Protein AF-0000000085037059 (afdb_homodimer)

Nearest PDB structures (foldseek):
  3r7a-assembly1_A  TM=8.913E-01  e=8.621E-21  Bacillus anthracis str. Sterne
  6e4b-assembly2_C  TM=7.587E-01  e=1.182E-15  Escherichia coli K-12
  6e4b-assembly2_D  TM=7.765E-01  e=5.708E-14  Escherichia coli K-12
  4ij6-assembly1_B  TM=7.875E-01  e=1.432E-13  Hydrogenobacter thermophilus TK-6
  4qih-assembly1_A  TM=7.176E-01  e=7.405E-13  Mycobacterium tuberculosis H37Rv

pLDDT: mean 97.75, std 2.11, range [81.44, 98.94]

Solvent-accessible surface area (backbone atoms only — not comparable to full-atom values): 21507 Å² total; per-residue (Å²): 129,48,36,34,37,35,41,37,26,22,25,28,40,26,52,42,61,80,65,46,28,31,60,26,60,33,44,32,56,60,34,74,69,9,49,50,34,12,39,39,34,5,62,69,46,23,84,57,78,51,80,45,41,37,18,11,67,50,60,44,16,42,56,22,43,52,40,26,43,66,68,21,78,64,81,74,72,79,39,66,39,72,45,42,42,34,59,41,50,37,73,49,31,34,34,48,40,66,62,49,28,33,62,36,18,50,88,74,77,27,58,36,63,54,49,32,29,71,77,66,28,66,44,52,44,26,38,36,40,21,69,63,24,92,75,54,60,18,42,33,29,66,59,47,49,52,38,40,49,52,41,52,50,50,52,61,70,73,49,56,72,70,37,31,33,38,34,20,25,32,44,70,44,50,44,54,48,33,63,73,30,19,70,89,53,65,54,74,85,47,64,58,43,62,22,12,35,29,32,34,38,40,28,63,38,96,79,66,65,46,58,38,45,79,43,73,50,48,65,114,127,48,37,32,36,35,40,36,26,21,25,28,40,24,54,40,60,78,65,44,28,31,59,26,59,33,42,33,55,60,34,74,69,8,49,50,34,12,39,40,35,6,61,70,45,25,84,58,79,49,79,44,41,38,17,11,67,49,60,45,16,41,56,23,42,52,41,26,45,64,69,22,77,64,80,75,72,81,39,68,39,74,44,43,42,35,59,42,50,37,72,49,32,33,32,48,40,64,63,50,27,32,60,36,19,51,88,73,78,27,59,35,63,54,49,33,31,71,76,67,28,67,44,52,45,25,38,37,38,20,70,62,26,91,76,54,60,18,43,33,29,66,59,47,50,51,39,39,49,51,42,52,50,50,53,61,70,73,51,57,70,71,37,30,33,39,34,20,25,32,44,70,44,50,44,54,49,33,63,72,30,19,68,88,54,67,54,75,85,46,62,60,43,62,23,13,34,29,31,34,37,40,29,62,37,95,77,65,63,47,59,37,44,78,43,74,50,49,68,113

Foldseek 3Di:
DFKEKEKEAEFFAFPLNVVQADAFVNDGDHDPRRLVLLLQLLVVCQEPDAPAEEEAPGVSQVSSSCNSCVSHPDPDDYYYDNLQTGWFLAPRGGPHQQVLQCQLCVVVVDRHLLRCCVVPRNQRSQQSSLVSHPVSPTDGSVRNVVSNLVVLQCVRVPDGGHGYYYYYHHFSSVLNVCVQAPVVDDCSVPTQDHSFIWMKMWACDVPGIHIHTPDTGDGD/DFKEKEKEAEFFAFPLNVVQADAFVNDGDHDPRRLVLLLQLLVVCQEPDAPAEEEAPGVSQVSSSCNSCVSHPDDDDYYYDNLQTGWFLAPRGGPHQQVLQCQLCVVVVDRHQLRCCVVPRNQRSQQSSLVSHPVSPTDGSVRNVVSNLVVLQCVRVPDGGHGYYYYYHHFSSVLNVCVAAPVVDDCSVPTQDHSFIWMKMWACDVPGIHIHTPDTGDGD

InterPro domains:
  IPR013078 Histidine phosphatase superfamily, clade-1 [PF00300] (8-182)
  IPR013078 Histidine phosphatase superfamily, clade-1 [SM00855] (5-177)
  IPR013078 Histidine phosphatase superfamily, clade-1 [cd07067] (5-208)
  IPR029033 Histidine phosphatase superfamily [G3DSA:3.40.50.1240] (1-216)
  IPR029033 Histidine phosphatase superfamily [SSF53254] (1-203)
  IPR051695 Phosphoglycerate Mutase [PTHR46517] (1-100)

Structure (mmCIF, N/CA/C/O backbone):
data_AF-0000000085037059-model_v1
#
loop_
_entity.id
_entity.type
_entity.pdbx_description
1 polymer 'Phosphoglycerate mutase family protein'
#
loop_
_atom_site.group_PDB
_atom_site.id
_atom_site.type_symbol
_atom_site.label_atom_id
_atom_site.label_alt_id
_atom_site.label_comp_id
_atom_site.label_asym_id
_atom_site.label_entity_id
_atom_site.label_seq_id
_atom_site.pdbx_PDB_ins_code
_atom_site.Cartn_x
_atom_site.Cartn_y
_atom_site.Cartn_z
_atom_site.occupancy
_atom_site.B_iso_or_equiv
_atom_site.auth_seq_id
_atom_site.auth_comp_id
_atom_site.auth_asym_id
_atom_site.auth_atom_id
_atom_site.pdbx_PDB_model_num
ATOM 1 N N . MET A 1 1 ? -19.156 33.906 10.016 1 88.06 1 MET A N 1
ATOM 2 C CA . MET A 1 1 ? -18.016 33.125 9.578 1 88.06 1 MET A CA 1
ATOM 3 C C . MET A 1 1 ? -18.219 31.656 9.953 1 88.06 1 MET A C 1
ATOM 5 O O . MET A 1 1 ? -18.516 31.328 11.102 1 88.06 1 MET A O 1
ATOM 9 N N . LYS A 1 2 ? -18.141 30.844 8.891 1 95.62 2 LYS A N 1
ATOM 10 C CA . LYS A 1 2 ? -18.391 29.406 9.102 1 95.62 2 LYS A CA 1
ATOM 11 C C . LYS A 1 2 ? -17.141 28.703 9.578 1 95.62 2 LYS A C 1
ATOM 13 O O . LYS A 1 2 ? -16.047 28.953 9.078 1 95.62 2 LYS A O 1
ATOM 18 N N . THR A 1 3 ? -17.312 27.859 10.664 1 98.38 3 THR A N 1
ATOM 19 C CA . THR A 1 3 ? -16.203 27.062 11.188 1 98.38 3 THR A CA 1
ATOM 20 C C . THR A 1 3 ? -16.594 25.594 11.258 1 98.38 3 THR A C 1
ATOM 22 O O . THR A 1 3 ? -17.688 25.25 11.719 1 98.38 3 THR A O 1
ATOM 25 N N . ILE A 1 4 ? -15.719 24.797 10.719 1 98.75 4 ILE A N 1
ATOM 26 C CA . ILE A 1 4 ? -15.875 23.359 10.961 1 98.75 4 ILE A CA 1
ATOM 27 C C . ILE A 1 4 ? -14.672 22.844 11.734 1 98.75 4 ILE A C 1
ATOM 29 O O . ILE A 1 4 ? -13.609 23.453 11.742 1 98.75 4 ILE A O 1
ATOM 33 N N . THR A 1 5 ? -14.828 21.75 12.445 1 98.88 5 THR A N 1
ATOM 34 C CA . THR A 1 5 ? -13.75 21.094 13.18 1 98.88 5 THR A CA 1
ATOM 35 C C . THR A 1 5 ? -13.352 19.781 12.5 1 98.88 5 THR A C 1
ATOM 37 O O . THR A 1 5 ? -14.211 18.984 12.148 1 98.88 5 THR A O 1
ATOM 40 N N . VAL A 1 6 ? -12.086 19.656 12.297 1 98.94 6 VAL A N 1
ATOM 41 C CA . VAL A 1 6 ? -11.586 18.438 11.672 1 98.94 6 VAL A CA 1
ATOM 42 C C . VAL A 1 6 ? -10.602 17.75 12.617 1 98.94 6 VAL A C 1
ATOM 44 O O . VAL A 1 6 ? -9.602 18.344 13.023 1 98.94 6 VAL A O 1
ATOM 47 N N . ASP A 1 7 ? -10.914 16.547 13.016 1 98.94 7 ASP A N 1
ATOM 48 C CA . ASP A 1 7 ? -9.938 15.688 13.695 1 98.94 7 ASP A CA 1
ATOM 49 C C . ASP A 1 7 ? -9.125 14.883 12.695 1 98.94 7 ASP A C 1
ATOM 51 O O . ASP A 1 7 ? -9.672 14.031 11.984 1 98.94 7 ASP A O 1
ATOM 55 N N . PHE A 1 8 ? -7.844 15.188 12.648 1 98.94 8 PHE A N 1
ATOM 56 C CA . PHE A 1 8 ? -6.906 14.414 11.844 1 98.94 8 PHE A CA 1
ATOM 57 C C . PHE A 1 8 ? -6.23 13.336 12.68 1 98.94 8 PHE A C 1
ATOM 59 O O . PHE A 1 8 ? -5.688 13.625 13.75 1 98.94 8 PHE A O 1
ATOM 66 N N . VAL A 1 9 ? -6.258 12.102 12.188 1 98.94 9 VAL A N 1
ATOM 67 C CA . VAL A 1 9 ? -5.602 11 12.883 1 98.94 9 VAL A CA 1
ATOM 68 C C . VAL A 1 9 ? -4.547 10.367 11.977 1 98.94 9 VAL A C 1
ATOM 70 O O . VAL A 1 9 ? -4.828 10.039 10.828 1 98.94 9 VAL A O 1
ATOM 73 N N . ARG A 1 10 ? -3.334 10.242 12.461 1 98.94 10 ARG A N 1
ATOM 74 C CA . ARG A 1 10 ? -2.332 9.5 11.711 1 98.94 10 ARG A CA 1
ATOM 75 C C . ARG A 1 10 ? -2.623 8 11.742 1 98.94 10 ARG A C 1
ATOM 77 O O . ARG A 1 10 ? -3.01 7.461 12.781 1 98.94 10 ARG A O 1
ATOM 84 N N . HIS A 1 11 ? -2.426 7.363 10.695 1 98.94 11 HIS A N 1
ATOM 85 C CA . HIS A 1 11 ? -2.654 5.926 10.594 1 98.94 11 HIS A CA 1
ATOM 86 C C . HIS A 1 11 ? -1.859 5.168 11.656 1 98.94 11 HIS A C 1
ATOM 88 O O . HIS A 1 11 ? -0.935 5.719 12.258 1 98.94 11 HIS A O 1
ATOM 94 N N . GLY A 1 12 ? -2.246 3.889 11.891 1 98.81 12 GLY A N 1
ATOM 95 C CA . GLY A 1 12 ? -1.515 3.018 12.797 1 98.81 12 GLY A CA 1
ATOM 96 C C . GLY A 1 12 ? -0.153 2.611 12.266 1 98.81 12 GLY A C 1
ATOM 97 O O . GLY A 1 12 ? 0.151 2.83 11.094 1 98.81 12 GLY A O 1
ATOM 98 N N . GLN A 1 13 ? 0.619 1.979 13.109 1 98.81 13 GLN A N 1
ATOM 99 C CA . GLN A 1 13 ? 1.966 1.552 12.742 1 98.81 13 GLN A CA 1
ATOM 100 C C . GLN A 1 13 ? 1.93 0.539 11.602 1 98.81 13 GLN A C 1
ATOM 102 O O . GLN A 1 13 ? 1.12 -0.39 11.617 1 98.81 13 GLN A O 1
ATOM 107 N N . THR A 1 14 ? 2.752 0.768 10.602 1 98.81 14 THR A N 1
ATOM 108 C CA . THR A 1 14 ? 2.871 -0.129 9.453 1 98.81 14 THR A CA 1
ATOM 109 C C . THR A 1 14 ? 4.184 -0.907 9.516 1 98.81 14 THR A C 1
ATOM 111 O O . THR A 1 14 ? 5.066 -0.59 10.312 1 98.81 14 THR A O 1
ATOM 114 N N . ILE A 1 15 ? 4.328 -1.872 8.641 1 98.5 15 ILE A N 1
ATOM 115 C CA . ILE A 1 15 ? 5.578 -2.609 8.5 1 98.5 15 ILE A CA 1
ATOM 116 C C . ILE A 1 15 ? 6.703 -1.648 8.125 1 98.5 15 ILE A C 1
ATOM 118 O O . ILE A 1 15 ? 7.797 -1.716 8.688 1 98.5 15 ILE A O 1
ATOM 122 N N . PHE A 1 16 ? 6.469 -0.71 7.23 1 98.69 16 PHE A N 1
ATOM 123 C CA . PHE A 1 16 ? 7.48 0.24 6.789 1 98.69 16 PHE A CA 1
ATOM 124 C C . PHE A 1 16 ? 7.898 1.156 7.934 1 98.69 16 PHE A C 1
ATOM 126 O O . PHE A 1 16 ? 9.055 1.566 8.016 1 98.69 16 PHE A O 1
ATOM 133 N N . ASN A 1 17 ? 6.879 1.489 8.852 1 98.56 17 ASN A N 1
ATOM 134 C CA . ASN A 1 17 ? 7.273 2.248 10.031 1 98.56 17 ASN A CA 1
ATOM 135 C C . ASN A 1 17 ? 8.352 1.521 10.836 1 98.56 17 ASN A C 1
ATOM 137 O O . ASN A 1 17 ? 9.32 2.137 11.281 1 98.56 17 ASN A O 1
ATOM 141 N N . THR A 1 18 ? 8.18 0.197 11.023 1 98.12 18 THR A N 1
ATOM 142 C CA . THR A 1 18 ? 9.109 -0.583 11.844 1 98.12 18 THR A CA 1
ATOM 143 C C . THR A 1 18 ? 10.469 -0.686 11.164 1 98.12 18 THR A C 1
ATOM 145 O O . THR A 1 18 ? 11.469 -0.989 11.82 1 98.12 18 THR A O 1
ATOM 148 N N . MET A 1 19 ? 10.531 -0.41 9.867 1 97.94 19 MET A N 1
ATOM 149 C CA . MET A 1 19 ? 11.773 -0.531 9.109 1 97.94 19 MET A CA 1
ATOM 150 C C . MET A 1 19 ? 12.359 0.842 8.812 1 97.94 19 MET A C 1
ATOM 152 O O . MET A 1 19 ? 13.344 0.954 8.07 1 97.94 19 MET A O 1
ATOM 156 N N . ASN A 1 20 ? 11.75 1.918 9.25 1 98.12 20 ASN A N 1
ATOM 157 C CA . ASN A 1 20 ? 12.172 3.299 9.047 1 98.12 20 ASN A CA 1
ATOM 158 C C . ASN A 1 20 ? 12.242 3.658 7.57 1 98.12 20 ASN A C 1
ATOM 160 O O . ASN A 1 20 ? 13.195 4.293 7.121 1 98.12 20 ASN A O 1
ATOM 164 N N . LYS A 1 21 ? 11.25 3.18 6.836 1 98.62 21 LYS A N 1
ATOM 165 C CA . LYS A 1 21 ? 11.195 3.453 5.402 1 98.62 21 LYS A CA 1
ATOM 166 C C . LYS A 1 21 ? 10.227 4.59 5.094 1 98.62 21 LYS A C 1
ATOM 168 O O . LYS A 1 21 ? 9.172 4.703 5.723 1 98.62 21 LYS A O 1
ATOM 173 N N . LEU A 1 22 ? 10.578 5.359 4.082 1 98.56 22 LEU A N 1
ATOM 174 C CA . LEU A 1 22 ? 9.703 6.445 3.641 1 98.56 22 LEU A CA 1
ATOM 175 C C . LEU A 1 22 ? 8.438 5.898 2.992 1 98.56 22 LEU A C 1
ATOM 177 O O . LEU A 1 22 ? 8.508 5.148 2.016 1 98.56 22 LEU A O 1
ATOM 181 N N . GLN A 1 23 ? 7.332 6.309 3.541 1 98.12 23 GLN A N 1
ATOM 182 C CA . GLN A 1 23 ? 6.035 5.898 3.012 1 98.12 23 GLN A CA 1
ATOM 183 C C . GLN A 1 23 ? 5.16 7.109 2.699 1 98.12 23 GLN A C 1
ATOM 185 O O . GLN A 1 23 ? 4.32 7.5 3.512 1 98.12 23 GLN A O 1
ATOM 190 N N . GLY A 1 24 ? 5.363 7.684 1.547 1 98.62 24 GLY A N 1
ATOM 191 C CA . GLY A 1 24 ? 4.438 8.672 1.004 1 98.62 24 GLY A CA 1
ATOM 192 C C . GLY A 1 24 ? 3.195 8.047 0.396 1 98.62 24 GLY A C 1
ATOM 193 O O . GLY A 1 24 ? 2.264 7.68 1.115 1 98.62 24 GLY A O 1
ATOM 194 N N . TRP A 1 25 ? 3.35 7.777 -0.954 1 98.69 25 TRP A N 1
ATOM 195 C CA . TRP A 1 25 ? 2.27 7.043 -1.603 1 98.69 25 TRP A CA 1
ATOM 196 C C . TRP A 1 25 ? 2.523 5.543 -1.547 1 98.69 25 TRP A C 1
ATOM 198 O O . TRP A 1 25 ? 1.616 4.742 -1.796 1 98.69 25 TRP A O 1
ATOM 208 N N . ALA A 1 26 ? 3.82 5.148 -1.169 1 98.5 26 ALA A N 1
ATOM 209 C CA . ALA A 1 26 ? 4.074 3.75 -0.839 1 98.5 26 ALA A CA 1
ATOM 210 C C . ALA A 1 26 ? 3.297 3.33 0.406 1 98.5 26 ALA A C 1
ATOM 212 O O . ALA A 1 26 ? 3.033 4.152 1.286 1 98.5 26 ALA A O 1
ATOM 213 N N . ASP A 1 27 ? 3 2.072 0.446 1 98.62 27 ASP A N 1
ATOM 214 C CA . ASP A 1 27 ? 2.172 1.575 1.541 1 98.62 27 ASP A CA 1
ATOM 215 C C . ASP A 1 27 ? 2.654 0.207 2.016 1 98.62 27 ASP A C 1
ATOM 217 O O . ASP A 1 27 ? 3.428 -0.459 1.324 1 98.62 27 ASP A O 1
ATOM 221 N N . SER A 1 28 ? 2.334 -0.169 3.162 1 98.62 28 SER A N 1
ATOM 222 C CA . SER A 1 28 ? 2.516 -1.499 3.734 1 98.62 28 SER A CA 1
ATOM 223 C C . SER A 1 28 ? 1.467 -1.791 4.801 1 98.62 28 SER A C 1
ATOM 225 O O . SER A 1 28 ? 0.837 -0.872 5.328 1 98.62 28 SER A O 1
ATOM 227 N N . PRO A 1 29 ? 1.179 -2.998 5.102 1 98.5 29 PRO A N 1
ATOM 228 C CA . PRO A 1 29 ? 0.128 -3.346 6.062 1 98.5 29 PRO A CA 1
ATOM 229 C C . PRO A 1 29 ? 0.407 -2.809 7.465 1 98.5 29 PRO A C 1
ATOM 231 O O . PRO A 1 29 ? 1.569 -2.658 7.852 1 98.5 29 PRO A O 1
ATOM 234 N N . LEU A 1 30 ? -0.723 -2.561 8.188 1 98.75 30 LEU A N 1
ATOM 235 C CA . LEU A 1 30 ? -0.597 -2.301 9.617 1 98.75 30 LEU A CA 1
ATOM 236 C C . LEU A 1 30 ? 0 -3.504 10.336 1 98.75 30 LEU A C 1
ATOM 238 O O . LEU A 1 30 ? -0.321 -4.648 10.008 1 98.75 30 LEU A O 1
ATOM 242 N N . THR A 1 31 ? 0.882 -3.232 11.305 1 98.56 31 THR A N 1
ATOM 243 C CA . THR A 1 31 ? 1.326 -4.281 12.219 1 98.56 31 THR A CA 1
ATOM 244 C C . THR A 1 31 ? 0.254 -4.586 13.258 1 98.56 31 THR A C 1
ATOM 246 O O . THR A 1 31 ? -0.751 -3.877 13.344 1 98.56 31 THR A O 1
ATOM 249 N N . LYS A 1 32 ? 0.468 -5.609 14.047 1 98.38 32 LYS A N 1
ATOM 250 C CA . LYS A 1 32 ? -0.43 -5.875 15.172 1 98.38 32 LYS A CA 1
ATOM 251 C C . LYS A 1 32 ? -0.481 -4.691 16.125 1 98.38 32 LYS A C 1
ATOM 253 O O . LYS A 1 32 ? -1.555 -4.316 16.609 1 98.38 32 LYS A O 1
ATOM 258 N N . ALA A 1 33 ? 0.68 -4.141 16.391 1 98.5 33 ALA A N 1
ATOM 259 C CA . ALA A 1 33 ? 0.742 -2.951 17.234 1 98.5 33 ALA A CA 1
ATOM 260 C C . ALA A 1 33 ? 0 -1.782 16.594 1 98.5 33 ALA A C 1
ATOM 262 O O . ALA A 1 33 ? -0.617 -0.973 17.281 1 98.5 33 ALA A O 1
ATOM 263 N N . GLY A 1 34 ? 0.081 -1.694 15.25 1 98.75 34 GLY A N 1
ATOM 264 C CA . GLY A 1 34 ? -0.634 -0.66 14.516 1 98.75 34 GLY A CA 1
ATOM 265 C C . GLY A 1 34 ? -2.141 -0.783 14.633 1 98.75 34 GLY A C 1
ATOM 266 O O . GLY A 1 34 ? -2.842 0.221 14.781 1 98.75 34 GLY A O 1
ATOM 267 N N . ILE A 1 35 ? -2.625 -1.967 14.555 1 98.75 35 ILE A N 1
ATOM 268 C CA . ILE A 1 35 ? -4.051 -2.227 14.719 1 98.75 35 ILE A CA 1
ATOM 269 C C . ILE A 1 35 ? -4.488 -1.854 16.125 1 98.75 35 ILE A C 1
ATOM 271 O O . ILE A 1 35 ? -5.516 -1.198 16.312 1 98.75 35 ILE A O 1
ATOM 275 N N . ALA A 1 36 ? -3.664 -2.236 17.094 1 98.44 36 ALA A N 1
ATOM 276 C CA . ALA A 1 36 ? -3.969 -1.903 18.484 1 98.44 36 ALA A CA 1
ATOM 277 C C . ALA A 1 36 ? -4.035 -0.392 18.688 1 98.44 36 ALA A C 1
ATOM 279 O O . ALA A 1 36 ? -4.922 0.109 19.391 1 98.44 36 ALA A O 1
ATOM 280 N N . THR A 1 37 ? -3.125 0.269 18.094 1 97.81 37 THR A N 1
ATOM 281 C CA . THR A 1 37 ? -3.098 1.725 18.188 1 97.81 37 THR A CA 1
ATOM 282 C C . THR A 1 37 ? -4.34 2.33 17.531 1 97.81 37 THR A C 1
ATOM 284 O O . THR A 1 37 ? -4.918 3.283 18.062 1 97.81 37 THR A O 1
ATOM 287 N N . ALA A 1 38 ? -4.758 1.812 16.375 1 98.44 38 ALA A N 1
ATOM 288 C CA . ALA A 1 38 ? -5.977 2.271 15.711 1 98.44 38 ALA A CA 1
ATOM 289 C C . ALA A 1 38 ? -7.203 2.043 16.594 1 98.44 38 ALA A C 1
ATOM 291 O O . ALA A 1 38 ? -8.07 2.912 16.688 1 98.44 38 ALA A O 1
ATOM 292 N N . ASP A 1 39 ? -7.227 0.885 17.219 1 98.5 39 ASP A N 1
ATOM 293 C CA . ASP A 1 39 ? -8.328 0.572 18.141 1 98.5 39 ASP A CA 1
ATOM 294 C C . ASP A 1 39 ? -8.359 1.546 19.312 1 98.5 39 ASP A C 1
ATOM 296 O O . ASP A 1 39 ? -9.438 1.985 19.719 1 98.5 39 ASP A O 1
ATOM 300 N N . GLN A 1 40 ? -7.195 1.867 19.844 1 98.25 40 GLN A N 1
ATOM 301 C CA . GLN A 1 40 ? -7.102 2.809 20.953 1 98.25 40 GLN A CA 1
ATOM 302 C C . GLN A 1 40 ? -7.578 4.199 20.547 1 98.25 40 GLN A C 1
ATOM 304 O O . GLN A 1 40 ? -8.273 4.875 21.297 1 98.25 40 GLN A O 1
ATOM 309 N N . ALA A 1 41 ? -7.207 4.617 19.359 1 98.31 41 ALA A N 1
ATOM 310 C CA . ALA A 1 41 ? -7.707 5.887 18.844 1 98.31 41 ALA A CA 1
ATOM 311 C C . ALA A 1 41 ? -9.227 5.867 18.703 1 98.31 41 ALA A C 1
ATOM 313 O O . ALA A 1 41 ? -9.891 6.871 18.969 1 98.31 41 ALA A O 1
ATOM 314 N N . GLY A 1 42 ? -9.727 4.73 18.25 1 98.38 42 GLY A N 1
ATOM 315 C CA . GLY A 1 42 ? -11.172 4.562 18.172 1 98.38 42 GLY A CA 1
ATOM 316 C C . GLY A 1 42 ? -11.859 4.734 19.516 1 98.38 42 GLY A C 1
ATOM 317 O O . GLY A 1 42 ? -12.898 5.391 19.594 1 98.38 42 GLY A O 1
ATOM 318 N N . GLN A 1 43 ? -11.281 4.141 20.5 1 98.06 43 GLN A N 1
ATOM 319 C CA . GLN A 1 43 ? -11.844 4.273 21.844 1 98.06 43 GLN A CA 1
ATOM 320 C C . GLN A 1 43 ? -11.82 5.727 22.312 1 98.06 43 GLN A C 1
ATOM 322 O O . GLN A 1 43 ? -12.773 6.207 22.922 1 98.06 43 GLN A O 1
ATOM 327 N N . LEU A 1 44 ? -10.734 6.363 22.031 1 97.94 44 LEU A N 1
ATOM 328 C CA . LEU A 1 44 ? -10.57 7.762 22.406 1 97.94 44 LEU A CA 1
ATOM 329 C C . LEU A 1 44 ? -11.664 8.625 21.781 1 97.94 44 LEU A C 1
ATOM 331 O O . LEU A 1 44 ? -12.133 9.586 22.391 1 97.94 44 LEU A O 1
ATOM 335 N N . LEU A 1 45 ? -12.094 8.258 20.562 1 98.25 45 LEU A N 1
ATOM 336 C CA . LEU A 1 45 ? -13 9.102 19.797 1 98.25 45 LEU A CA 1
ATOM 337 C C . LEU A 1 45 ? -14.406 8.516 19.781 1 98.25 45 LEU A C 1
ATOM 339 O O . LEU A 1 45 ? -15.273 8.977 19.031 1 98.25 45 LEU A O 1
ATOM 343 N N . LYS A 1 46 ? -14.688 7.512 20.547 1 97.56 46 LYS A N 1
ATOM 344 C CA . LYS A 1 46 ? -15.891 6.699 20.438 1 97.56 46 LYS A CA 1
ATOM 345 C C . LYS A 1 46 ? -17.141 7.547 20.672 1 97.56 46 LYS A C 1
ATOM 347 O O . LYS A 1 46 ? -18.203 7.262 20.109 1 97.56 46 LYS A O 1
ATOM 352 N N . ASN A 1 47 ? -17 8.609 21.469 1 97.31 47 ASN A N 1
ATOM 353 C CA . ASN A 1 47 ? -18.188 9.383 21.844 1 97.31 47 ASN A CA 1
ATOM 354 C C . ASN A 1 47 ? -18.266 10.688 21.047 1 97.31 47 ASN A C 1
ATOM 356 O O . ASN A 1 47 ? -19.109 11.539 21.328 1 97.31 47 ASN A O 1
ATOM 360 N N . VAL A 1 48 ? -17.375 10.922 20.141 1 97.56 48 VAL A N 1
ATOM 361 C CA . VAL A 1 48 ? -17.422 12.102 19.297 1 97.56 48 VAL A CA 1
ATOM 362 C C . VAL A 1 48 ? -18.391 11.867 18.141 1 97.56 48 VAL A C 1
ATOM 364 O O . VAL A 1 48 ? -18.344 10.828 17.484 1 97.56 48 VAL A O 1
ATOM 367 N N . THR A 1 49 ? -19.281 12.789 17.906 1 97.38 49 THR A N 1
ATOM 368 C CA . THR A 1 49 ? -20.234 12.703 16.812 1 97.38 49 THR A CA 1
ATOM 369 C C . THR A 1 49 ? -19.656 13.344 15.547 1 97.38 49 THR A C 1
ATOM 371 O O . THR A 1 49 ? -19.391 14.547 15.523 1 97.38 49 THR A O 1
ATOM 374 N N . TYR A 1 50 ? -19.438 12.594 14.539 1 98.44 50 TYR A N 1
ATOM 375 C CA . TYR A 1 50 ? -18.922 13.086 13.266 1 98.44 50 TYR A CA 1
ATOM 376 C C . TYR A 1 50 ? -20.031 13.164 12.227 1 98.44 50 TYR A C 1
ATOM 378 O O . TYR A 1 50 ? -20.812 12.227 12.078 1 98.44 50 TYR A O 1
ATOM 386 N N . GLN A 1 51 ? -20.062 14.25 11.531 1 98.19 51 GLN A N 1
ATOM 387 C CA . GLN A 1 51 ? -21 14.398 10.414 1 98.19 51 GLN A CA 1
ATOM 388 C C . GLN A 1 51 ? -20.5 13.648 9.18 1 98.19 51 GLN A C 1
ATOM 390 O O . GLN A 1 51 ? -21.297 13.219 8.344 1 98.19 51 GLN A O 1
ATOM 395 N N . ALA A 1 52 ? -19.219 13.484 9.047 1 98.62 52 ALA A N 1
ATOM 396 C CA . ALA A 1 52 ? -18.609 12.734 7.953 1 98.62 52 ALA A CA 1
ATOM 397 C C . ALA A 1 52 ? -17.234 12.211 8.352 1 98.62 52 ALA A C 1
ATOM 399 O O . ALA A 1 52 ? -16.578 12.758 9.25 1 98.62 52 ALA A O 1
ATOM 400 N N . THR A 1 53 ? -16.844 11.188 7.703 1 98.81 53 THR A N 1
ATOM 401 C CA . THR A 1 53 ? -15.539 10.586 7.938 1 98.81 53 THR A CA 1
ATOM 402 C C . THR A 1 53 ? -14.812 10.344 6.617 1 98.81 53 THR A C 1
ATOM 404 O O . THR A 1 53 ? -15.414 9.883 5.648 1 98.81 53 THR A O 1
ATOM 407 N N . TYR A 1 54 ? -13.547 10.766 6.586 1 98.88 54 TYR A N 1
ATOM 408 C CA . TYR A 1 54 ? -12.688 10.609 5.418 1 98.88 54 TYR A CA 1
ATOM 409 C C . TYR A 1 54 ? -11.398 9.883 5.789 1 98.88 54 TYR A C 1
ATOM 411 O O . TYR A 1 54 ? -11 9.867 6.953 1 98.88 54 TYR A O 1
ATOM 419 N N . ALA A 1 55 ? -10.82 9.258 4.809 1 98.88 55 ALA A N 1
ATOM 420 C CA . ALA A 1 55 ? -9.453 8.758 4.902 1 98.88 55 ALA A CA 1
ATOM 421 C C . ALA A 1 55 ? -8.688 9.008 3.605 1 98.88 55 ALA A C 1
ATOM 423 O O . ALA A 1 55 ? -9.289 9.125 2.533 1 98.88 55 ALA A O 1
ATOM 424 N N . SER A 1 56 ? -7.363 9.227 3.762 1 98.75 56 SER A N 1
ATOM 425 C CA . SER A 1 56 ? -6.523 8.938 2.605 1 98.75 56 SER A CA 1
ATOM 426 C C . SER A 1 56 ? -6.922 7.621 1.95 1 98.75 56 SER A C 1
ATOM 428 O O . SER A 1 56 ? -7.273 6.66 2.639 1 98.75 56 SER A O 1
ATOM 430 N N . ASP A 1 57 ? -6.789 7.559 0.618 1 98.5 57 ASP A N 1
ATOM 431 C CA . ASP A 1 57 ? -7.211 6.328 -0.038 1 98.5 57 ASP A CA 1
ATOM 432 C C . ASP A 1 57 ? -6.133 5.254 0.061 1 98.5 57 ASP A C 1
ATOM 434 O O . ASP A 1 57 ? -6.254 4.184 -0.543 1 98.5 57 ASP A O 1
ATOM 438 N N . LEU A 1 58 ? -5.043 5.473 0.711 1 98.69 58 LEU A N 1
ATOM 439 C CA . LEU A 1 58 ? -4.043 4.441 0.949 1 98.69 58 LEU A CA 1
A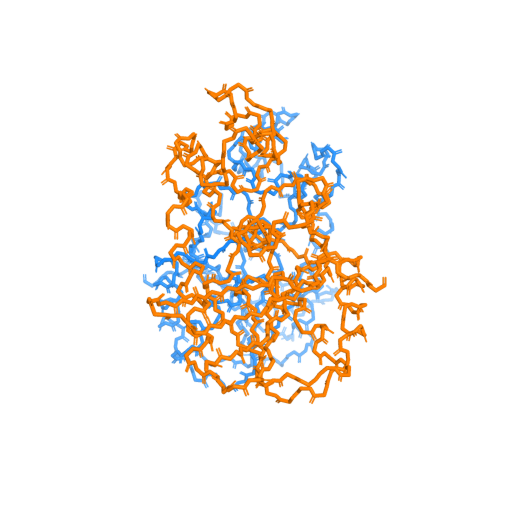TOM 440 C C . LEU A 1 58 ? -4.508 3.469 2.027 1 98.69 58 LEU A C 1
ATOM 442 O O . LEU A 1 58 ? -5.117 3.881 3.02 1 98.69 58 LEU A O 1
ATOM 446 N N . LYS A 1 59 ? -4.223 2.262 1.896 1 98.62 59 LYS A N 1
ATOM 447 C CA . LYS A 1 59 ? -4.828 1.199 2.691 1 98.62 59 LYS A CA 1
ATOM 448 C C . LYS A 1 59 ? -4.523 1.381 4.176 1 98.62 59 LYS A C 1
ATOM 450 O O . LYS A 1 59 ? -5.355 1.073 5.031 1 98.62 59 LYS A O 1
ATOM 455 N N . ARG A 1 60 ? -3.266 1.825 4.496 1 98.81 60 ARG A N 1
ATOM 456 C CA . ARG A 1 60 ? -2.922 2.004 5.902 1 98.81 60 ARG A CA 1
ATOM 457 C C . ARG A 1 60 ? -3.879 2.977 6.582 1 98.81 60 ARG A C 1
ATOM 459 O O . ARG A 1 60 ? -4.254 2.781 7.738 1 98.81 60 ARG A O 1
ATOM 466 N N . ALA A 1 61 ? -4.301 4.008 5.883 1 98.88 61 ALA A N 1
ATOM 467 C CA . ALA A 1 61 ? -5.242 4.98 6.43 1 98.88 61 ALA A CA 1
ATOM 468 C C . ALA A 1 61 ? -6.66 4.422 6.449 1 98.88 61 ALA A C 1
ATOM 470 O O . ALA A 1 61 ? -7.391 4.594 7.426 1 98.88 61 ALA A O 1
ATOM 471 N N . MET A 1 62 ? -7.047 3.74 5.371 1 98.75 62 MET A N 1
ATOM 472 C CA . MET A 1 62 ? -8.383 3.15 5.293 1 98.75 62 MET A CA 1
ATOM 473 C C . MET A 1 62 ? -8.578 2.115 6.398 1 98.75 62 MET A C 1
ATOM 475 O O . MET A 1 62 ? -9.609 2.117 7.074 1 98.75 62 MET A O 1
ATOM 479 N N . ASP A 1 63 ? -7.621 1.227 6.57 1 98.75 63 ASP A N 1
ATOM 480 C CA . ASP A 1 63 ? -7.719 0.198 7.602 1 98.75 63 ASP A CA 1
ATOM 481 C C . ASP A 1 63 ? -7.785 0.822 8.992 1 98.75 63 ASP A C 1
ATOM 483 O O . ASP A 1 63 ? -8.562 0.376 9.844 1 98.75 63 ASP A O 1
ATOM 487 N N . THR A 1 64 ? -6.973 1.835 9.211 1 98.88 64 THR A N 1
ATOM 488 C CA . THR A 1 64 ? -7 2.539 10.492 1 98.88 64 THR A CA 1
ATOM 489 C C . THR A 1 64 ? -8.375 3.156 10.742 1 98.88 64 THR A C 1
ATOM 491 O O . THR A 1 64 ? -8.914 3.051 11.844 1 98.88 64 THR A O 1
ATOM 494 N N . ALA A 1 65 ? -8.93 3.787 9.711 1 98.88 65 ALA A N 1
ATOM 495 C CA . ALA A 1 65 ? -10.234 4.43 9.836 1 98.88 65 ALA A CA 1
ATOM 496 C C . ALA A 1 65 ? -11.305 3.416 10.234 1 98.88 65 ALA A C 1
ATOM 498 O O . ALA A 1 65 ? -12.18 3.717 11.047 1 98.88 65 ALA A O 1
ATOM 499 N N . GLN A 1 66 ? -11.227 2.234 9.664 1 98.25 66 GLN A N 1
ATOM 500 C CA . GLN A 1 66 ? -12.203 1.199 9.984 1 98.25 66 GLN A CA 1
ATOM 501 C C . GLN A 1 66 ? -12.164 0.837 11.469 1 98.25 66 GLN A C 1
ATOM 503 O O . GLN A 1 66 ? -13.203 0.689 12.109 1 98.25 66 GLN A O 1
ATOM 508 N N . HIS A 1 67 ? -10.977 0.709 11.992 1 98.38 67 HIS A N 1
ATOM 509 C CA . HIS A 1 67 ? -10.828 0.379 13.406 1 98.38 67 HIS A CA 1
ATOM 510 C C . HIS A 1 67 ? -11.312 1.521 14.297 1 98.38 67 HIS A C 1
ATOM 512 O O . HIS A 1 67 ? -11.883 1.286 15.359 1 98.38 67 HIS A O 1
ATOM 518 N N . ILE A 1 68 ? -11.055 2.752 13.867 1 98.44 68 ILE A N 1
ATOM 519 C CA . ILE A 1 68 ? -11.469 3.924 14.641 1 98.44 68 ILE A CA 1
ATOM 520 C C . ILE A 1 68 ? -12.992 3.998 14.688 1 98.44 68 ILE A C 1
ATOM 522 O O . ILE A 1 68 ? -13.57 4.348 15.719 1 98.44 68 ILE A O 1
ATOM 526 N N . LEU A 1 69 ? -13.641 3.643 13.57 1 98.25 69 LEU A N 1
ATOM 527 C CA . LEU A 1 69 ? -15.078 3.85 13.445 1 98.25 69 LEU A CA 1
ATOM 528 C C . LEU A 1 69 ? -15.852 2.703 14.086 1 98.25 69 LEU A C 1
ATOM 530 O O . LEU A 1 69 ? -17.047 2.838 14.375 1 98.25 69 LEU A O 1
ATOM 534 N N . GLN A 1 70 ? -15.219 1.583 14.312 1 96.56 70 GLN A N 1
ATOM 535 C CA . GLN A 1 70 ? -15.875 0.386 14.82 1 96.56 70 GLN A CA 1
ATOM 536 C C . GLN A 1 70 ? -16.609 0.68 16.125 1 96.56 70 GLN A C 1
ATOM 538 O O . GLN A 1 70 ? -17.797 0.343 16.266 1 96.56 70 GLN A O 1
ATOM 543 N N . PRO A 1 71 ? -16 1.342 17.094 1 95.75 71 PRO A N 1
ATOM 544 C CA . PRO A 1 71 ? -16.703 1.607 18.359 1 95.75 71 PRO A CA 1
ATOM 545 C C . PRO A 1 71 ? -17.531 2.893 18.312 1 95.75 71 PRO A C 1
ATOM 547 O O . PRO A 1 71 ? -18.203 3.229 19.281 1 95.75 71 PRO A O 1
ATOM 550 N N . ASN A 1 72 ? -17.391 3.617 17.203 1 93.69 72 ASN A N 1
ATOM 551 C CA . ASN A 1 72 ? -18.047 4.914 17.094 1 93.69 72 ASN A CA 1
ATOM 552 C C . ASN A 1 72 ? -19.484 4.773 16.625 1 93.69 72 ASN A C 1
ATOM 554 O O . ASN A 1 72 ? -19.828 3.828 15.906 1 93.69 72 ASN A O 1
ATOM 558 N N . ALA A 1 73 ? -20.312 5.734 16.938 1 92.06 73 ALA A N 1
ATOM 559 C CA . ALA A 1 73 ? -21.734 5.684 16.578 1 92.06 73 ALA A CA 1
ATOM 560 C C . ALA A 1 73 ? -21.969 6.141 15.148 1 92.06 73 ALA A C 1
ATOM 562 O O . ALA A 1 73 ? -23.094 6.129 14.656 1 92.06 73 ALA A O 1
ATOM 563 N N . PHE A 1 74 ? -20.906 6.48 14.5 1 94 74 PHE A N 1
ATOM 564 C CA . PHE A 1 74 ? -21.016 6.945 13.117 1 94 74 PHE A CA 1
ATOM 565 C C . PHE A 1 74 ? -21.609 5.859 12.227 1 94 74 PHE A C 1
ATOM 567 O O . PHE A 1 74 ? -21.094 4.742 12.18 1 94 74 PHE A O 1
ATOM 574 N N . THR A 1 75 ? -22.688 6.203 11.438 1 93.12 75 THR A N 1
ATOM 575 C CA . THR A 1 75 ? -23.375 5.215 10.617 1 93.12 75 THR A CA 1
ATOM 576 C C . THR A 1 75 ? -23.172 5.504 9.133 1 93.12 75 THR A C 1
ATOM 578 O O . THR A 1 75 ? -23.609 4.73 8.281 1 93.12 75 THR A O 1
ATOM 581 N N . GLY A 1 76 ? -22.562 6.676 8.828 1 94.62 76 GLY A N 1
ATOM 582 C CA . GLY A 1 76 ? -22.328 7.008 7.434 1 94.62 76 GLY A CA 1
ATOM 583 C C . GLY A 1 76 ? -21.188 6.211 6.82 1 94.62 76 GLY A C 1
ATOM 584 O O . GLY A 1 76 ? -20.562 5.383 7.492 1 94.62 76 GLY A O 1
ATOM 585 N N . GLU A 1 77 ? -20.969 6.355 5.555 1 96.56 77 GLU A N 1
ATOM 586 C CA . GLU A 1 77 ? -19.906 5.672 4.82 1 96.56 77 GLU A CA 1
ATOM 587 C C . GLU A 1 77 ? -18.562 6.383 5.008 1 96.56 77 GLU A C 1
ATOM 589 O O . GLU A 1 77 ? -18.5 7.613 5 1 96.56 77 GLU A O 1
ATOM 594 N N . LEU A 1 78 ? -17.531 5.582 5.199 1 98.25 78 LEU A N 1
ATOM 595 C CA . LEU A 1 78 ? -16.188 6.121 5.117 1 98.25 78 LEU A CA 1
ATOM 596 C C . LEU A 1 78 ? -15.859 6.555 3.689 1 98.25 78 LEU A C 1
ATOM 598 O O . LEU A 1 78 ? -15.953 5.754 2.758 1 98.25 78 LEU A O 1
ATOM 602 N N . GLN A 1 79 ? -15.539 7.773 3.48 1 98.5 79 GLN A N 1
ATOM 603 C CA . GLN A 1 79 ? -15.156 8.297 2.172 1 98.5 79 GLN A CA 1
ATOM 604 C C . GLN A 1 79 ? -13.641 8.375 2.029 1 98.5 79 GLN A C 1
ATOM 606 O O . GLN A 1 79 ? -12.93 8.586 3.016 1 98.5 79 GLN A O 1
ATOM 611 N N . THR A 1 80 ? -13.18 8.172 0.854 1 98.5 80 THR A N 1
ATOM 612 C CA . THR A 1 80 ? -11.758 8.375 0.603 1 98.5 80 THR A CA 1
ATOM 613 C C . THR A 1 80 ? -11.539 9.617 -0.26 1 98.5 80 THR A C 1
ATOM 615 O O . THR A 1 80 ? -12.398 9.984 -1.056 1 98.5 80 THR A O 1
ATOM 618 N N . ASP A 1 81 ? -10.438 10.266 -0.067 1 98.5 81 ASP A N 1
ATOM 619 C CA . ASP A 1 81 ? -10.055 11.461 -0.813 1 98.5 81 ASP A CA 1
ATOM 620 C C . ASP A 1 81 ? -8.539 11.531 -0.995 1 98.5 81 ASP A C 1
ATOM 622 O O . ASP A 1 81 ? -7.789 11.57 -0.016 1 98.5 81 ASP A O 1
ATOM 626 N N . THR A 1 82 ? -8.078 11.602 -2.217 1 98.5 82 THR A N 1
ATOM 627 C CA . THR A 1 82 ? -6.652 11.586 -2.531 1 98.5 82 THR A CA 1
ATOM 628 C C . THR A 1 82 ? -5.977 12.875 -2.057 1 98.5 82 THR A C 1
ATOM 630 O O . THR A 1 82 ? -4.754 12.93 -1.936 1 98.5 82 THR A O 1
ATOM 633 N N . ALA A 1 83 ? -6.758 13.914 -1.803 1 98.75 83 ALA A N 1
ATOM 634 C CA . ALA A 1 83 ? -6.188 15.156 -1.29 1 98.75 83 ALA A CA 1
ATOM 635 C C . ALA A 1 83 ? -5.547 14.945 0.078 1 98.75 83 ALA A C 1
ATOM 637 O O . ALA A 1 83 ? -4.719 15.75 0.516 1 98.75 83 ALA A O 1
ATOM 638 N N . PHE A 1 84 ? -5.914 13.844 0.795 1 98.88 84 PHE A N 1
ATOM 639 C CA . PHE A 1 84 ? -5.453 13.633 2.162 1 98.88 84 PHE A CA 1
ATOM 640 C C . PHE A 1 84 ? -4.348 12.586 2.203 1 98.88 84 PHE A C 1
ATOM 642 O O . PHE A 1 84 ? -3.959 12.125 3.279 1 98.88 84 PHE A O 1
ATOM 649 N N . ARG A 1 85 ? -3.777 12.227 1.012 1 98.81 85 ARG A N 1
ATOM 650 C CA . ARG A 1 85 ? -2.605 11.359 0.953 1 98.81 85 ARG A CA 1
ATOM 651 C C . ARG A 1 85 ? -1.399 12.023 1.609 1 98.81 85 ARG A C 1
ATOM 653 O O . ARG A 1 85 ? -1.32 13.25 1.677 1 98.81 85 ARG A O 1
ATOM 660 N N . GLU A 1 86 ? -0.534 11.18 1.998 1 98.88 86 GLU A N 1
ATOM 661 C CA . GLU A 1 86 ? 0.796 11.633 2.391 1 98.88 86 GLU A CA 1
ATOM 662 C C . GLU A 1 86 ? 1.521 12.289 1.22 1 98.88 86 GLU A C 1
ATOM 664 O O . GLU A 1 86 ? 1.128 12.117 0.064 1 98.88 86 GLU A O 1
ATOM 669 N N . VAL A 1 87 ? 2.564 13.008 1.543 1 98.56 87 VAL A N 1
ATOM 670 C CA . VAL A 1 87 ? 3.438 13.555 0.512 1 98.56 87 VAL A CA 1
ATOM 671 C C . VAL A 1 87 ? 3.91 12.438 -0.417 1 98.56 87 VAL A C 1
ATOM 673 O O . VAL A 1 87 ? 4.238 11.344 0.039 1 98.56 87 VAL A O 1
ATOM 676 N N . PHE A 1 88 ? 3.902 12.711 -1.722 1 98.81 88 PHE A N 1
ATOM 677 C CA . PHE A 1 88 ? 4.523 11.789 -2.66 1 98.81 88 PHE A CA 1
ATOM 678 C C . PHE A 1 88 ? 6.039 11.961 -2.666 1 98.81 88 PHE A C 1
ATOM 680 O O . PHE A 1 88 ? 6.551 12.977 -3.137 1 98.81 88 PHE A O 1
ATOM 687 N N . PHE A 1 89 ? 6.805 11.023 -2.223 1 98.75 89 PHE A N 1
ATOM 688 C CA . PHE A 1 89 ? 8.25 11.148 -2.057 1 98.75 89 PHE A CA 1
ATOM 689 C C . PHE A 1 89 ? 8.977 10.75 -3.33 1 98.75 89 PHE A C 1
ATOM 691 O O . PHE A 1 89 ? 10.203 10.828 -3.402 1 98.75 89 PHE A O 1
ATOM 698 N N . GLY A 1 90 ? 8.172 10.266 -4.383 1 98.38 90 GLY A N 1
ATOM 699 C CA . GLY A 1 90 ? 8.766 9.922 -5.664 1 98.38 90 GLY A CA 1
ATOM 700 C C . GLY A 1 90 ? 9.734 8.758 -5.578 1 98.38 90 GLY A C 1
ATOM 701 O O . GLY A 1 90 ? 9.406 7.707 -5.02 1 98.38 90 GLY A O 1
ATOM 702 N N . SER A 1 91 ? 10.93 8.938 -6.09 1 98.25 91 SER A N 1
ATOM 703 C CA . SER A 1 91 ? 11.938 7.883 -6.156 1 98.25 91 SER A CA 1
ATOM 704 C C . SER A 1 91 ? 12.398 7.473 -4.762 1 98.25 91 SER A C 1
ATOM 706 O O . SER A 1 91 ? 13.023 6.426 -4.594 1 98.25 91 SER A O 1
ATOM 708 N N . PHE A 1 92 ? 12.086 8.227 -3.732 1 98.69 92 PHE A N 1
ATOM 709 C CA . PHE A 1 92 ? 12.562 7.961 -2.381 1 98.69 92 PHE A CA 1
ATOM 710 C C . PHE A 1 92 ? 11.602 7.039 -1.638 1 98.69 92 PHE A C 1
ATOM 712 O O . PHE A 1 92 ? 11.914 6.547 -0.553 1 98.69 92 PHE A O 1
ATOM 719 N N . GLU A 1 93 ? 10.391 6.805 -2.262 1 98.75 93 GLU A N 1
ATOM 720 C CA . GLU A 1 93 ? 9.445 5.879 -1.649 1 98.75 93 GLU A CA 1
ATOM 721 C C . GLU A 1 93 ? 10.102 4.539 -1.336 1 98.75 93 GLU A C 1
ATOM 723 O O . GLU A 1 93 ? 10.758 3.945 -2.197 1 98.75 93 GLU A O 1
ATOM 728 N N . GLY A 1 94 ? 9.914 4.086 -0.077 1 98.56 94 GLY A N 1
ATOM 729 C CA . GLY A 1 94 ? 10.367 2.754 0.298 1 98.56 94 GLY A CA 1
ATOM 730 C C . GLY A 1 94 ? 11.836 2.711 0.685 1 98.56 94 GLY A C 1
ATOM 731 O O . GLY A 1 94 ? 12.336 1.674 1.125 1 98.56 94 GLY A O 1
ATOM 732 N N . LEU A 1 95 ? 12.547 3.809 0.52 1 98.56 95 LEU A N 1
ATOM 733 C CA . LEU A 1 95 ? 13.945 3.869 0.929 1 98.56 95 LEU A CA 1
ATOM 734 C C . LEU A 1 95 ? 14.062 4.254 2.4 1 98.56 95 LEU A C 1
ATOM 736 O O . LEU A 1 95 ? 13.078 4.668 3.02 1 98.56 95 LEU A O 1
ATOM 740 N N . ASP A 1 96 ? 15.203 4.102 2.959 1 98.31 96 ASP A N 1
ATOM 741 C CA . ASP A 1 96 ? 15.453 4.461 4.352 1 98.31 96 ASP A CA 1
ATOM 742 C C . ASP A 1 96 ? 15.234 5.953 4.586 1 98.31 96 ASP A C 1
ATOM 744 O O . ASP A 1 96 ? 15.758 6.785 3.84 1 98.31 96 ASP A O 1
ATOM 748 N N . ASN A 1 97 ? 14.492 6.242 5.617 1 98.38 97 ASN A N 1
ATOM 749 C CA . ASN A 1 97 ? 14.109 7.613 5.926 1 98.38 97 ASN A CA 1
ATOM 750 C C . ASN A 1 97 ? 15.328 8.492 6.188 1 98.38 97 ASN A C 1
ATOM 752 O O . ASN A 1 97 ? 15.492 9.539 5.551 1 98.38 97 ASN A O 1
ATOM 756 N N . ASP A 1 98 ? 16.219 8.094 7.066 1 98.31 98 ASP A N 1
ATOM 757 C CA . ASP A 1 98 ? 17.359 8.898 7.469 1 98.31 98 ASP A CA 1
ATOM 758 C C . ASP A 1 98 ? 18.328 9.102 6.305 1 98.31 98 ASP A C 1
ATOM 760 O O . ASP A 1 98 ? 18.781 10.219 6.043 1 98.31 98 ASP A O 1
ATOM 764 N N . GLU A 1 99 ? 18.578 7.996 5.586 1 98.19 99 GLU A N 1
ATOM 765 C CA . GLU A 1 99 ? 19.484 8.086 4.445 1 98.19 99 GLU A CA 1
ATOM 766 C C . GLU A 1 99 ? 18.922 9.008 3.367 1 98.19 99 GLU A C 1
ATOM 768 O O . GLU A 1 99 ? 19.656 9.766 2.736 1 98.19 99 GLU A O 1
ATOM 773 N N . SER A 1 100 ? 17.625 8.938 3.109 1 98.56 100 SER A N 1
ATOM 774 C CA . SER A 1 100 ? 16.969 9.781 2.107 1 98.56 100 SER A CA 1
ATOM 775 C C . SER A 1 100 ? 17.109 11.258 2.455 1 98.56 100 SER A C 1
ATOM 777 O O . SER A 1 100 ? 17.484 12.07 1.601 1 98.56 100 SER A O 1
ATOM 779 N N . TRP A 1 101 ? 16.906 11.586 3.68 1 98.44 101 TRP A N 1
ATOM 780 C CA . TRP A 1 101 ? 16.938 13 4.055 1 98.44 101 TRP A CA 1
ATOM 781 C C . TRP A 1 101 ? 18.375 13.508 4.133 1 98.44 101 TRP A C 1
ATOM 783 O O . TRP A 1 101 ? 18.641 14.688 3.904 1 98.44 101 TRP A O 1
ATOM 793 N N . GLN A 1 102 ? 19.359 12.594 4.461 1 98.31 102 GLN A N 1
ATOM 794 C CA . GLN A 1 102 ? 20.75 12.977 4.344 1 98.31 102 GLN A CA 1
ATOM 795 C C . GLN A 1 102 ? 21.094 13.375 2.91 1 98.31 102 GLN A C 1
ATOM 797 O O . GLN A 1 102 ? 21.797 14.359 2.684 1 98.31 102 GLN A O 1
ATOM 802 N N . THR A 1 103 ? 20.578 12.578 2.01 1 98.06 103 THR A N 1
ATOM 803 C CA . THR A 1 103 ? 20.797 12.859 0.595 1 98.06 103 THR A CA 1
ATOM 804 C C . THR A 1 103 ? 20.125 14.172 0.196 1 98.06 103 THR A C 1
ATOM 806 O O . THR A 1 103 ? 20.766 15.031 -0.435 1 98.06 103 THR A O 1
ATOM 809 N N . VAL A 1 104 ? 18.922 14.406 0.566 1 98.25 104 VAL A N 1
ATOM 810 C CA . VAL A 1 104 ? 18.125 15.57 0.202 1 98.25 104 VAL A CA 1
ATOM 811 C C . VAL A 1 104 ? 18.734 16.828 0.834 1 98.25 104 VAL A C 1
ATOM 813 O O . VAL A 1 104 ? 18.781 17.891 0.203 1 98.25 104 VAL A O 1
ATOM 816 N N . GLY A 1 105 ? 19.172 16.703 2.053 1 98.19 105 GLY A N 1
ATOM 817 C CA . GLY A 1 105 ? 19.625 17.844 2.83 1 98.19 105 GLY A CA 1
ATOM 818 C C . GLY A 1 105 ? 21.031 18.281 2.5 1 98.19 105 GLY A C 1
ATOM 819 O O . GLY A 1 105 ? 21.469 19.359 2.924 1 98.19 105 GLY A O 1
ATOM 820 N N . GLN A 1 106 ? 21.75 17.453 1.687 1 96.88 106 GLN A N 1
ATOM 821 C CA . GLN A 1 106 ? 23.172 17.688 1.44 1 96.88 106 GLN A CA 1
ATOM 822 C C . GLN A 1 106 ? 23.406 19.094 0.871 1 96.88 106 GLN A C 1
ATOM 824 O O . GLN A 1 106 ? 24.266 19.828 1.352 1 96.88 106 GLN A O 1
ATOM 829 N N . SER A 1 107 ? 22.656 19.469 -0.097 1 94.5 107 SER A N 1
ATOM 830 C CA . SER A 1 107 ? 22.844 20.75 -0.769 1 94.5 107 SER A CA 1
ATOM 831 C C . SER A 1 107 ? 22.484 21.922 0.145 1 94.5 107 SER A C 1
ATOM 833 O O . SER A 1 107 ? 22.875 23.062 -0.116 1 94.5 107 SER A O 1
ATOM 835 N N . LEU A 1 108 ? 21.75 21.688 1.189 1 97.94 108 LEU A N 1
ATOM 836 C CA . LEU A 1 108 ? 21.266 22.734 2.084 1 97.94 108 LEU A CA 1
ATOM 837 C C . LEU A 1 108 ? 22.078 22.75 3.375 1 97.94 108 LEU A C 1
ATOM 839 O O . LEU A 1 108 ? 21.812 23.578 4.258 1 97.94 108 LEU A O 1
ATOM 843 N N . GLY A 1 109 ? 23.078 21.859 3.434 1 97.88 109 GLY A N 1
ATOM 844 C CA . GLY A 1 109 ? 23.875 21.75 4.652 1 97.88 109 GLY A CA 1
ATOM 845 C C . GLY A 1 109 ? 23.078 21.172 5.82 1 97.88 109 GLY A C 1
ATOM 846 O O . GLY A 1 109 ? 23.297 21.578 6.969 1 97.88 109 GLY A O 1
ATOM 847 N N . CYS A 1 110 ? 22.062 20.344 5.582 1 98.31 110 CYS A N 1
ATOM 848 C CA . CYS A 1 110 ? 21.203 19.719 6.598 1 98.31 110 CYS A CA 1
ATOM 849 C C . CYS A 1 110 ? 21.297 18.203 6.527 1 98.31 110 CYS A C 1
ATOM 851 O O . CYS A 1 110 ? 21.656 17.641 5.488 1 98.31 110 CYS A O 1
ATOM 853 N N . GLN A 1 111 ? 20.922 17.562 7.672 1 97 111 GLN A N 1
ATOM 854 C CA . GLN A 1 111 ? 21.031 16.109 7.742 1 97 111 GLN A CA 1
ATOM 855 C C . GLN A 1 111 ? 19.672 15.453 7.859 1 97 111 GLN A C 1
ATOM 857 O O . GLN A 1 111 ? 19.531 14.242 7.645 1 97 111 GLN A O 1
ATOM 862 N N . THR A 1 112 ? 18.703 16.266 8.289 1 97 112 THR A N 1
ATOM 863 C CA . THR A 1 112 ? 17.375 15.734 8.531 1 97 112 THR A CA 1
ATOM 864 C C . THR A 1 112 ? 16.312 16.656 7.961 1 97 112 THR A C 1
ATOM 866 O O . THR A 1 112 ? 16.562 17.844 7.715 1 97 112 THR A O 1
ATOM 869 N N . GLN A 1 113 ? 15.125 16.109 7.809 1 97.06 113 GLN A N 1
ATOM 870 C CA . GLN A 1 113 ? 13.992 16.938 7.402 1 97.06 113 GLN A CA 1
ATOM 871 C C . GLN A 1 113 ? 13.742 18.062 8.406 1 97.06 113 GLN A C 1
ATOM 873 O O . GLN A 1 113 ? 13.492 19.203 8.016 1 97.06 113 GLN A O 1
ATOM 878 N N . ALA A 1 114 ? 13.781 17.719 9.656 1 96.81 114 ALA A N 1
ATOM 879 C CA . ALA A 1 114 ? 13.523 18.688 10.719 1 96.81 114 ALA A CA 1
ATOM 880 C C . ALA A 1 114 ? 14.5 19.859 10.633 1 96.81 114 ALA A C 1
ATOM 882 O O . ALA A 1 114 ? 14.102 21.016 10.812 1 96.81 114 ALA A O 1
ATOM 883 N N . GLN A 1 115 ? 15.742 19.516 10.32 1 97.56 115 GLN A N 1
ATOM 884 C CA . GLN A 1 115 ? 16.734 20.562 10.195 1 97.56 115 GLN A CA 1
ATOM 885 C C . GLN A 1 115 ? 16.422 21.484 9.023 1 97.56 115 GLN A C 1
ATOM 887 O O . GLN A 1 115 ? 16.562 22.703 9.133 1 97.56 115 GLN A O 1
ATOM 892 N N . ILE A 1 116 ? 16.031 20.938 7.914 1 98.38 116 ILE A N 1
ATOM 893 C CA . ILE A 1 116 ? 15.695 21.734 6.742 1 98.38 116 ILE A CA 1
ATOM 894 C C . ILE A 1 116 ? 14.516 22.656 7.059 1 98.38 116 ILE A C 1
ATOM 896 O O . ILE A 1 116 ? 14.539 23.844 6.738 1 98.38 116 ILE A O 1
ATOM 900 N N . ILE A 1 117 ? 13.523 22.062 7.711 1 97.94 117 ILE A N 1
ATOM 901 C CA . ILE A 1 117 ? 12.328 22.844 8.023 1 97.94 117 ILE A CA 1
ATOM 902 C C . ILE A 1 117 ? 12.68 23.969 9 1 97.94 117 ILE A C 1
ATOM 904 O O . ILE A 1 117 ? 12.227 25.109 8.836 1 97.94 117 ILE A O 1
ATOM 908 N N . GLN A 1 118 ? 13.477 23.656 10 1 97.19 118 GLN A N 1
ATOM 909 C CA . GLN A 1 118 ? 13.867 24.641 11.008 1 97.19 118 GLN A CA 1
ATOM 910 C C . GLN A 1 118 ? 14.664 25.781 10.375 1 97.19 118 GLN A C 1
ATOM 912 O O . GLN A 1 118 ? 14.43 26.953 10.68 1 97.19 118 GLN A O 1
ATOM 917 N N . LYS A 1 119 ? 15.578 25.484 9.508 1 97.94 119 LYS A N 1
ATOM 918 C CA . LYS A 1 119 ? 16.484 26.469 8.938 1 97.94 119 LYS A CA 1
ATOM 919 C C . LYS A 1 119 ? 15.844 27.203 7.777 1 97.94 119 LYS A C 1
ATOM 921 O O . LYS A 1 119 ? 16.125 28.391 7.555 1 97.94 119 LYS A O 1
ATOM 926 N N . TYR A 1 120 ? 14.945 26.484 7.078 1 98 120 TYR A N 1
ATOM 927 C CA . TYR A 1 120 ? 14.312 27.047 5.891 1 98 120 TYR A CA 1
ATOM 928 C C . TYR A 1 120 ? 12.789 27.016 6.016 1 98 120 TYR A C 1
ATOM 930 O O . TYR A 1 120 ? 12.211 27.844 6.723 1 98 120 TYR A O 1
ATOM 938 N N . SER A 1 121 ? 12.102 26 5.418 1 97.81 121 SER A N 1
ATOM 939 C CA . SER A 1 121 ? 10.648 25.844 5.5 1 97.81 121 SER A CA 1
ATOM 940 C C . SER A 1 121 ? 10.227 24.438 5.082 1 97.81 121 SER A C 1
ATOM 942 O O . SER A 1 121 ? 11.023 23.672 4.543 1 97.81 121 SER A O 1
ATOM 944 N N . PHE A 1 122 ? 9.039 24.172 5.398 1 97.62 122 PHE A N 1
ATOM 945 C CA . PHE A 1 122 ? 8.469 22.906 4.934 1 97.62 122 PHE A CA 1
ATOM 946 C C . PHE A 1 122 ? 8.516 22.828 3.41 1 97.62 122 PHE A C 1
ATOM 948 O O . PHE A 1 122 ? 8.875 21.781 2.852 1 97.62 122 PHE A O 1
ATOM 955 N N . GLU A 1 123 ? 8.164 23.906 2.779 1 97.88 123 GLU A N 1
ATOM 956 C CA . GLU A 1 123 ? 8.172 23.953 1.319 1 97.88 123 GLU A CA 1
ATOM 957 C C . GLU A 1 123 ? 9.57 23.734 0.763 1 97.88 123 GLU A C 1
ATOM 959 O O . GLU A 1 123 ? 9.742 23.031 -0.237 1 97.88 123 GLU A O 1
ATOM 964 N N . ALA A 1 124 ? 10.516 24.328 1.453 1 98 124 ALA A N 1
ATOM 965 C CA . ALA A 1 124 ? 11.898 24.156 1.022 1 98 124 ALA A CA 1
ATOM 966 C C . ALA A 1 124 ? 12.328 22.688 1.098 1 98 124 ALA A C 1
ATOM 968 O O . ALA A 1 124 ? 13.094 22.219 0.251 1 98 124 ALA A O 1
ATOM 969 N N . ALA A 1 125 ? 11.891 22.031 2.143 1 98.44 125 ALA A N 1
ATOM 970 C CA . ALA A 1 125 ? 12.211 20.609 2.279 1 98.44 125 ALA A CA 1
ATOM 971 C C . ALA A 1 125 ? 11.641 19.797 1.112 1 98.44 125 ALA A C 1
ATOM 973 O O . ALA A 1 125 ? 12.328 18.938 0.557 1 98.44 125 ALA A O 1
ATOM 974 N N . ARG A 1 126 ? 10.422 20.125 0.71 1 98.5 126 ARG A N 1
ATOM 975 C CA . ARG A 1 126 ? 9.789 19.438 -0.406 1 98.5 126 ARG A CA 1
ATOM 976 C C . ARG A 1 126 ? 10.477 19.766 -1.723 1 98.5 126 ARG A C 1
ATOM 978 O O . ARG A 1 126 ? 10.703 18.875 -2.551 1 98.5 126 ARG A O 1
ATOM 985 N N . ASP A 1 127 ? 10.789 20.984 -1.876 1 98.62 127 ASP A N 1
ATOM 986 C CA . ASP A 1 127 ? 11.484 21.406 -3.086 1 98.62 127 ASP A CA 1
ATOM 987 C C . ASP A 1 127 ? 12.844 20.734 -3.211 1 98.62 127 ASP A C 1
ATOM 989 O O . ASP A 1 127 ? 13.234 20.297 -4.301 1 98.62 127 ASP A O 1
ATOM 993 N N . ALA A 1 128 ? 13.539 20.688 -2.088 1 98.56 128 ALA A N 1
ATOM 994 C CA . ALA A 1 128 ? 14.844 20.031 -2.078 1 98.56 128 ALA A CA 1
ATOM 995 C C . ALA A 1 128 ? 14.727 18.562 -2.467 1 98.56 128 ALA A C 1
ATOM 997 O O . ALA A 1 128 ? 15.562 18.047 -3.217 1 98.56 128 ALA A O 1
ATOM 998 N N . MET A 1 129 ? 13.703 17.906 -1.994 1 98.56 129 MET A N 1
ATOM 999 C CA . MET A 1 129 ? 13.508 16.5 -2.34 1 98.56 129 MET A CA 1
ATOM 1000 C C . MET A 1 129 ? 13.188 16.344 -3.822 1 98.56 129 MET A C 1
ATOM 1002 O O . MET A 1 129 ? 13.703 15.438 -4.48 1 98.56 129 MET A O 1
ATOM 1006 N N . HIS A 1 130 ? 12.289 17.188 -4.281 1 98.56 130 HIS A N 1
ATOM 1007 C CA . HIS A 1 130 ? 11.945 17.141 -5.699 1 98.56 130 HIS A CA 1
ATOM 1008 C C . HIS A 1 130 ? 13.188 17.344 -6.566 1 98.56 130 HIS A C 1
ATOM 1010 O O . HIS A 1 130 ? 13.352 16.656 -7.578 1 98.56 130 HIS A O 1
ATOM 1016 N N . GLN A 1 131 ? 14.023 18.203 -6.16 1 97.88 131 GLN A N 1
ATOM 1017 C CA . GLN A 1 131 ? 15.25 18.484 -6.902 1 97.88 131 GLN A CA 1
ATOM 1018 C C . GLN A 1 131 ? 16.203 17.297 -6.848 1 97.88 131 GLN A C 1
ATOM 1020 O O . GLN A 1 131 ? 16.875 16.984 -7.836 1 97.88 131 GLN A O 1
ATOM 1025 N N . ALA A 1 132 ? 16.266 16.641 -5.715 1 97.94 132 ALA A N 1
ATOM 1026 C CA . ALA A 1 132 ? 17.203 15.539 -5.508 1 97.94 132 ALA A CA 1
ATOM 1027 C C . ALA A 1 132 ? 16.672 14.242 -6.113 1 97.94 132 ALA A C 1
ATOM 1029 O O . ALA A 1 132 ? 17.406 13.266 -6.262 1 97.94 132 ALA A O 1
ATOM 1030 N N . ASP A 1 133 ? 15.375 14.164 -6.418 1 97.69 133 ASP A N 1
ATOM 1031 C CA . ASP A 1 133 ? 14.711 12.977 -6.953 1 97.69 133 ASP A CA 1
ATOM 1032 C C . ASP A 1 133 ? 15.156 12.695 -8.383 1 97.69 133 ASP A C 1
ATOM 1034 O O . ASP A 1 133 ? 14.852 13.469 -9.297 1 97.69 133 ASP A O 1
ATOM 1038 N N . PRO A 1 134 ? 15.844 11.57 -8.641 1 96.25 134 PRO A N 1
ATOM 1039 C CA . PRO A 1 134 ? 16.391 11.312 -9.969 1 96.25 134 PRO A CA 1
ATOM 1040 C C . PRO A 1 134 ? 15.328 11.281 -11.055 1 96.25 134 PRO A C 1
ATOM 1042 O O . PRO A 1 134 ? 15.609 11.594 -12.219 1 96.25 134 PRO A O 1
ATOM 1045 N N . ARG A 1 135 ? 14.031 10.969 -10.727 1 96 135 ARG A N 1
ATOM 1046 C CA . ARG A 1 135 ? 12.953 10.891 -11.711 1 96 135 ARG A CA 1
ATOM 1047 C C . ARG A 1 135 ? 12.039 12.109 -11.625 1 96 135 ARG A C 1
ATOM 1049 O O . ARG A 1 135 ? 11.062 12.211 -12.375 1 96 135 ARG A O 1
ATOM 1056 N N . GLN A 1 136 ? 12.305 12.922 -10.648 1 96.38 136 GLN A N 1
ATOM 1057 C CA . GLN A 1 136 ? 11.555 14.148 -10.414 1 96.38 136 GLN A CA 1
ATOM 1058 C C . GLN A 1 136 ? 10.062 13.867 -10.273 1 96.38 136 GLN A C 1
ATOM 1060 O O . GLN A 1 136 ? 9.234 14.602 -10.828 1 96.38 136 GLN A O 1
ATOM 1065 N N . LEU A 1 137 ? 9.758 12.805 -9.578 1 97.56 137 LEU A N 1
ATOM 1066 C CA . LEU A 1 137 ? 8.375 12.375 -9.398 1 97.56 137 LEU A CA 1
ATOM 1067 C C . LEU A 1 137 ? 7.797 12.93 -8.102 1 97.56 137 LEU A C 1
ATOM 1069 O O . LEU A 1 137 ? 6.578 13.047 -7.961 1 97.56 137 LEU A O 1
ATOM 1073 N N . SER A 1 138 ? 8.68 13.219 -7.137 1 98.5 138 SER A N 1
ATOM 1074 C CA . SER A 1 138 ? 8.195 13.648 -5.828 1 98.5 138 SER A CA 1
ATOM 1075 C C . SER A 1 138 ? 7.488 14.992 -5.914 1 98.5 138 SER A C 1
ATOM 1077 O O . SER A 1 138 ? 7.855 15.844 -6.73 1 98.5 138 SER A O 1
ATOM 1079 N N . GLU A 1 139 ? 6.504 15.188 -5.129 1 98.56 139 GLU A N 1
ATOM 1080 C CA . GLU A 1 139 ? 5.812 16.469 -5.059 1 98.56 139 GLU A CA 1
ATOM 1081 C C . GLU A 1 139 ? 6.73 17.562 -4.52 1 98.56 139 GLU A C 1
ATOM 1083 O O . GLU A 1 139 ? 7.504 17.328 -3.592 1 98.56 139 GLU A O 1
ATOM 1088 N N . ASN A 1 140 ? 6.648 18.719 -5.164 1 98.5 140 ASN A N 1
ATOM 1089 C CA . ASN A 1 140 ? 7.27 19.875 -4.535 1 98.5 140 ASN A CA 1
ATOM 1090 C C . ASN A 1 140 ? 6.316 20.562 -3.559 1 98.5 140 ASN A C 1
ATOM 1092 O O . ASN A 1 140 ? 5.176 20.125 -3.389 1 98.5 140 ASN A O 1
ATOM 1096 N N . GLY A 1 141 ? 6.867 21.594 -2.936 1 98.44 141 GLY A N 1
ATOM 1097 C CA . GLY A 1 141 ? 6.105 22.25 -1.882 1 98.44 141 GLY A CA 1
ATOM 1098 C C . GLY A 1 141 ? 4.789 22.828 -2.365 1 98.44 141 GLY A C 1
ATOM 1099 O O . GLY A 1 141 ? 3.752 22.641 -1.728 1 98.44 141 GLY A O 1
ATOM 1100 N N . LEU A 1 142 ? 4.766 23.438 -3.469 1 98.5 142 LEU A N 1
ATOM 1101 C CA . LEU A 1 142 ? 3.578 24.094 -4 1 98.5 142 LEU A CA 1
ATOM 1102 C C . LEU A 1 142 ? 2.516 23.078 -4.387 1 98.5 142 LEU A C 1
ATOM 1104 O O . LEU A 1 142 ? 1.329 23.266 -4.113 1 98.5 142 LEU A O 1
ATOM 1108 N N . THR A 1 143 ? 2.932 22.016 -5.078 1 98.69 143 THR A N 1
ATOM 1109 C CA . THR A 1 143 ? 2.008 20.969 -5.5 1 98.69 143 THR A CA 1
ATOM 1110 C C . THR A 1 143 ? 1.323 20.344 -4.293 1 98.69 143 THR A C 1
ATOM 1112 O O . THR A 1 143 ? 0.106 20.141 -4.293 1 98.69 143 THR A O 1
ATOM 1115 N N . PHE A 1 144 ? 2.152 20.062 -3.301 1 98.75 144 PHE A N 1
ATOM 1116 C CA . PHE A 1 144 ? 1.604 19.484 -2.084 1 98.75 144 PHE A CA 1
ATOM 1117 C C . PHE A 1 144 ? 0.632 20.438 -1.409 1 98.75 144 PHE A C 1
ATOM 1119 O O . PHE A 1 144 ? -0.471 20.047 -1.023 1 98.75 144 PHE A O 1
ATOM 1126 N N . LYS A 1 145 ? 1.046 21.641 -1.274 1 98.38 145 LYS A N 1
ATOM 1127 C CA . LYS A 1 145 ? 0.217 22.656 -0.62 1 98.38 145 LYS A CA 1
ATOM 1128 C C . LYS A 1 145 ? -1.115 22.828 -1.344 1 98.38 145 LYS A C 1
ATOM 1130 O O . LYS A 1 145 ? -2.17 22.875 -0.709 1 98.38 145 LYS A O 1
ATOM 1135 N N . ARG A 1 146 ? -1.086 22.891 -2.637 1 98.5 146 ARG A N 1
ATOM 1136 C CA . ARG A 1 146 ? -2.293 23.094 -3.432 1 98.5 146 ARG A CA 1
ATOM 1137 C C . ARG A 1 146 ? -3.26 21.922 -3.266 1 98.5 146 ARG A C 1
ATOM 1139 O O . ARG A 1 146 ? -4.473 22.125 -3.156 1 98.5 146 ARG A O 1
ATOM 1146 N N . ARG A 1 147 ? -2.742 20.766 -3.266 1 98.38 147 ARG A N 1
ATOM 1147 C CA . ARG A 1 147 ? -3.564 19.578 -3.105 1 98.38 147 ARG A CA 1
ATOM 1148 C C . ARG A 1 147 ? -4.23 19.547 -1.735 1 98.38 147 ARG A C 1
ATOM 1150 O O . ARG A 1 147 ? -5.434 19.297 -1.63 1 98.38 147 ARG A O 1
ATOM 1157 N N . VAL A 1 148 ? -3.42 19.828 -0.708 1 98.56 148 VAL A N 1
ATOM 1158 C CA . VAL A 1 148 ? -3.922 19.828 0.662 1 98.56 148 VAL A CA 1
ATOM 1159 C C . VAL A 1 148 ? -4.98 20.922 0.826 1 98.56 148 VAL A C 1
ATOM 1161 O O . VAL A 1 148 ? -6.059 20.672 1.369 1 98.56 148 VAL A O 1
ATOM 1164 N N . ASP A 1 149 ? -4.695 22.094 0.297 1 98.44 149 ASP A N 1
ATOM 1165 C CA . ASP A 1 149 ? -5.617 23.219 0.424 1 98.44 149 ASP A CA 1
ATOM 1166 C C . ASP A 1 149 ? -6.934 22.938 -0.301 1 98.44 149 ASP A C 1
ATOM 1168 O O . ASP A 1 149 ? -8.008 23.312 0.176 1 98.44 149 ASP A O 1
ATOM 1172 N N . ALA A 1 150 ? -6.824 22.281 -1.403 1 98.5 150 ALA A N 1
ATOM 1173 C CA . ALA A 1 150 ? -8.039 21.922 -2.137 1 98.5 150 ALA A CA 1
ATOM 1174 C C . ALA A 1 150 ? -8.914 20.984 -1.313 1 98.5 150 ALA A C 1
ATOM 1176 O O . ALA A 1 150 ? -10.141 21.125 -1.304 1 98.5 150 ALA A O 1
ATOM 1177 N N . GLY A 1 151 ? -8.305 20.062 -0.649 1 98.62 151 GLY A N 1
ATOM 1178 C CA . GLY A 1 151 ? -9.047 19.156 0.221 1 98.62 151 GLY A CA 1
ATOM 1179 C C . GLY A 1 151 ? -9.711 19.875 1.388 1 98.62 151 GLY A C 1
ATOM 1180 O O . GLY A 1 151 ? -10.883 19.625 1.68 1 98.62 151 GLY A O 1
ATOM 1181 N N . LEU A 1 152 ? -8.969 20.75 2.027 1 98.69 152 LEU A N 1
ATOM 1182 C CA . LEU A 1 152 ? -9.5 21.5 3.158 1 98.69 152 LEU A CA 1
ATOM 1183 C C . LEU A 1 152 ? -10.648 22.406 2.719 1 98.69 152 LEU A C 1
ATOM 1185 O O . LEU A 1 152 ? -11.672 22.5 3.4 1 98.69 152 LEU A O 1
ATOM 1189 N N . GLN A 1 153 ? -10.414 23.031 1.6 1 97.81 153 GLN A N 1
ATOM 1190 C CA . GLN A 1 153 ? -11.445 23.922 1.063 1 97.81 153 GLN A CA 1
ATOM 1191 C C . GLN A 1 153 ? -12.719 23.141 0.74 1 97.81 153 GLN A C 1
ATOM 1193 O O . GLN A 1 153 ? -13.828 23.641 0.958 1 97.81 153 GLN A O 1
ATOM 1198 N N . ARG A 1 154 ? -12.586 21.984 0.168 1 98.06 154 ARG A N 1
ATOM 1199 C CA . ARG A 1 154 ? -13.742 21.156 -0.154 1 98.06 154 ARG A CA 1
ATOM 1200 C C . ARG A 1 154 ? -14.508 20.781 1.105 1 98.06 154 ARG A C 1
ATOM 1202 O O . ARG A 1 154 ? -15.742 20.797 1.114 1 98.06 154 ARG A O 1
ATOM 1209 N N . LEU A 1 155 ? -13.781 20.406 2.189 1 98.31 155 LEU A N 1
ATOM 1210 C CA . LEU A 1 155 ? -14.453 20.094 3.445 1 98.31 155 LEU A CA 1
ATOM 1211 C C . LEU A 1 155 ? -15.234 21.297 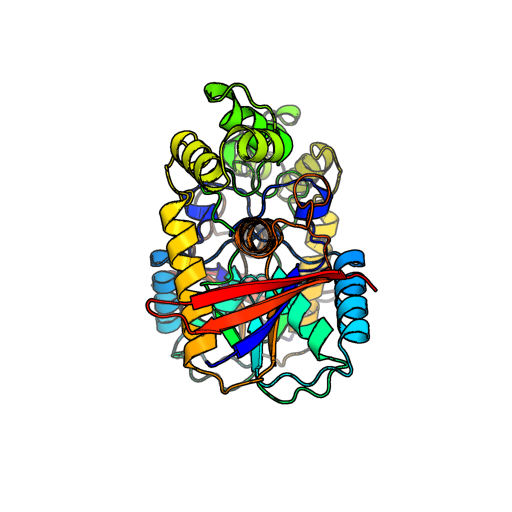3.953 1 98.31 155 LEU A C 1
ATOM 1213 O O . LEU A 1 155 ? -16.406 21.188 4.312 1 98.31 155 LEU A O 1
ATOM 1217 N N . LEU A 1 156 ? -14.578 22.438 3.957 1 98 156 LEU A N 1
ATOM 1218 C CA . LEU A 1 156 ? -15.188 23.641 4.5 1 98 156 LEU A CA 1
ATOM 1219 C C . LEU A 1 156 ? -16.438 24.031 3.707 1 98 156 LEU A C 1
ATOM 1221 O O . LEU A 1 156 ? -17.438 24.469 4.285 1 98 156 LEU A O 1
ATOM 1225 N N . SER A 1 157 ? -16.406 23.859 2.408 1 97 157 SER A N 1
ATOM 1226 C CA . SER A 1 157 ? -17.516 24.219 1.545 1 97 157 SER A CA 1
ATOM 1227 C C . SER A 1 157 ? -18.672 23.234 1.679 1 97 157 SER A C 1
ATOM 1229 O O . SER A 1 157 ? -19.844 23.625 1.559 1 97 157 SER A O 1
ATOM 1231 N N . ARG A 1 158 ? -18.422 22.031 1.917 1 97.88 158 ARG A N 1
ATOM 1232 C CA . ARG A 1 158 ? -19.406 20.953 1.829 1 97.88 158 ARG A CA 1
ATOM 1233 C C . ARG A 1 158 ? -20.234 20.875 3.107 1 97.88 158 ARG A C 1
ATOM 1235 O O . ARG A 1 158 ? -21.406 20.5 3.07 1 97.88 158 ARG A O 1
ATOM 1242 N N . TYR A 1 159 ? -19.594 21.203 4.234 1 98.31 159 TYR A N 1
ATOM 1243 C CA . TYR A 1 159 ? -20.281 20.891 5.488 1 98.31 159 TYR A CA 1
ATOM 1244 C C . TYR A 1 159 ? -20.75 22.172 6.176 1 98.31 159 TYR A C 1
ATOM 1246 O O . TYR A 1 159 ? -20.328 23.281 5.809 1 98.31 159 TYR A O 1
ATOM 1254 N N . ALA A 1 160 ? -21.656 22.031 7.168 1 98.25 160 ALA A N 1
ATOM 1255 C CA . ALA A 1 160 ? -22.312 23.172 7.797 1 98.25 160 ALA A CA 1
ATOM 1256 C C . ALA A 1 160 ? -21.5 23.703 8.969 1 98.25 160 ALA A C 1
ATOM 1258 O O . ALA A 1 160 ? -20.578 23.047 9.438 1 98.25 160 ALA A O 1
ATOM 1259 N N . ASP A 1 161 ? -21.891 24.891 9.414 1 98.44 161 ASP A N 1
ATOM 1260 C CA . ASP A 1 161 ? -21.25 25.516 10.562 1 98.44 161 ASP A CA 1
ATOM 1261 C C . ASP A 1 161 ? -21.297 24.594 11.781 1 98.44 161 ASP A C 1
ATOM 1263 O O . ASP A 1 161 ? -22.328 23.984 12.07 1 98.44 161 ASP A O 1
ATOM 1267 N N . GLN A 1 162 ? -20.156 24.375 12.383 1 98.44 162 GLN A N 1
ATOM 1268 C CA . GLN A 1 162 ? -19.984 23.656 13.641 1 98.44 162 GLN A CA 1
ATOM 1269 C C . GLN A 1 162 ? -19.984 22.156 13.422 1 98.44 162 GLN A C 1
ATOM 1271 O O . GLN A 1 162 ? -19.906 21.375 14.383 1 98.44 162 GLN A O 1
ATOM 1276 N N . ASP A 1 163 ? -20 21.703 12.125 1 98.56 163 ASP A N 1
ATOM 1277 C CA . ASP A 1 163 ? -19.844 20.266 11.852 1 98.56 163 ASP A CA 1
ATOM 1278 C C . ASP A 1 163 ? -18.453 19.781 12.273 1 98.56 163 ASP A C 1
ATOM 1280 O O . ASP A 1 163 ? -17.5 20.562 12.312 1 98.56 163 ASP A O 1
ATOM 1284 N N . ARG A 1 164 ? -18.375 18.516 12.609 1 98.56 164 ARG A N 1
ATOM 1285 C CA . ARG A 1 164 ? -17.109 17.875 12.953 1 98.56 164 ARG A CA 1
ATOM 1286 C C . ARG A 1 164 ? -16.828 16.688 12.039 1 98.56 164 ARG A C 1
ATOM 1288 O O . ARG A 1 164 ? -17.703 15.828 11.852 1 98.56 164 ARG A O 1
ATOM 1295 N N . ILE A 1 165 ? -15.68 16.719 11.43 1 98.81 165 ILE A N 1
ATOM 1296 C CA . ILE A 1 165 ? -15.289 15.727 10.422 1 98.81 165 ILE A CA 1
ATOM 1297 C C . ILE A 1 165 ? -14.055 14.969 10.906 1 98.81 165 ILE A C 1
ATOM 1299 O O . ILE A 1 165 ? -13.148 15.555 11.508 1 98.81 165 ILE A O 1
ATOM 1303 N N . LEU A 1 166 ? -14.031 13.664 10.719 1 98.88 166 LEU A N 1
ATOM 1304 C CA . LEU A 1 166 ? -12.844 12.844 10.945 1 98.88 166 LEU A CA 1
ATOM 1305 C C . LEU A 1 166 ? -12.078 12.625 9.648 1 98.88 166 LEU A C 1
ATOM 1307 O O . LEU A 1 166 ? -12.672 12.297 8.617 1 98.88 166 LEU A O 1
ATOM 1311 N N . VAL A 1 167 ? -10.789 12.828 9.656 1 98.94 167 VAL A N 1
ATOM 1312 C CA . VAL A 1 167 ? -9.922 12.5 8.523 1 98.94 167 VAL A CA 1
ATOM 1313 C C . VAL A 1 167 ? -8.742 11.664 9 1 98.94 167 VAL A C 1
ATOM 1315 O O . VAL A 1 167 ? -7.918 12.133 9.789 1 98.94 167 VAL A O 1
ATOM 1318 N N . VAL A 1 168 ? -8.641 10.414 8.578 1 98.94 168 VAL A N 1
ATOM 1319 C CA . VAL A 1 168 ? -7.477 9.586 8.867 1 98.94 168 VAL A CA 1
ATOM 1320 C C . VAL A 1 168 ? -6.438 9.758 7.762 1 98.94 168 VAL A C 1
ATOM 1322 O O . VAL A 1 168 ? -6.73 9.547 6.582 1 98.94 168 VAL A O 1
ATOM 1325 N N . THR A 1 169 ? -5.266 10.141 8.156 1 98.88 169 THR A N 1
ATOM 1326 C CA . THR A 1 169 ? -4.246 10.547 7.195 1 98.88 169 THR A CA 1
ATOM 1327 C C . THR A 1 169 ? -2.85 10.227 7.719 1 98.88 169 THR A C 1
ATOM 1329 O O . THR A 1 169 ? -2.637 9.172 8.328 1 98.88 169 THR A O 1
ATOM 1332 N N . HIS A 1 170 ? -1.863 11.07 7.488 1 98.94 170 HIS A N 1
ATOM 1333 C CA . HIS A 1 170 ? -0.472 10.656 7.629 1 98.94 170 HIS A CA 1
ATOM 1334 C C . HIS A 1 170 ? 0.338 11.695 8.398 1 98.94 170 HIS A C 1
ATOM 1336 O O . HIS A 1 170 ? -0.155 12.789 8.68 1 98.94 170 HIS A O 1
ATOM 1342 N N . GLY A 1 171 ? 1.541 11.305 8.758 1 98.69 171 GLY A N 1
ATOM 1343 C CA . GLY A 1 171 ? 2.361 12.07 9.68 1 98.69 171 GLY A CA 1
ATOM 1344 C C . GLY A 1 171 ? 2.824 13.398 9.102 1 98.69 171 GLY A C 1
ATOM 1345 O O . GLY A 1 171 ? 2.551 14.453 9.664 1 98.69 171 GLY A O 1
ATOM 1346 N N . THR A 1 172 ? 3.559 13.391 7.949 1 98.5 172 THR A N 1
ATOM 1347 C CA . THR A 1 172 ? 4.078 14.609 7.344 1 98.5 172 THR A CA 1
ATOM 1348 C C . THR A 1 172 ? 2.938 15.531 6.906 1 98.5 172 THR A C 1
ATOM 1350 O O . THR A 1 172 ? 3.057 16.75 6.98 1 98.5 172 THR A O 1
ATOM 1353 N N . PHE A 1 173 ? 1.837 14.93 6.504 1 98.81 173 PHE A N 1
ATOM 1354 C CA . PHE A 1 173 ? 0.632 15.688 6.18 1 98.81 173 PHE A CA 1
ATOM 1355 C C . PHE A 1 173 ? 0.168 16.5 7.383 1 98.81 173 PHE A C 1
ATOM 1357 O O . PHE A 1 173 ? 0.024 17.734 7.289 1 98.81 173 PHE A O 1
ATOM 1364 N N . ILE A 1 174 ? 0.014 15.859 8.523 1 98.88 174 ILE A N 1
ATOM 1365 C CA . ILE A 1 174 ? -0.464 16.5 9.734 1 98.88 174 ILE A CA 1
ATOM 1366 C C . ILE A 1 174 ? 0.56 17.531 10.211 1 98.88 174 ILE A C 1
ATOM 1368 O O . ILE A 1 174 ? 0.195 18.641 10.633 1 98.88 174 ILE A O 1
ATOM 1372 N N . ARG A 1 175 ? 1.833 17.172 10.117 1 98.56 175 ARG A N 1
ATOM 1373 C CA . ARG A 1 175 ? 2.893 18.109 10.492 1 98.56 175 ARG A CA 1
ATOM 1374 C C . ARG A 1 175 ? 2.777 19.406 9.711 1 98.56 175 ARG A C 1
ATOM 1376 O O . ARG A 1 175 ? 2.947 20.5 10.273 1 98.56 175 ARG A O 1
ATOM 1383 N N . SER A 1 176 ? 2.51 19.297 8.414 1 98.38 176 SER A N 1
ATOM 1384 C CA . SER A 1 176 ? 2.41 20.484 7.57 1 98.38 176 SER A CA 1
ATOM 1385 C C . SER A 1 176 ? 1.266 21.391 8.023 1 98.38 176 SER A C 1
ATOM 1387 O O . SER A 1 176 ? 1.38 22.609 7.973 1 98.38 176 SER A O 1
ATOM 1389 N N . LEU A 1 177 ? 0.171 20.797 8.469 1 98.69 177 LEU A N 1
ATOM 1390 C CA . LEU A 1 177 ? -0.97 21.562 8.953 1 98.69 177 LEU A CA 1
ATOM 1391 C C . LEU A 1 177 ? -0.625 22.281 10.258 1 98.69 177 LEU A C 1
ATOM 1393 O O . LEU A 1 177 ? -0.972 23.453 10.43 1 98.69 177 LEU A O 1
ATOM 1397 N N . VAL A 1 178 ? 0.069 21.578 11.109 1 98.75 178 VAL A N 1
ATOM 1398 C CA . VAL A 1 178 ? 0.394 22.156 12.414 1 98.75 178 VAL A CA 1
ATOM 1399 C C . VAL A 1 178 ? 1.404 23.281 12.242 1 98.75 178 VAL A C 1
ATOM 1401 O O . VAL A 1 178 ? 1.313 24.312 12.922 1 98.75 178 VAL A O 1
ATOM 1404 N N . LEU A 1 179 ? 2.326 23.125 11.375 1 98.38 179 LEU A N 1
ATOM 1405 C CA . LEU A 1 179 ? 3.287 24.188 11.094 1 98.38 179 LEU A CA 1
ATOM 1406 C C . LEU A 1 179 ? 2.578 25.453 10.617 1 98.38 179 LEU A C 1
ATOM 1408 O O . LEU A 1 179 ? 2.99 26.562 10.953 1 98.38 179 LEU A O 1
ATOM 1412 N N . ARG A 1 180 ? 1.488 25.328 9.906 1 97.75 180 ARG A N 1
ATOM 1413 C CA . ARG A 1 180 ? 0.782 26.469 9.297 1 97.75 180 ARG A CA 1
ATOM 1414 C C . ARG A 1 180 ? -0.227 27.062 10.273 1 97.75 180 ARG A C 1
ATOM 1416 O O . ARG A 1 180 ? -0.377 28.281 10.344 1 97.75 180 ARG A O 1
ATOM 1423 N N . PHE A 1 181 ? -0.918 26.141 11.016 1 98.25 181 PHE A N 1
ATOM 1424 C CA . PHE A 1 181 ? -2.111 26.594 11.711 1 98.25 181 PHE A CA 1
ATOM 1425 C C . PHE A 1 181 ? -1.957 26.422 13.219 1 98.25 181 PHE A C 1
ATOM 1427 O O . PHE A 1 181 ? -2.85 26.797 13.984 1 98.25 181 PHE A O 1
ATOM 1434 N N . GLY A 1 182 ? -0.917 25.844 13.672 1 98.25 182 GLY A N 1
ATOM 1435 C CA . GLY A 1 182 ? -0.667 25.594 15.086 1 98.25 182 GLY A CA 1
ATOM 1436 C C . GLY A 1 182 ? 0.783 25.812 15.477 1 98.25 182 GLY A C 1
ATOM 1437 O O . GLY A 1 182 ? 1.399 24.953 16.094 1 98.25 182 GLY A O 1
ATOM 1438 N N . PRO A 1 183 ? 1.321 27.031 15.086 1 95.06 183 PRO A N 1
ATOM 1439 C CA . PRO A 1 183 ? 2.744 27.281 15.328 1 95.06 183 PRO A CA 1
ATOM 1440 C C . PRO A 1 183 ? 3.119 27.219 16.797 1 95.06 183 PRO A C 1
ATOM 1442 O O . PRO A 1 183 ? 4.305 27.141 17.141 1 95.06 183 PRO A O 1
ATOM 1445 N N . GLN A 1 184 ? 2.16 27.188 17.719 1 96.38 184 GLN A N 1
ATOM 1446 C CA . GLN A 1 184 ? 2.441 27.109 19.141 1 96.38 184 GLN A CA 1
ATOM 1447 C C . GLN A 1 184 ? 2.869 25.688 19.531 1 96.38 184 GLN A C 1
ATOM 1449 O O . GLN A 1 184 ? 3.391 25.484 20.641 1 96.38 184 GLN A O 1
ATOM 1454 N N . PHE A 1 185 ? 2.609 24.75 18.719 1 97.62 185 PHE A N 1
ATOM 1455 C CA . PHE A 1 185 ? 3.004 23.375 18.984 1 97.62 185 PHE A CA 1
ATOM 1456 C C . PHE A 1 185 ? 4.367 23.062 18.375 1 97.62 185 PHE A C 1
ATOM 1458 O O . PHE A 1 185 ? 4.664 23.5 17.25 1 97.62 185 PHE A O 1
ATOM 1465 N N . ASP A 1 186 ? 5.199 22.328 19.047 1 95.62 186 ASP A N 1
ATOM 1466 C CA . ASP A 1 186 ? 6.52 21.953 18.547 1 95.62 186 ASP A CA 1
ATOM 1467 C C . ASP A 1 186 ? 6.461 20.641 17.781 1 95.62 186 ASP A C 1
ATOM 1469 O O . ASP A 1 186 ? 6.773 19.578 18.312 1 95.62 186 ASP A O 1
ATOM 1473 N N . VAL A 1 187 ? 6.254 20.781 16.531 1 94.44 187 VAL A N 1
ATOM 1474 C CA . VAL A 1 187 ? 6.102 19.594 15.703 1 94.44 187 VAL A CA 1
ATOM 1475 C C . VAL A 1 187 ? 7.465 19.172 15.172 1 94.44 187 VAL A C 1
ATOM 1477 O O . VAL A 1 187 ? 7.586 18.109 14.539 1 94.44 187 VAL A O 1
ATOM 1480 N N . LEU A 1 188 ? 8.523 19.891 15.383 1 94.19 188 LEU A N 1
ATOM 1481 C CA . LEU A 1 188 ? 9.859 19.531 14.922 1 94.19 188 LEU A CA 1
ATOM 1482 C C . LEU A 1 188 ? 10.5 18.516 15.859 1 94.19 188 LEU A C 1
ATOM 1484 O O . LEU A 1 188 ? 11.203 17.594 15.414 1 94.19 188 LEU A O 1
ATOM 1488 N N . SER A 1 189 ? 10.172 18.672 17.125 1 93.38 189 SER A N 1
ATOM 1489 C CA . SER A 1 189 ? 10.734 17.75 18.094 1 93.38 189 SER A CA 1
ATOM 1490 C C . SER A 1 189 ? 9.75 16.625 18.422 1 93.38 189 SER A C 1
ATOM 1492 O O . SER A 1 189 ? 10.133 15.594 18.969 1 93.38 189 SER A O 1
ATOM 1494 N N . SER A 1 190 ? 8.484 16.922 18.109 1 95.5 190 SER A N 1
ATOM 1495 C CA . SER A 1 190 ? 7.438 15.93 18.375 1 95.5 190 SER A CA 1
ATOM 1496 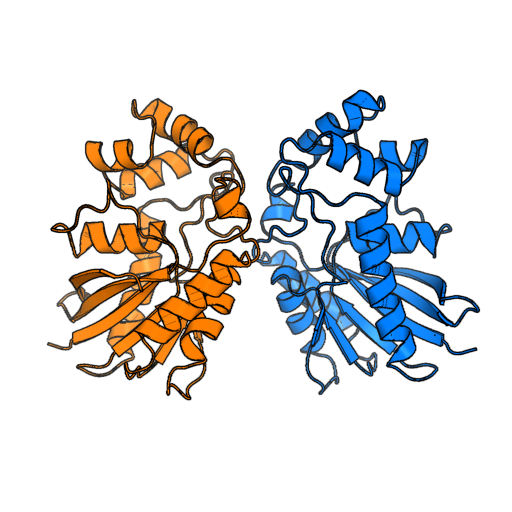C C . SER A 1 190 ? 6.637 15.633 17.109 1 95.5 190 SER A C 1
ATOM 1498 O O . SER A 1 190 ? 5.578 16.219 16.891 1 95.5 190 SER A O 1
ATOM 1500 N N . PHE A 1 191 ? 7.148 14.664 16.422 1 96.69 191 PHE A N 1
ATOM 1501 C CA . PHE A 1 191 ? 6.473 14.242 15.195 1 96.69 191 PHE A CA 1
ATOM 1502 C C . PHE A 1 191 ? 5.137 13.578 15.516 1 96.69 191 PHE A C 1
ATOM 1504 O O . PHE A 1 191 ? 5.004 12.906 16.531 1 96.69 191 PHE A O 1
ATOM 1511 N N . PRO A 1 192 ? 4.102 13.797 14.727 1 97.88 192 PRO A N 1
ATOM 1512 C CA . PRO A 1 192 ? 2.826 13.133 15 1 97.88 192 PRO A CA 1
ATOM 1513 C C . PRO A 1 192 ? 2.973 11.625 15.172 1 97.88 192 PRO A C 1
ATOM 1515 O O . PRO A 1 192 ? 3.475 10.945 14.266 1 97.88 192 PRO A O 1
ATOM 1518 N N . ALA A 1 193 ? 2.463 11.141 16.25 1 98.19 193 ALA A N 1
ATOM 1519 C CA . ALA A 1 193 ? 2.541 9.711 16.531 1 98.19 193 ALA A CA 1
ATOM 1520 C C . ALA A 1 193 ? 1.468 8.938 15.758 1 98.19 193 ALA A C 1
ATOM 1522 O O . ALA A 1 193 ? 0.413 9.492 15.438 1 98.19 193 ALA A O 1
ATOM 1523 N N . ASN A 1 194 ? 1.748 7.703 15.43 1 98.62 194 ASN A N 1
ATOM 1524 C CA . ASN A 1 194 ? 0.67 6.848 14.945 1 98.62 194 ASN A CA 1
ATOM 1525 C C . ASN A 1 194 ? -0.5 6.809 15.922 1 98.62 194 ASN A C 1
ATOM 1527 O O . ASN A 1 194 ? -0.304 6.621 17.125 1 98.62 194 ASN A O 1
ATOM 1531 N N . GLY A 1 195 ? -1.675 7.004 15.391 1 98.38 195 GLY A N 1
ATOM 1532 C CA . GLY A 1 195 ? -2.857 7.02 16.234 1 98.38 195 GLY A CA 1
ATOM 1533 C C . GLY A 1 195 ? -3.098 8.359 16.906 1 98.38 195 GLY A C 1
ATOM 1534 O O . GLY A 1 195 ? -4.117 8.555 17.562 1 98.38 195 GLY A O 1
ATOM 1535 N N . GLY A 1 196 ? -2.164 9.297 16.75 1 98.56 196 GLY A N 1
ATOM 1536 C CA . GLY A 1 196 ? -2.316 10.609 17.359 1 98.56 196 GLY A CA 1
ATOM 1537 C C . GLY A 1 196 ? -3.406 11.438 16.719 1 98.56 196 GLY A C 1
ATOM 1538 O O . GLY A 1 196 ? -3.537 11.461 15.484 1 98.56 196 GLY A O 1
ATOM 1539 N N . VAL A 1 197 ? -4.188 12.133 17.531 1 98.81 197 VAL A N 1
ATOM 1540 C CA . VAL A 1 197 ? -5.305 12.945 17.047 1 98.81 197 VAL A CA 1
ATOM 1541 C C . VAL A 1 197 ? -4.926 14.43 17.109 1 98.81 197 VAL A C 1
ATOM 1543 O O . VAL A 1 197 ? -4.512 14.93 18.156 1 98.81 197 VAL A O 1
ATOM 1546 N N . THR A 1 198 ? -4.977 15.094 16.031 1 98.88 198 THR A N 1
ATOM 1547 C CA . THR A 1 198 ? -4.766 16.531 15.914 1 98.88 198 THR A CA 1
ATOM 1548 C C . THR A 1 198 ? -6.035 17.234 15.43 1 98.88 198 THR A C 1
ATOM 1550 O O . THR A 1 198 ? -6.633 16.812 14.438 1 98.88 198 THR A O 1
ATOM 1553 N N . THR A 1 199 ? -6.465 18.266 16.141 1 98.94 199 THR A N 1
ATOM 1554 C CA . THR A 1 199 ? -7.734 18.922 15.836 1 98.94 199 THR A CA 1
ATOM 1555 C C . THR A 1 199 ? -7.496 20.297 15.219 1 98.94 199 THR A C 1
ATOM 1557 O O . THR A 1 199 ? -6.75 21.109 15.766 1 98.94 199 THR A O 1
ATOM 1560 N N . LEU A 1 200 ? -8.094 20.484 14.07 1 98.88 200 LEU A N 1
ATOM 1561 C CA . LEU A 1 200 ? -8.008 21.734 13.328 1 98.88 200 LEU A CA 1
ATOM 1562 C C . LEU A 1 200 ? -9.375 22.391 13.203 1 98.88 200 LEU A C 1
ATOM 1564 O O . LEU A 1 200 ? -10.336 21.75 12.758 1 98.88 200 LEU A O 1
ATOM 1568 N N . GLN A 1 201 ? -9.531 23.594 13.625 1 98.81 201 GLN A N 1
ATOM 1569 C CA . GLN A 1 201 ? -10.688 24.422 13.297 1 98.81 201 GLN A CA 1
ATOM 1570 C C . GLN A 1 201 ? -10.453 25.188 12 1 98.81 201 GLN A C 1
ATOM 1572 O O . GLN A 1 201 ? -9.516 25.984 11.914 1 98.81 201 GLN A O 1
ATOM 1577 N N . LEU A 1 202 ? -11.25 24.875 11.016 1 98.31 202 LEU A N 1
ATOM 1578 C CA . LEU A 1 202 ? -11.188 25.531 9.719 1 98.31 202 LEU A CA 1
ATOM 1579 C C . LEU A 1 202 ? -12.281 26.578 9.586 1 98.31 202 LEU A C 1
ATOM 1581 O O . LEU A 1 202 ? -13.461 26.297 9.828 1 98.31 202 LEU A O 1
ATOM 1585 N N . THR A 1 203 ? -11.922 27.797 9.195 1 98.12 203 THR A N 1
ATOM 1586 C CA . THR A 1 203 ? -12.883 28.906 9.133 1 98.12 203 THR A CA 1
ATOM 1587 C C . THR A 1 203 ? -12.828 29.578 7.773 1 98.12 203 THR A C 1
ATOM 1589 O O . THR A 1 203 ? -11.758 29.734 7.184 1 98.12 203 THR A O 1
ATOM 1592 N N . THR A 1 204 ? -14 29.922 7.262 1 96.56 204 THR A N 1
ATOM 1593 C CA . THR A 1 204 ? -14.047 30.672 6.004 1 96.56 204 THR A CA 1
ATOM 1594 C C . THR A 1 204 ? -13.32 32 6.133 1 96.56 204 THR A C 1
ATOM 1596 O O . THR A 1 204 ? -13.391 32.656 7.176 1 96.56 204 THR A O 1
ATOM 1599 N N . ALA A 1 205 ? -12.562 32.219 5.16 1 92.19 205 ALA A N 1
ATOM 1600 C CA . ALA A 1 205 ? -11.891 33.5 5.043 1 92.19 205 ALA A CA 1
ATOM 1601 C C . ALA A 1 205 ? -12.047 34.094 3.635 1 92.19 205 ALA A C 1
ATOM 1603 O O . ALA A 1 205 ? -12.508 33.375 2.725 1 92.19 205 ALA A O 1
ATOM 1604 N N . ASN A 1 206 ? -12 35.406 3.504 1 87 206 ASN A N 1
ATOM 1605 C CA . ASN A 1 206 ? -12.078 36.094 2.203 1 87 206 ASN A CA 1
ATOM 1606 C C . ASN A 1 206 ? -10.75 36.75 1.836 1 87 206 ASN A C 1
ATOM 1608 O O . ASN A 1 206 ? -10.422 37.812 2.346 1 87 206 ASN A O 1
ATOM 1612 N N . PRO A 1 207 ? -9.992 36.031 1.029 1 86.94 207 PRO A N 1
ATOM 1613 C CA . PRO A 1 207 ? -10.344 34.812 0.275 1 86.94 207 PRO A CA 1
ATOM 1614 C C . PRO A 1 207 ? -9.898 33.531 0.972 1 86.94 207 PRO A C 1
ATOM 1616 O O . PRO A 1 207 ? -9.047 33.562 1.864 1 86.94 207 PRO A O 1
ATOM 1619 N N . GLY A 1 208 ? -10.492 32.406 0.657 1 91.56 208 GLY A N 1
ATOM 1620 C CA . GLY A 1 208 ? -10.062 31.078 1.084 1 91.56 208 GLY A CA 1
ATOM 1621 C C . GLY A 1 208 ? -10.492 30.734 2.496 1 91.56 208 GLY A C 1
ATOM 1622 O O . GLY A 1 208 ? -11.672 30.844 2.832 1 91.56 208 GLY A O 1
ATOM 1623 N N . PHE A 1 209 ? -9.516 30.219 3.254 1 97.44 209 PHE A N 1
ATOM 1624 C CA . PHE A 1 209 ? -9.82 29.766 4.605 1 97.44 209 PHE A CA 1
ATOM 1625 C C . PHE A 1 209 ? -8.664 30.062 5.551 1 97.44 209 PHE A C 1
ATOM 1627 O O . PHE A 1 209 ? -7.562 30.391 5.109 1 97.44 209 PHE A O 1
ATOM 1634 N N . ASP A 1 210 ? -8.969 30.094 6.809 1 97.19 210 ASP A N 1
ATOM 1635 C CA . ASP A 1 210 ? -8 30.125 7.898 1 97.19 210 ASP A CA 1
ATOM 1636 C C . ASP A 1 210 ? -8.188 28.938 8.836 1 97.19 210 ASP A C 1
ATOM 1638 O O . ASP A 1 210 ? -9.141 28.172 8.688 1 97.19 210 ASP A O 1
ATOM 1642 N N . GLY A 1 211 ? -7.195 28.719 9.656 1 97.88 211 GLY A N 1
ATOM 1643 C CA . GLY A 1 211 ? -7.27 27.562 10.547 1 97.88 211 GLY A CA 1
ATOM 1644 C C . GLY A 1 211 ? -6.57 27.797 11.875 1 97.88 211 GLY A C 1
ATOM 1645 O O . GLY A 1 211 ? -5.789 28.734 12.016 1 97.88 211 GLY A O 1
ATOM 1646 N N . LEU A 1 212 ? -6.965 27.016 12.812 1 98.56 212 LEU A N 1
ATOM 1647 C CA . LEU A 1 212 ? -6.34 26.984 14.133 1 98.56 212 LEU A CA 1
ATOM 1648 C C . LEU A 1 212 ? -6.277 25.547 14.664 1 98.56 212 LEU A C 1
ATOM 1650 O O . LEU A 1 212 ? -7.312 24.922 14.867 1 98.56 212 LEU A O 1
ATOM 1654 N N . VAL A 1 213 ? -5.059 25.062 14.859 1 98.81 213 VAL A N 1
ATOM 1655 C CA . VAL A 1 213 ? -4.926 23.781 15.531 1 98.81 213 VAL A CA 1
ATOM 1656 C C . VAL A 1 213 ? -5.184 23.953 17.031 1 98.81 213 VAL A C 1
ATOM 1658 O O . VAL A 1 213 ? -4.477 24.703 17.703 1 98.81 213 VAL A O 1
ATOM 1661 N N . THR A 1 214 ? -6.191 23.266 17.547 1 98.69 214 THR A N 1
ATOM 1662 C CA . THR A 1 214 ? -6.59 23.453 18.938 1 98.69 214 THR A CA 1
ATOM 1663 C C . THR A 1 214 ? -6.047 22.328 19.812 1 98.69 214 THR A C 1
ATOM 1665 O O . THR A 1 214 ? -6.027 22.438 21.031 1 98.69 214 THR A O 1
ATOM 1668 N N . SER A 1 215 ? -5.695 21.25 19.266 1 98.44 215 SER A N 1
ATOM 1669 C CA . SER A 1 215 ? -5.078 20.109 19.953 1 98.44 215 SER A CA 1
ATOM 1670 C C . SER A 1 215 ? -4.137 19.359 19.016 1 98.44 215 SER A C 1
ATOM 1672 O O . SER A 1 215 ? -4.434 19.188 17.828 1 98.44 215 SER A O 1
ATOM 1674 N N . TYR A 1 216 ? -2.986 18.922 19.578 1 98.38 216 TYR A N 1
ATOM 1675 C CA . TYR A 1 216 ? -1.965 18.25 18.766 1 98.38 216 TYR A CA 1
ATOM 1676 C C . TYR A 1 216 ? -1.551 16.938 19.406 1 98.38 216 TYR A C 1
ATOM 1678 O O . TYR A 1 216 ? -1.197 16.875 20.578 1 98.38 216 TYR A O 1
ATOM 1686 N N . ASN A 1 217 ? -1.728 15.914 18.594 1 97.94 217 ASN A N 1
ATOM 1687 C CA . ASN A 1 217 ? -1.105 14.633 18.906 1 97.94 217 ASN A CA 1
ATOM 1688 C C . ASN A 1 217 ? -1.655 14.055 20.219 1 97.94 217 ASN A C 1
ATOM 1690 O O . ASN A 1 217 ? -0.892 13.586 21.062 1 97.94 217 ASN A O 1
ATOM 1694 N N . ARG A 1 218 ? -3.004 14.164 20.406 1 97.12 218 ARG A N 1
ATOM 1695 C CA . ARG A 1 218 ? -3.646 13.523 21.547 1 97.12 218 ARG A CA 1
ATOM 1696 C C . ARG A 1 218 ? -3.637 12.008 21.406 1 97.12 218 ARG A C 1
ATOM 1698 O O . ARG A 1 218 ? -4.113 11.469 20.406 1 97.12 218 ARG A O 1
ATOM 1705 N N . LEU A 1 219 ? -3.076 11.359 22.359 1 92.81 219 LEU A N 1
ATOM 1706 C CA . LEU A 1 219 ? -2.959 9.906 22.359 1 92.81 219 LEU A CA 1
ATOM 1707 C C . LEU A 1 219 ? -3.822 9.281 23.453 1 92.81 219 LEU A C 1
ATOM 1709 O O . LEU A 1 219 ? -4.191 9.953 24.406 1 92.81 219 LEU A O 1
ATOM 1713 N N . SER A 1 220 ? -4.215 7.969 23.188 1 81.44 220 SER A N 1
ATOM 1714 C CA . SER A 1 220 ? -4.961 7.227 24.188 1 81.44 220 SER A CA 1
ATOM 1715 C C . SER A 1 220 ? -4.059 6.809 25.344 1 81.44 220 SER A C 1
ATOM 1717 O O . SER A 1 220 ? -2.848 6.656 25.172 1 81.44 220 SER A O 1
ATOM 1719 N N . MET B 1 1 ? -13.227 -37.406 -8.492 1 88 1 MET B N 1
ATOM 1720 C CA . MET B 1 1 ? -12.234 -36.375 -8.125 1 88 1 MET B CA 1
ATOM 1721 C C . MET B 1 1 ? -12.742 -34.969 -8.445 1 88 1 MET B C 1
ATOM 1723 O O . MET B 1 1 ? -13.211 -34.719 -9.555 1 88 1 MET B O 1
ATOM 1727 N N . LYS B 1 2 ? -12.742 -34.156 -7.387 1 95.44 2 LYS B N 1
ATOM 1728 C CA . LYS B 1 2 ? -13.281 -32.812 -7.543 1 95.44 2 LYS B CA 1
ATOM 1729 C C . LYS B 1 2 ? -12.242 -31.875 -8.156 1 95.44 2 LYS B C 1
ATOM 1731 O O . LYS B 1 2 ? -11.07 -31.906 -7.789 1 95.44 2 LYS B O 1
ATOM 1736 N N . THR B 1 3 ? -12.703 -31.094 -9.195 1 98.38 3 THR B N 1
ATOM 1737 C CA . THR B 1 3 ? -11.844 -30.109 -9.836 1 98.38 3 THR B CA 1
ATOM 1738 C C . THR B 1 3 ? -12.508 -28.734 -9.852 1 98.38 3 THR B C 1
ATOM 1740 O O . THR B 1 3 ? -13.695 -28.625 -10.172 1 98.38 3 THR B O 1
ATOM 1743 N N . ILE B 1 4 ? -11.75 -27.781 -9.406 1 98.75 4 ILE B N 1
ATOM 1744 C CA . ILE B 1 4 ? -12.203 -26.406 -9.617 1 98.75 4 ILE B CA 1
ATOM 1745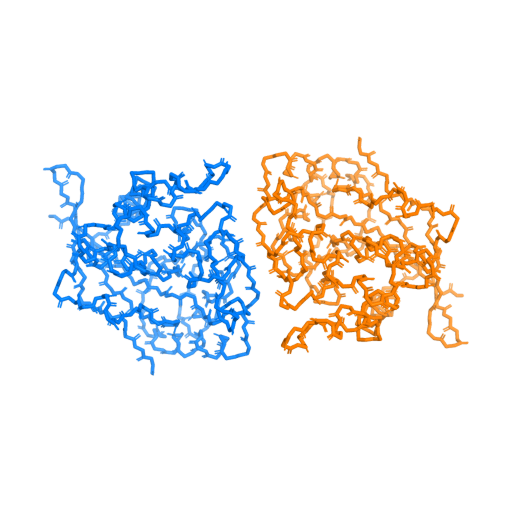 C C . ILE B 1 4 ? -11.219 -25.672 -10.523 1 98.75 4 ILE B C 1
ATOM 1747 O O . ILE B 1 4 ? -10.062 -26.078 -10.656 1 98.75 4 ILE B O 1
ATOM 1751 N N . THR B 1 5 ? -11.664 -24.656 -11.195 1 98.88 5 THR B N 1
ATOM 1752 C CA . THR B 1 5 ? -10.828 -23.812 -12.039 1 98.88 5 THR B CA 1
ATOM 1753 C C . THR B 1 5 ? -10.609 -22.438 -11.398 1 98.88 5 THR B C 1
ATOM 1755 O O . THR B 1 5 ? -11.555 -21.812 -10.93 1 98.88 5 THR B O 1
ATOM 1758 N N . VAL B 1 6 ? -9.375 -22.062 -11.344 1 98.94 6 VAL B N 1
ATOM 1759 C CA . VAL B 1 6 ? -9.055 -20.766 -10.781 1 98.94 6 VAL B CA 1
ATOM 1760 C C . VAL B 1 6 ? -8.336 -19.906 -11.82 1 98.94 6 VAL B C 1
ATOM 1762 O O . VAL B 1 6 ? -7.301 -20.312 -12.352 1 98.94 6 VAL B O 1
ATOM 1765 N N . ASP B 1 7 ? -8.922 -18.781 -12.172 1 98.94 7 ASP B N 1
ATOM 1766 C CA . ASP B 1 7 ? -8.219 -17.766 -12.961 1 98.94 7 ASP B CA 1
ATOM 1767 C C . ASP B 1 7 ? -7.461 -16.797 -12.047 1 98.94 7 ASP B C 1
ATOM 1769 O O . ASP B 1 7 ? -8.07 -16.062 -11.281 1 98.94 7 ASP B O 1
ATOM 1773 N N . PHE B 1 8 ? -6.152 -16.859 -12.148 1 98.94 8 PHE B N 1
ATOM 1774 C CA . PHE B 1 8 ? -5.297 -15.906 -11.453 1 98.94 8 PHE B CA 1
ATOM 1775 C C . PHE B 1 8 ? -4.945 -14.734 -12.359 1 98.94 8 PHE B C 1
ATOM 1777 O O . PHE B 1 8 ? -4.484 -14.922 -13.484 1 98.94 8 PHE B O 1
ATOM 1784 N N . VAL B 1 9 ? -5.148 -13.516 -11.852 1 98.94 9 VAL B N 1
ATOM 1785 C CA . VAL B 1 9 ? -4.801 -12.32 -12.602 1 98.94 9 VAL B CA 1
ATOM 1786 C C . VAL B 1 9 ? -3.789 -11.484 -11.82 1 98.94 9 VAL B C 1
ATOM 1788 O O . VAL B 1 9 ? -3.994 -11.195 -10.641 1 98.94 9 VAL B O 1
ATOM 1791 N N . ARG B 1 10 ? -2.688 -11.141 -12.438 1 98.94 10 ARG B N 1
ATOM 1792 C CA . ARG B 1 10 ? -1.769 -10.203 -11.797 1 98.94 10 ARG B CA 1
ATOM 1793 C C . ARG B 1 10 ? -2.346 -8.789 -11.789 1 98.94 10 ARG B C 1
ATOM 1795 O O . ARG B 1 10 ? -2.943 -8.352 -12.773 1 98.94 10 ARG B O 1
ATOM 1802 N N . HIS B 1 11 ? -2.158 -8.117 -10.773 1 98.94 11 HIS B N 1
ATOM 1803 C CA . HIS B 1 11 ? -2.648 -6.75 -10.633 1 98.94 11 HIS B CA 1
ATOM 1804 C C . HIS B 1 11 ? -2.143 -5.863 -11.766 1 98.94 11 HIS B C 1
ATOM 1806 O O . HIS B 1 11 ? -1.21 -6.238 -12.484 1 98.94 11 HIS B O 1
ATOM 1812 N N . GLY B 1 12 ? -2.775 -4.688 -11.945 1 98.81 12 GLY B N 1
ATOM 1813 C CA . GLY B 1 12 ? -2.334 -3.701 -12.914 1 98.81 12 GLY B CA 1
ATOM 1814 C C . GLY B 1 12 ? -1.026 -3.033 -12.539 1 98.81 12 GLY B C 1
ATOM 1815 O O . GLY B 1 12 ? -0.551 -3.18 -11.414 1 98.81 12 GLY B O 1
ATOM 1816 N N . GLN B 1 13 ? -0.501 -2.27 -13.469 1 98.81 13 GLN B N 1
ATOM 1817 C CA . GLN B 1 13 ? 0.768 -1.582 -13.258 1 98.81 13 GLN B CA 1
ATOM 1818 C C . GLN B 1 13 ? 0.667 -0.583 -12.109 1 98.81 13 GLN B C 1
ATOM 1820 O O . GLN B 1 13 ? -0.308 0.167 -12.016 1 98.81 13 GLN B O 1
ATOM 1825 N N . THR B 1 14 ? 1.628 -0.634 -11.211 1 98.81 14 THR B N 1
ATOM 1826 C CA . THR B 1 14 ? 1.701 0.282 -10.078 1 98.81 14 THR B CA 1
ATOM 1827 C C . THR B 1 14 ? 2.822 1.3 -10.273 1 98.81 14 THR B C 1
ATOM 1829 O O . THR B 1 14 ? 3.646 1.153 -11.18 1 98.81 14 THR B O 1
ATOM 1832 N N . ILE B 1 15 ? 2.877 2.287 -9.414 1 98.56 15 ILE B N 1
ATOM 1833 C CA . ILE B 1 15 ? 3.971 3.254 -9.406 1 98.56 15 ILE B CA 1
ATOM 1834 C C . ILE B 1 15 ? 5.297 2.531 -9.172 1 98.56 15 ILE B C 1
ATOM 1836 O O . ILE B 1 15 ? 6.285 2.801 -9.859 1 98.56 15 ILE B O 1
ATOM 1840 N N . PHE B 1 16 ? 5.352 1.574 -8.266 1 98.69 16 PHE B N 1
ATOM 1841 C CA . PHE B 1 16 ? 6.574 0.841 -7.957 1 98.69 16 PHE B CA 1
ATOM 1842 C C . PHE B 1 16 ? 7.027 0.013 -9.148 1 98.69 16 PHE B C 1
ATOM 1844 O O . PHE B 1 16 ? 8.227 -0.167 -9.367 1 98.69 16 PHE B O 1
ATOM 1851 N N . ASN B 1 17 ? 5.988 -0.529 -9.953 1 98.56 17 ASN B N 1
ATOM 1852 C CA . ASN B 1 17 ? 6.383 -1.21 -11.18 1 98.56 17 ASN B CA 1
ATOM 1853 C C . ASN B 1 17 ? 7.203 -0.297 -12.094 1 98.56 17 ASN B C 1
ATOM 1855 O O . ASN B 1 17 ? 8.219 -0.719 -12.648 1 98.56 17 ASN B O 1
ATOM 1859 N N . THR B 1 18 ? 6.762 0.971 -12.25 1 98.19 18 THR B N 1
ATOM 1860 C CA . THR B 1 18 ? 7.418 1.906 -13.156 1 98.19 18 THR B CA 1
ATOM 1861 C C . THR B 1 18 ? 8.805 2.277 -12.633 1 98.19 18 THR B C 1
ATOM 1863 O O . THR B 1 18 ? 9.648 2.756 -13.398 1 98.19 18 THR B O 1
ATOM 1866 N N . MET B 1 19 ? 9.062 2.041 -11.359 1 98 19 MET B N 1
ATOM 1867 C CA . MET B 1 19 ? 10.336 2.41 -10.742 1 98 19 MET B CA 1
ATOM 1868 C C . MET B 1 19 ? 11.219 1.181 -10.531 1 98 19 MET B C 1
ATOM 1870 O O . MET B 1 19 ? 12.281 1.273 -9.922 1 98 19 MET B O 1
ATOM 1874 N N . ASN B 1 20 ? 10.766 -0.003 -10.914 1 98.12 20 ASN B N 1
ATOM 1875 C CA . ASN B 1 20 ? 11.469 -1.273 -10.781 1 98.12 20 ASN B CA 1
ATOM 1876 C C . ASN B 1 20 ? 11.773 -1.596 -9.32 1 98.12 20 ASN B C 1
ATOM 1878 O O . ASN B 1 20 ? 12.883 -2.021 -8.992 1 98.12 20 ASN B O 1
ATOM 1882 N N . LYS B 1 21 ? 10.805 -1.318 -8.469 1 98.62 21 LYS B N 1
ATOM 1883 C CA . LYS B 1 21 ? 10.969 -1.58 -7.043 1 98.62 21 LYS B CA 1
ATOM 1884 C C . LYS B 1 21 ? 10.281 -2.879 -6.637 1 98.62 21 LYS B C 1
ATOM 1886 O O . LYS B 1 21 ? 9.203 -3.199 -7.141 1 98.62 21 LYS B O 1
ATOM 1891 N N . LEU B 1 22 ? 10.883 -3.562 -5.676 1 98.56 22 LEU B N 1
ATOM 1892 C CA . LEU B 1 22 ? 10.289 -4.785 -5.148 1 98.56 22 LEU B CA 1
ATOM 1893 C C . LEU B 1 22 ? 9.031 -4.48 -4.352 1 98.56 22 LEU B C 1
ATOM 1895 O O . LEU B 1 22 ? 9.07 -3.715 -3.383 1 98.56 22 LEU B O 1
ATOM 1899 N N . GLN B 1 23 ? 7.965 -5.102 -4.762 1 98.19 23 GLN B N 1
ATOM 1900 C CA . GLN B 1 23 ? 6.688 -4.934 -4.078 1 98.19 23 GLN B CA 1
ATOM 1901 C C . GLN B 1 23 ? 6.09 -6.281 -3.689 1 98.19 23 GLN B C 1
ATOM 1903 O O . GLN B 1 23 ? 5.23 -6.812 -4.395 1 98.19 23 GLN B O 1
ATOM 1908 N N . GLY B 1 24 ? 6.547 -6.812 -2.578 1 98.69 24 GLY B N 1
ATOM 1909 C CA . GLY B 1 24 ? 5.898 -7.953 -1.948 1 98.69 24 GLY B CA 1
ATOM 1910 C C . GLY B 1 24 ? 4.637 -7.582 -1.194 1 98.69 24 GLY B C 1
ATOM 1911 O O . GLY B 1 24 ? 3.574 -7.414 -1.796 1 98.69 24 GLY B O 1
ATOM 1912 N N . TRP B 1 25 ? 4.895 -7.262 0.128 1 98.69 25 TRP B N 1
ATOM 1913 C CA . TRP B 1 25 ? 3.77 -6.746 0.906 1 98.69 25 TRP B CA 1
ATOM 1914 C C . TRP B 1 25 ? 3.715 -5.227 0.84 1 98.69 25 TRP B C 1
ATOM 1916 O O . TRP B 1 25 ? 2.701 -4.617 1.201 1 98.69 25 TRP B O 1
ATOM 1926 N N . ALA B 1 26 ? 4.852 -4.59 0.318 1 98.5 26 ALA B N 1
ATOM 1927 C CA . ALA B 1 26 ? 4.789 -3.17 -0.018 1 98.5 26 ALA B CA 1
ATOM 1928 C C . ALA B 1 26 ? 3.811 -2.922 -1.164 1 98.5 26 ALA B C 1
ATOM 1930 O O . ALA B 1 26 ? 3.605 -3.791 -2.014 1 98.5 26 ALA B O 1
ATOM 1931 N N . ASP B 1 27 ? 3.277 -1.743 -1.159 1 98.62 27 ASP B N 1
ATOM 1932 C CA . ASP B 1 27 ? 2.254 -1.427 -2.15 1 98.62 27 ASP B CA 1
ATOM 1933 C C . ASP B 1 27 ? 2.41 0.003 -2.664 1 98.62 27 ASP B C 1
ATOM 1935 O O . ASP B 1 27 ? 3.113 0.813 -2.055 1 98.62 27 ASP B O 1
ATOM 1939 N N . SER B 1 28 ? 1.898 0.299 -3.758 1 98.69 28 SER B N 1
ATOM 1940 C CA . SER B 1 28 ? 1.752 1.632 -4.332 1 98.69 28 SER B CA 1
ATOM 1941 C C . SER B 1 28 ? 0.551 1.701 -5.27 1 98.69 28 SER B C 1
ATOM 1943 O O . SER B 1 28 ? 0.058 0.67 -5.734 1 98.69 28 SER B O 1
ATOM 1945 N N . PRO B 1 29 ? -0.003 2.824 -5.527 1 98.5 29 PRO B N 1
ATOM 1946 C CA . PRO B 1 29 ? -1.206 2.949 -6.355 1 98.5 29 PRO B CA 1
ATOM 1947 C C . PRO B 1 29 ? -0.992 2.459 -7.785 1 98.5 29 PRO B C 1
ATOM 1949 O O . PRO B 1 29 ? 0.123 2.531 -8.305 1 98.5 29 PRO B O 1
ATOM 1952 N N . LEU B 1 30 ? -2.121 1.992 -8.375 1 98.81 30 LEU B N 1
ATOM 1953 C CA . LEU B 1 30 ? -2.115 1.744 -9.812 1 98.81 30 LEU B CA 1
ATOM 1954 C C . LEU B 1 30 ? -1.848 3.031 -10.586 1 98.81 30 LEU B C 1
ATOM 1956 O O . LEU B 1 30 ? -2.342 4.098 -10.211 1 98.81 30 LEU B O 1
ATOM 1960 N N . THR B 1 31 ? -1.042 2.926 -11.656 1 98.56 31 THR B N 1
ATOM 1961 C CA . THR B 1 31 ? -0.917 4.031 -12.594 1 98.56 31 THR B CA 1
ATOM 1962 C C . THR B 1 31 ? -2.139 4.105 -13.508 1 98.56 31 THR B C 1
ATOM 1964 O O . THR B 1 31 ? -2.99 3.213 -13.484 1 98.56 31 THR B O 1
ATOM 1967 N N . LYS B 1 32 ? -2.223 5.145 -14.305 1 98.44 32 LYS B N 1
ATOM 1968 C CA . LYS B 1 32 ? -3.275 5.215 -15.312 1 98.44 32 LYS B CA 1
ATOM 1969 C C . LYS B 1 32 ? -3.203 4.031 -16.266 1 98.44 32 LYS B C 1
ATOM 1971 O O . LYS B 1 32 ? -4.23 3.449 -16.625 1 98.44 32 LYS B O 1
ATOM 1976 N N . ALA B 1 33 ? -1.994 3.709 -16.656 1 98.5 33 ALA B N 1
ATOM 1977 C CA . ALA B 1 33 ? -1.801 2.543 -17.531 1 98.5 33 ALA B CA 1
ATOM 1978 C C . ALA B 1 33 ? -2.223 1.261 -16.812 1 98.5 33 ALA B C 1
ATOM 1980 O O . ALA B 1 33 ? -2.746 0.338 -17.438 1 98.5 33 ALA B O 1
ATOM 1981 N N . GLY B 1 34 ? -1.979 1.207 -15.492 1 98.75 34 GLY B N 1
ATOM 1982 C CA . GLY B 1 34 ? -2.393 0.063 -14.695 1 98.75 34 GLY B CA 1
ATOM 1983 C C . GLY B 1 34 ? -3.898 -0.109 -14.633 1 98.75 34 GLY B C 1
ATOM 1984 O O . GLY B 1 34 ? -4.402 -1.231 -14.703 1 98.75 34 GLY B O 1
ATOM 1985 N N . ILE B 1 35 ? -4.594 0.961 -14.492 1 98.75 35 ILE B N 1
ATOM 1986 C CA . ILE B 1 35 ? -6.055 0.939 -14.484 1 98.75 35 ILE B CA 1
ATOM 1987 C C . ILE B 1 35 ? -6.566 0.469 -15.844 1 98.75 35 ILE B C 1
ATOM 1989 O O . ILE B 1 35 ? -7.465 -0.373 -15.922 1 98.75 35 ILE B O 1
ATOM 1993 N N . ALA B 1 36 ? -5.941 0.994 -16.891 1 98.44 36 ALA B N 1
ATOM 1994 C CA . ALA B 1 36 ? -6.328 0.59 -18.25 1 98.44 36 ALA B CA 1
ATOM 1995 C C . ALA B 1 36 ? -6.129 -0.909 -18.453 1 98.44 36 ALA B C 1
ATOM 1997 O O . ALA B 1 36 ? -6.973 -1.58 -19.047 1 98.44 36 ALA B O 1
ATOM 1998 N N . THR B 1 37 ? -5.047 -1.375 -17.969 1 97.88 37 THR B N 1
ATOM 1999 C CA . THR B 1 37 ? -4.75 -2.799 -18.062 1 97.88 37 THR B CA 1
ATOM 2000 C C . THR B 1 37 ? -5.773 -3.621 -17.297 1 97.88 37 THR B C 1
ATOM 2002 O O . THR B 1 37 ? -6.215 -4.676 -17.75 1 97.88 37 THR B O 1
ATOM 2005 N N . ALA B 1 38 ? -6.152 -3.176 -16.094 1 98.44 38 ALA B N 1
ATOM 2006 C CA . ALA B 1 38 ? -7.176 -3.852 -15.289 1 98.44 38 ALA B CA 1
ATOM 2007 C C . ALA B 1 38 ? -8.516 -3.877 -16.016 1 98.44 38 ALA B C 1
ATOM 2009 O O . ALA B 1 38 ? -9.203 -4.898 -16.031 1 98.44 38 ALA B O 1
ATOM 2010 N N . ASP B 1 39 ? -8.828 -2.76 -16.641 1 98.5 39 ASP B N 1
ATOM 2011 C CA . ASP B 1 39 ? -10.062 -2.676 -17.406 1 98.5 39 ASP B CA 1
ATOM 2012 C C . ASP B 1 39 ? -10.047 -3.652 -18.594 1 98.5 39 ASP B C 1
ATOM 2014 O O . ASP B 1 39 ? -11.062 -4.297 -18.875 1 98.5 39 ASP B O 1
ATOM 2018 N N . GLN B 1 40 ? -8.914 -3.752 -19.266 1 98.31 40 GLN B N 1
ATOM 2019 C CA . GLN B 1 40 ? -8.773 -4.672 -20.375 1 98.31 40 GLN B CA 1
ATOM 2020 C C . GLN B 1 40 ? -8.914 -6.121 -19.922 1 98.31 40 GLN B C 1
ATOM 2022 O O . GLN B 1 40 ? -9.547 -6.93 -20.609 1 98.31 40 GLN B O 1
ATOM 2027 N N . ALA B 1 41 ? -8.336 -6.449 -18.812 1 98.38 41 ALA B N 1
ATOM 2028 C CA . ALA B 1 41 ? -8.516 -7.789 -18.25 1 98.38 41 ALA B CA 1
ATOM 2029 C C . ALA B 1 41 ? -9.984 -8.055 -17.938 1 98.38 41 ALA B C 1
ATOM 2031 O O . ALA B 1 41 ? -10.469 -9.18 -18.125 1 98.38 41 ALA B O 1
ATOM 2032 N N . GLY B 1 42 ? -10.633 -7.035 -17.406 1 98.44 42 GLY B N 1
ATOM 2033 C CA . GLY B 1 42 ? -12.062 -7.148 -17.156 1 98.44 42 GLY B CA 1
ATOM 2034 C C . GLY B 1 42 ? -12.859 -7.461 -18.406 1 98.44 42 GLY B C 1
ATOM 2035 O O . GLY B 1 42 ? -13.758 -8.305 -18.391 1 98.44 42 GLY B O 1
ATOM 2036 N N . GLN B 1 43 ? -12.531 -6.781 -19.453 1 98.12 43 GLN B N 1
ATOM 2037 C CA . GLN B 1 43 ? -13.211 -7.039 -20.719 1 98.12 43 GLN B CA 1
ATOM 2038 C C . GLN B 1 43 ? -12.953 -8.461 -21.203 1 98.12 43 GLN B C 1
ATOM 2040 O O . GLN B 1 43 ? -13.867 -9.125 -21.703 1 98.12 43 GLN B O 1
ATOM 2045 N N . LEU B 1 44 ? -11.75 -8.883 -21.047 1 98 44 LEU B N 1
ATOM 2046 C CA . LEU B 1 44 ? -11.367 -10.227 -21.453 1 98 44 LEU B CA 1
ATOM 2047 C C . LEU B 1 44 ? -12.195 -11.273 -20.703 1 98 44 LEU B C 1
ATOM 2049 O O . LEU B 1 44 ? -12.539 -12.32 -21.266 1 98 44 LEU B O 1
ATOM 2053 N N . LEU B 1 45 ? -12.547 -10.969 -19.453 1 98.38 45 LEU B N 1
ATOM 2054 C CA . LEU B 1 45 ? -13.18 -11.961 -18.578 1 98.38 45 LEU B CA 1
ATOM 2055 C C . LEU B 1 45 ? -14.664 -11.648 -18.406 1 98.38 45 LEU B C 1
ATOM 2057 O O . LEU B 1 45 ? -15.328 -12.258 -17.562 1 98.38 45 LEU B O 1
ATOM 2061 N N . LYS B 1 46 ? -15.211 -10.727 -19.125 1 97.81 46 LYS B N 1
ATOM 2062 C CA . LYS B 1 46 ? -16.531 -10.164 -18.875 1 97.81 46 LYS B CA 1
ATOM 2063 C C . LYS B 1 46 ? -17.609 -11.234 -18.969 1 97.81 46 LYS B C 1
ATOM 2065 O O . LYS B 1 46 ? -18.641 -11.156 -18.281 1 97.81 46 LYS B O 1
ATOM 2070 N N . ASN B 1 47 ? -17.359 -12.273 -19.781 1 97.56 47 ASN B N 1
ATOM 2071 C CA . ASN B 1 47 ? -18.406 -13.266 -20.016 1 97.56 47 ASN B CA 1
ATOM 2072 C C . ASN B 1 47 ? -18.141 -14.555 -19.234 1 97.56 47 ASN B C 1
ATOM 2074 O O . ASN B 1 47 ? -18.844 -15.547 -19.422 1 97.56 47 ASN B O 1
ATOM 2078 N N . VAL B 1 48 ? -17.109 -14.602 -18.453 1 97.81 48 VAL B N 1
ATOM 2079 C CA . VAL B 1 48 ? -16.828 -15.766 -17.625 1 97.81 48 VAL B CA 1
ATOM 2080 C C . VAL B 1 48 ? -17.703 -15.719 -16.359 1 97.81 48 VAL B C 1
ATOM 2082 O O . VAL B 1 48 ? -17.797 -14.68 -15.703 1 97.81 48 VAL B O 1
ATOM 2085 N N . THR B 1 49 ? -18.359 -16.797 -16.047 1 97.62 49 THR B N 1
ATOM 2086 C CA . THR B 1 49 ? -19.172 -16.891 -14.836 1 97.62 49 THR B CA 1
ATOM 2087 C C . THR B 1 49 ? -18.344 -17.391 -13.656 1 97.62 49 THR B C 1
ATOM 2089 O O . THR B 1 49 ? -17.844 -18.516 -13.672 1 97.62 49 THR B O 1
ATOM 2092 N N . TYR B 1 50 ? -18.156 -16.578 -12.68 1 98.5 50 TYR B N 1
ATOM 2093 C CA . TYR B 1 50 ? -17.422 -16.953 -11.477 1 98.5 50 TYR B CA 1
ATOM 2094 C C . TYR B 1 50 ? -18.375 -17.234 -10.32 1 98.5 50 TYR B C 1
ATOM 2096 O O . TYR B 1 50 ? -19.312 -16.469 -10.078 1 98.5 50 TYR B O 1
ATOM 2104 N N . GLN B 1 51 ? -18.109 -18.297 -9.625 1 98.31 51 GLN B N 1
ATOM 2105 C CA . GLN B 1 51 ? -18.859 -18.609 -8.414 1 98.31 51 GLN B CA 1
ATOM 2106 C C . GLN B 1 51 ? -18.375 -17.75 -7.238 1 98.31 51 GLN B C 1
ATOM 2108 O O . GLN B 1 51 ? -19.141 -17.484 -6.305 1 98.31 51 GLN B O 1
ATOM 2113 N N . ALA B 1 52 ? -17.156 -17.344 -7.246 1 98.62 52 ALA B N 1
ATOM 2114 C CA . ALA B 1 52 ? -16.562 -16.484 -6.223 1 98.62 52 ALA B CA 1
ATOM 2115 C C . ALA B 1 52 ? -15.375 -15.703 -6.773 1 98.62 52 ALA B C 1
ATOM 2117 O O . ALA B 1 52 ? -14.75 -16.125 -7.75 1 98.62 52 ALA B O 1
ATOM 2118 N N . THR B 1 53 ? -15.133 -14.617 -6.168 1 98.81 53 THR B N 1
ATOM 2119 C CA . THR B 1 53 ? -13.992 -13.781 -6.543 1 98.81 53 THR B CA 1
ATOM 2120 C C . THR B 1 53 ? -13.188 -13.383 -5.316 1 98.81 53 THR B C 1
ATOM 2122 O O . THR B 1 53 ? -13.75 -13.039 -4.273 1 98.81 53 THR B O 1
ATOM 2125 N N . TYR B 1 54 ? -11.867 -13.547 -5.434 1 98.88 54 TYR B N 1
ATOM 2126 C CA . TYR B 1 54 ? -10.93 -13.203 -4.375 1 98.88 54 TYR B CA 1
ATOM 2127 C C . TYR B 1 54 ? -9.859 -12.25 -4.883 1 98.88 54 TYR B C 1
ATOM 2129 O O . TYR B 1 54 ? -9.602 -12.172 -6.09 1 98.88 54 TYR B O 1
ATOM 2137 N N . ALA B 1 55 ? -9.305 -11.508 -3.979 1 98.88 55 ALA B N 1
ATOM 2138 C CA . ALA B 1 55 ? -8.078 -10.75 -4.227 1 98.88 55 ALA B CA 1
ATOM 2139 C C . ALA B 1 55 ? -7.129 -10.836 -3.031 1 98.88 55 ALA B C 1
ATOM 2141 O O . ALA B 1 55 ? -7.566 -11.047 -1.898 1 98.88 55 ALA B O 1
ATOM 2142 N N . SER B 1 56 ? -5.812 -10.805 -3.34 1 98.75 56 SER B N 1
ATOM 2143 C CA . SER B 1 56 ? -4.914 -10.344 -2.287 1 98.75 56 SER B CA 1
ATOM 2144 C C . SER B 1 56 ? -5.477 -9.117 -1.574 1 98.75 56 SER B C 1
ATOM 2146 O O . SER B 1 56 ? -6.082 -8.25 -2.205 1 98.75 56 SER B O 1
ATOM 2148 N N . ASP B 1 57 ? -5.211 -9.016 -0.269 1 98.5 57 ASP B N 1
ATOM 2149 C CA . ASP B 1 57 ? -5.789 -7.883 0.448 1 98.5 57 ASP B CA 1
ATOM 2150 C C . ASP B 1 57 ? -4.953 -6.621 0.24 1 98.5 57 ASP B C 1
ATOM 2152 O O . ASP B 1 57 ? -5.211 -5.594 0.87 1 98.5 57 ASP B O 1
ATOM 2156 N N . LEU B 1 58 ? -3.926 -6.645 -0.537 1 98.69 58 LEU B N 1
ATOM 2157 C CA . LEU B 1 58 ? -3.176 -5.441 -0.875 1 98.69 58 LEU B CA 1
ATOM 2158 C C . LEU B 1 58 ? -3.941 -4.59 -1.883 1 98.69 58 LEU B C 1
ATOM 2160 O O . LEU B 1 58 ? -4.566 -5.121 -2.803 1 98.69 58 LEU B O 1
ATOM 2164 N N . LYS B 1 59 ? -3.885 -3.342 -1.771 1 98.62 59 LYS B N 1
ATOM 2165 C CA . LYS B 1 59 ? -4.77 -2.426 -2.482 1 98.62 59 LYS B CA 1
ATOM 2166 C C . LYS B 1 59 ? -4.602 -2.561 -3.994 1 98.62 59 LYS B C 1
ATOM 2168 O O . LYS B 1 59 ? -5.57 -2.428 -4.746 1 98.62 59 LYS B O 1
ATOM 2173 N N . ARG B 1 60 ? -3.32 -2.76 -4.461 1 98.81 60 ARG B N 1
ATOM 2174 C CA . ARG B 1 60 ? -3.113 -2.887 -5.898 1 98.81 60 ARG B CA 1
ATOM 2175 C C . ARG B 1 60 ? -3.938 -4.035 -6.473 1 98.81 60 ARG B C 1
ATOM 2177 O O . ARG B 1 60 ? -4.477 -3.926 -7.574 1 98.81 60 ARG B O 1
ATOM 2184 N N . ALA B 1 61 ? -4.07 -5.113 -5.746 1 98.88 61 ALA B N 1
ATOM 2185 C CA . ALA B 1 61 ? -4.863 -6.258 -6.191 1 98.88 61 ALA B CA 1
ATOM 2186 C C . ALA B 1 61 ? -6.355 -5.984 -6.035 1 98.88 61 ALA B C 1
ATOM 2188 O O . ALA B 1 61 ? -7.148 -6.309 -6.922 1 98.88 61 ALA B O 1
ATOM 2189 N N . MET B 1 62 ? -6.742 -5.375 -4.91 1 98.75 62 MET B N 1
ATOM 2190 C CA . MET B 1 62 ? -8.148 -5.051 -4.672 1 98.75 62 MET B CA 1
ATOM 2191 C C . MET B 1 62 ? -8.672 -4.094 -5.734 1 98.75 62 MET B C 1
ATOM 2193 O O . MET B 1 62 ? -9.75 -4.301 -6.285 1 98.75 62 MET B O 1
ATOM 2197 N N . ASP B 1 63 ? -7.93 -3.035 -6.004 1 98.75 63 ASP B N 1
ATOM 2198 C CA . ASP B 1 63 ? -8.344 -2.059 -7.008 1 98.75 63 ASP B CA 1
ATOM 2199 C C . ASP B 1 63 ? -8.453 -2.703 -8.391 1 98.75 63 ASP B C 1
ATOM 2201 O O . ASP B 1 63 ? -9.391 -2.428 -9.133 1 98.75 63 ASP B O 1
ATOM 2205 N N . THR B 1 64 ? -7.484 -3.543 -8.711 1 98.94 64 THR B N 1
ATOM 2206 C CA . THR B 1 64 ? -7.52 -4.254 -9.984 1 98.94 64 THR B CA 1
ATOM 2207 C C . THR B 1 64 ? -8.766 -5.129 -10.086 1 98.94 64 THR B C 1
ATOM 2209 O O . THR B 1 64 ? -9.438 -5.145 -11.117 1 98.94 64 THR B O 1
ATOM 2212 N N . ALA B 1 65 ? -9.07 -5.84 -9.008 1 98.88 65 ALA B N 1
ATOM 2213 C CA . ALA B 1 65 ? -10.227 -6.727 -8.992 1 98.88 65 ALA B CA 1
ATOM 2214 C C . ALA B 1 65 ? -11.516 -5.949 -9.25 1 98.88 65 ALA B C 1
ATOM 2216 O O . ALA B 1 65 ? -12.40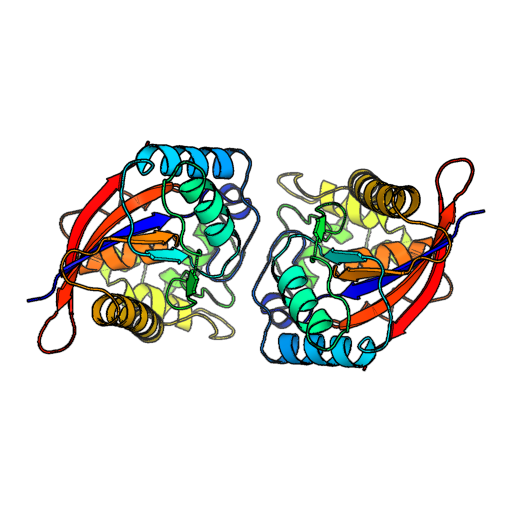6 -6.422 -9.961 1 98.88 65 ALA B O 1
ATOM 2217 N N . GLN B 1 66 ? -11.609 -4.766 -8.68 1 98.38 66 GLN B N 1
ATOM 2218 C CA . GLN B 1 66 ? -12.797 -3.943 -8.875 1 98.38 66 GLN B CA 1
ATOM 2219 C C . GLN B 1 66 ? -12.992 -3.6 -10.344 1 98.38 66 GLN B C 1
ATOM 2221 O O . GLN B 1 66 ? -14.109 -3.668 -10.859 1 98.38 66 GLN B O 1
ATOM 2226 N N . HIS B 1 67 ? -11.93 -3.25 -11.008 1 98.5 67 HIS B N 1
ATOM 2227 C CA . HIS B 1 67 ? -12.008 -2.916 -12.422 1 98.5 67 HIS B CA 1
ATOM 2228 C C . HIS B 1 67 ? -12.359 -4.141 -13.258 1 98.5 67 HIS B C 1
ATOM 2230 O O . HIS B 1 67 ? -13.094 -4.035 -14.25 1 98.5 67 HIS B O 1
ATOM 2236 N N . ILE B 1 68 ? -11.82 -5.297 -12.883 1 98.56 68 ILE B N 1
ATOM 2237 C CA . ILE B 1 68 ? -12.078 -6.535 -13.609 1 98.56 68 ILE B CA 1
ATOM 2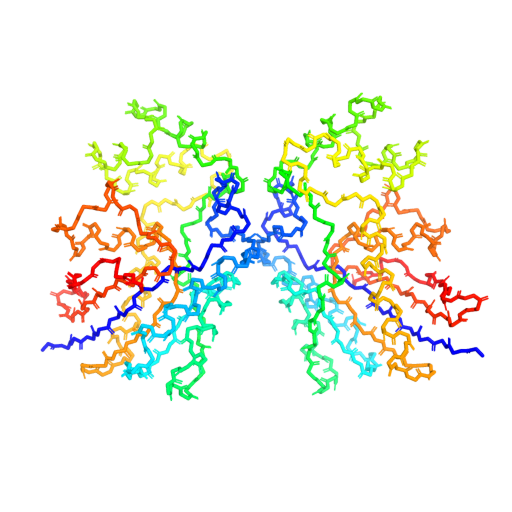238 C C . ILE B 1 68 ? -13.555 -6.902 -13.484 1 98.56 68 ILE B C 1
ATOM 2240 O O . ILE B 1 68 ? -14.172 -7.367 -14.445 1 98.56 68 ILE B O 1
ATOM 2244 N N . LEU B 1 69 ? -14.125 -6.664 -12.297 1 98.38 69 LEU B N 1
ATOM 2245 C CA . LEU B 1 69 ? -15.469 -7.145 -12.008 1 98.38 69 LEU B CA 1
ATOM 2246 C C . LEU B 1 69 ? -16.516 -6.176 -12.547 1 98.38 69 LEU B C 1
ATOM 2248 O O . LEU B 1 69 ? -17.688 -6.539 -12.688 1 98.38 69 LEU B O 1
ATOM 2252 N N . GLN B 1 70 ? -16.141 -4.953 -12.82 1 97 70 GLN B N 1
ATOM 2253 C CA . GLN B 1 70 ? -17.078 -3.912 -13.234 1 97 70 GLN B CA 1
ATOM 2254 C C . GLN B 1 70 ? -17.891 -4.355 -14.445 1 97 70 GLN B C 1
ATOM 2256 O O . GLN B 1 70 ? -19.109 -4.25 -14.445 1 97 70 GLN B O 1
ATOM 2261 N N . PRO B 1 71 ? -17.266 -4.898 -15.492 1 96.31 71 PRO B N 1
ATOM 2262 C CA . PRO B 1 71 ? -18.062 -5.309 -16.656 1 96.31 71 PRO B CA 1
ATOM 2263 C C . PRO B 1 71 ? -18.609 -6.727 -16.531 1 96.31 71 PRO B C 1
ATOM 2265 O O . PRO B 1 71 ? -19.328 -7.195 -17.406 1 96.31 71 PRO B O 1
ATOM 2268 N N . ASN B 1 72 ? -18.188 -7.406 -15.484 1 94.31 72 ASN B N 1
ATOM 2269 C CA . ASN B 1 72 ? -18.562 -8.805 -15.305 1 94.31 72 ASN B CA 1
ATOM 2270 C C . ASN B 1 72 ? -19.953 -8.938 -14.664 1 94.31 72 ASN B C 1
ATOM 2272 O O . ASN B 1 72 ? -20.359 -8.07 -13.891 1 94.31 72 ASN B O 1
ATOM 2276 N N . ALA B 1 73 ? -20.609 -10.047 -14.883 1 93.25 73 ALA B N 1
ATOM 2277 C CA . ALA B 1 73 ? -21.953 -10.266 -14.383 1 93.25 73 ALA B CA 1
ATOM 2278 C C . ALA B 1 73 ? -21.938 -10.75 -12.93 1 93.25 73 ALA B C 1
ATOM 2280 O O . ALA B 1 73 ? -22.984 -10.922 -12.312 1 93.25 73 ALA B O 1
ATOM 2281 N N . PHE B 1 74 ? -20.766 -10.898 -12.422 1 95 74 PHE B N 1
ATOM 2282 C CA . PHE B 1 74 ? -20.641 -11.359 -11.039 1 95 74 PHE B CA 1
ATOM 2283 C C . PHE B 1 74 ? -21.312 -10.391 -10.078 1 95 74 PHE B C 1
ATOM 2285 O O . PHE B 1 74 ? -21.016 -9.195 -10.094 1 95 74 PHE B O 1
ATOM 2292 N N . THR B 1 75 ? -22.219 -10.922 -9.172 1 93.69 75 THR B N 1
ATOM 2293 C CA . THR B 1 75 ? -22.969 -10.062 -8.273 1 93.69 75 THR B CA 1
ATOM 2294 C C . THR B 1 75 ? -22.547 -10.289 -6.82 1 93.69 75 THR B C 1
ATOM 2296 O O . THR B 1 75 ? -23.031 -9.602 -5.914 1 93.69 75 THR B O 1
ATOM 2299 N N . GLY B 1 76 ? -21.703 -11.312 -6.59 1 95.19 76 GLY B N 1
ATOM 2300 C CA . GLY B 1 76 ? -21.25 -11.57 -5.234 1 95.19 76 GLY B CA 1
ATOM 2301 C C . GLY B 1 76 ? -20.219 -10.562 -4.746 1 95.19 76 GLY B C 1
ATOM 2302 O O . GLY B 1 76 ? -19.859 -9.641 -5.477 1 95.19 76 GLY B O 1
ATOM 2303 N N . GLU B 1 77 ? -19.828 -10.648 -3.51 1 96.81 77 GLU B N 1
ATOM 2304 C CA . GLU B 1 77 ? -18.844 -9.766 -2.898 1 96.81 77 GLU B CA 1
ATOM 2305 C C . GLU B 1 77 ? -17.422 -10.203 -3.246 1 96.81 77 GLU B C 1
ATOM 2307 O O . GLU B 1 77 ? -17.125 -11.398 -3.262 1 96.81 77 GLU B O 1
ATOM 2312 N N . LEU B 1 78 ? -16.609 -9.219 -3.555 1 98.31 78 LEU B N 1
ATOM 2313 C CA . LEU B 1 78 ? -15.18 -9.477 -3.635 1 98.31 78 LEU B CA 1
ATOM 2314 C C . LEU B 1 78 ? -14.609 -9.82 -2.26 1 98.31 78 LEU B C 1
ATOM 2316 O O . LEU B 1 78 ? -14.742 -9.039 -1.317 1 98.31 78 LEU B O 1
ATOM 2320 N N . GLN B 1 79 ? -14.031 -10.953 -2.105 1 98.56 79 GLN B N 1
ATOM 2321 C CA . GLN B 1 79 ? -13.414 -11.375 -0.854 1 98.56 79 GLN B CA 1
ATOM 2322 C C . GLN B 1 79 ? -11.898 -11.156 -0.891 1 98.56 79 GLN B C 1
ATOM 2324 O O . GLN B 1 79 ? -11.289 -11.219 -1.956 1 98.56 79 GLN B O 1
ATOM 2329 N N . THR B 1 80 ? -11.359 -10.867 0.233 1 98.5 80 THR B N 1
ATOM 2330 C CA . THR B 1 80 ? -9.906 -10.789 0.313 1 98.5 80 THR B CA 1
ATOM 2331 C C . THR B 1 80 ? -9.344 -11.945 1.133 1 98.5 80 THR B C 1
ATOM 2333 O O . THR B 1 80 ? -10.023 -12.469 2.018 1 98.5 80 THR B O 1
ATOM 2336 N N . ASP B 1 81 ? -8.164 -12.367 0.818 1 98.5 81 ASP B N 1
ATOM 2337 C CA . ASP B 1 81 ? -7.473 -13.453 1.508 1 98.5 81 ASP B CA 1
ATOM 2338 C C . ASP B 1 81 ? -5.965 -13.227 1.509 1 98.5 81 ASP B C 1
ATOM 2340 O O . ASP B 1 81 ? -5.344 -13.125 0.448 1 98.5 81 ASP B O 1
ATOM 2344 N N . THR B 1 82 ? -5.348 -13.195 2.668 1 98.5 82 THR B N 1
ATOM 2345 C CA . THR B 1 82 ? -3.928 -12.898 2.814 1 98.5 82 THR B CA 1
ATOM 2346 C C . THR B 1 82 ? -3.078 -14.031 2.248 1 98.5 82 THR B C 1
ATOM 2348 O O . THR B 1 82 ? -1.888 -13.852 1.985 1 98.5 82 THR B O 1
ATOM 2351 N N . ALA B 1 83 ? -3.668 -15.211 2.078 1 98.75 83 ALA B N 1
ATOM 2352 C CA . ALA B 1 83 ? -2.93 -16.328 1.491 1 98.75 83 ALA B CA 1
ATOM 2353 C C . ALA B 1 83 ? -2.506 -16.016 0.06 1 98.75 83 ALA B C 1
ATOM 2355 O O . ALA B 1 83 ? -1.599 -16.641 -0.48 1 98.75 83 ALA B O 1
ATOM 2356 N N . PHE B 1 84 ? -3.16 -15.008 -0.597 1 98.88 84 PHE B N 1
ATOM 2357 C CA . PHE B 1 84 ? -2.912 -14.727 -2.008 1 98.88 84 PHE B CA 1
ATOM 2358 C C . PHE B 1 84 ? -2.041 -13.492 -2.17 1 98.88 84 PHE B C 1
ATOM 2360 O O . PHE B 1 84 ? -1.886 -12.977 -3.279 1 98.88 84 PHE B O 1
ATOM 2367 N N . ARG B 1 85 ? -1.417 -13.008 -1.052 1 98.81 85 ARG B N 1
ATOM 2368 C CA . ARG B 1 85 ? -0.435 -11.938 -1.123 1 98.81 85 ARG B CA 1
ATOM 2369 C C . ARG B 1 85 ? 0.791 -12.367 -1.922 1 98.81 85 ARG B C 1
ATOM 2371 O O . ARG B 1 85 ? 1.093 -13.555 -2.016 1 98.81 85 ARG B O 1
ATOM 2378 N N . GLU B 1 86 ? 1.426 -11.375 -2.4 1 98.88 86 GLU B N 1
ATOM 2379 C CA . GLU B 1 86 ? 2.766 -11.578 -2.947 1 98.88 86 GLU B CA 1
ATOM 2380 C C . GLU B 1 86 ? 3.732 -12.062 -1.871 1 98.88 86 GLU B C 1
ATOM 2382 O O . GLU B 1 86 ? 3.449 -11.953 -0.677 1 98.88 86 GLU B O 1
ATOM 2387 N N . VAL B 1 87 ? 4.852 -12.57 -2.314 1 98.56 87 VAL B N 1
ATOM 2388 C CA . VAL B 1 87 ? 5.93 -12.93 -1.397 1 98.56 87 VAL B CA 1
ATOM 2389 C C . VAL B 1 87 ? 6.281 -11.734 -0.518 1 98.56 87 VAL B C 1
ATOM 2391 O O . VAL B 1 87 ? 6.344 -10.602 -0.998 1 98.56 87 VAL B O 1
ATOM 2394 N N . PHE B 1 88 ? 6.484 -12 0.771 1 98.81 88 PHE B N 1
ATOM 2395 C CA . PHE B 1 88 ? 7.016 -10.953 1.641 1 98.81 88 PHE B CA 1
ATOM 2396 C C . PHE B 1 88 ? 8.523 -10.828 1.473 1 98.81 88 PHE B C 1
ATOM 2398 O O . PHE B 1 88 ? 9.273 -11.727 1.875 1 98.81 88 PHE B O 1
ATOM 2405 N N . PHE B 1 89 ? 9.039 -9.766 0.956 1 98.75 89 PHE B N 1
ATOM 2406 C CA . PHE B 1 89 ? 10.453 -9.617 0.625 1 98.75 89 PHE B CA 1
ATOM 2407 C C . PHE B 1 89 ? 11.227 -9.062 1.813 1 98.75 89 PHE B C 1
ATOM 2409 O O . PHE B 1 89 ? 12.453 -8.914 1.745 1 98.75 89 PHE B O 1
ATOM 2416 N N . GLY B 1 90 ? 10.469 -8.734 2.959 1 98.38 90 GLY B N 1
ATOM 2417 C CA . GLY B 1 90 ? 11.133 -8.266 4.168 1 98.38 90 GLY B CA 1
ATOM 2418 C C . GLY B 1 90 ? 11.844 -6.934 3.98 1 98.38 90 GLY B C 1
ATOM 2419 O O . GLY B 1 90 ? 11.258 -5.977 3.473 1 98.38 90 GLY B O 1
ATOM 2420 N N . SER B 1 91 ? 13.094 -6.879 4.352 1 98.25 91 SER B N 1
ATOM 2421 C CA . SER B 1 91 ? 13.883 -5.648 4.309 1 98.25 91 SER B CA 1
ATOM 2422 C C . SER B 1 91 ? 14.094 -5.176 2.877 1 98.25 91 SER B C 1
ATOM 2424 O O . SER B 1 91 ? 14.484 -4.027 2.646 1 98.25 91 SER B O 1
ATOM 2426 N N . PHE B 1 92 ? 13.805 -5.984 1.883 1 98.69 92 PHE B N 1
ATOM 2427 C CA . PHE B 1 92 ? 14.062 -5.652 0.487 1 98.69 92 PHE B CA 1
ATOM 2428 C C . PHE B 1 92 ? 12.859 -4.945 -0.129 1 98.69 92 PHE B C 1
ATOM 2430 O O . PHE B 1 92 ? 12.953 -4.406 -1.235 1 98.69 92 PHE B O 1
ATOM 2437 N N . GLU B 1 93 ? 11.703 -4.941 0.63 1 98.75 93 GLU B N 1
ATOM 2438 C CA . GLU B 1 93 ? 10.531 -4.223 0.142 1 98.75 93 GLU B CA 1
ATOM 2439 C C . GLU B 1 93 ? 10.883 -2.781 -0.227 1 98.75 93 GLU B C 1
ATOM 2441 O O . GLU B 1 93 ? 11.5 -2.066 0.56 1 98.75 93 GLU B O 1
ATOM 2446 N N . GLY B 1 94 ? 10.469 -2.385 -1.447 1 98.56 94 GLY B N 1
ATOM 2447 C CA . GLY B 1 94 ? 10.602 -0.996 -1.854 1 98.56 94 GLY B CA 1
ATOM 2448 C C . GLY B 1 94 ? 11.977 -0.671 -2.408 1 98.56 94 GLY B C 1
ATOM 2449 O O . GLY B 1 94 ? 12.219 0.44 -2.885 1 98.56 94 GLY B O 1
ATOM 2450 N N . LEU B 1 95 ? 12.898 -1.611 -2.348 1 98.56 95 LEU B N 1
ATOM 2451 C CA . LEU B 1 95 ? 14.227 -1.401 -2.914 1 98.56 95 LEU B CA 1
ATOM 2452 C C . LEU B 1 95 ? 14.258 -1.773 -4.395 1 98.56 95 LEU B C 1
ATOM 2454 O O . LEU B 1 95 ? 13.312 -2.381 -4.902 1 98.56 95 LEU B O 1
ATOM 2458 N N . ASP B 1 96 ? 15.273 -1.417 -5.078 1 98.31 96 ASP B N 1
ATOM 2459 C CA . ASP B 1 96 ? 15.43 -1.734 -6.496 1 98.31 96 ASP B CA 1
ATOM 2460 C C . ASP B 1 96 ? 15.484 -3.244 -6.719 1 98.31 96 ASP B C 1
ATOM 2462 O O . ASP B 1 96 ? 16.234 -3.949 -6.043 1 98.31 96 ASP B O 1
ATOM 2466 N N . ASN B 1 97 ? 14.703 -3.68 -7.664 1 98.38 97 ASN B N 1
ATOM 2467 C CA . ASN B 1 97 ? 14.562 -5.105 -7.945 1 98.38 97 ASN B CA 1
ATOM 2468 C C . ASN B 1 97 ? 15.891 -5.73 -8.352 1 98.38 97 ASN B C 1
ATOM 2470 O O . ASN B 1 97 ? 16.328 -6.711 -7.746 1 98.38 97 ASN B O 1
ATOM 2474 N N . ASP B 1 98 ? 16.578 -5.168 -9.312 1 98.31 98 ASP B N 1
ATOM 2475 C CA . ASP B 1 98 ? 17.812 -5.742 -9.852 1 98.31 98 ASP B CA 1
ATOM 2476 C C . ASP B 1 98 ? 18.922 -5.738 -8.805 1 98.31 98 ASP B C 1
ATOM 2478 O O . ASP B 1 98 ? 19.609 -6.75 -8.609 1 98.31 98 ASP B O 1
ATOM 2482 N N . GLU B 1 99 ? 19.031 -4.598 -8.109 1 98.19 99 GLU B N 1
ATOM 2483 C CA . GLU B 1 99 ? 20.062 -4.504 -7.074 1 98.19 99 GLU B CA 1
ATOM 2484 C C . GLU B 1 99 ? 19.812 -5.504 -5.953 1 98.19 99 GLU B C 1
ATOM 2486 O O . GLU B 1 99 ? 20.75 -6.094 -5.414 1 98.19 99 GLU B O 1
ATOM 2491 N N . SER B 1 100 ? 18.562 -5.691 -5.551 1 98.56 100 SER B N 1
ATOM 2492 C CA . SER B 1 100 ? 18.203 -6.629 -4.496 1 98.56 100 SER B CA 1
ATOM 2493 C C . SER B 1 100 ? 18.594 -8.055 -4.871 1 98.56 100 SER B C 1
ATOM 2495 O O . SER B 1 100 ? 19.203 -8.773 -4.07 1 98.56 100 SER B O 1
ATOM 2497 N N . TRP B 1 101 ? 18.312 -8.438 -6.066 1 98.44 101 TRP B N 1
ATOM 2498 C CA . TRP B 1 101 ? 18.578 -9.82 -6.457 1 98.44 101 TRP B CA 1
ATOM 2499 C C . TRP B 1 101 ? 20.062 -10.039 -6.703 1 98.44 101 TRP B C 1
ATOM 2501 O O . TRP B 1 101 ? 20.578 -11.141 -6.52 1 98.44 101 TRP B O 1
ATOM 2511 N N . GLN B 1 102 ? 20.812 -8.945 -7.129 1 98.25 102 GLN B N 1
ATOM 2512 C CA . GLN B 1 102 ? 22.266 -9.055 -7.176 1 98.25 102 GLN B CA 1
ATOM 2513 C C . GLN B 1 102 ? 22.828 -9.352 -5.797 1 98.25 102 GLN B C 1
ATOM 2515 O O . GLN B 1 102 ? 23.734 -10.188 -5.66 1 98.25 102 GLN B O 1
ATOM 2520 N N . THR B 1 103 ? 22.266 -8.68 -4.832 1 98.06 103 THR B N 1
ATOM 2521 C CA . THR B 1 103 ? 22.703 -8.898 -3.455 1 98.06 103 THR B CA 1
ATOM 2522 C C . THR B 1 103 ? 22.359 -10.312 -2.998 1 98.06 103 THR B C 1
ATOM 2524 O O . THR B 1 103 ? 23.203 -11.016 -2.453 1 98.06 103 THR B O 1
ATOM 2527 N N . VAL B 1 104 ? 21.172 -10.781 -3.223 1 98.25 104 VAL B N 1
ATOM 2528 C CA . VAL B 1 104 ? 20.672 -12.078 -2.783 1 98.25 104 VAL B CA 1
ATOM 2529 C C . VAL B 1 104 ? 21.422 -13.195 -3.496 1 98.25 104 VAL B C 1
ATOM 2531 O O . VAL B 1 104 ? 21.75 -14.211 -2.889 1 98.25 104 VAL B O 1
ATOM 2534 N N . GLY B 1 105 ? 21.703 -12.992 -4.762 1 98.12 105 GLY B N 1
ATOM 2535 C CA . GLY B 1 105 ? 22.266 -14.039 -5.598 1 98.12 105 GLY B CA 1
ATOM 2536 C C . GLY B 1 105 ? 23.766 -14.188 -5.438 1 98.12 105 GLY B C 1
ATOM 2537 O O . GLY B 1 105 ? 24.344 -15.156 -5.922 1 98.12 105 GLY B O 1
ATOM 2538 N N . GLN B 1 106 ? 24.406 -13.219 -4.711 1 96.81 106 GLN B N 1
ATOM 2539 C CA . GLN B 1 106 ? 25.859 -13.172 -4.637 1 96.81 106 GLN B CA 1
ATOM 2540 C C . GLN B 1 106 ? 26.422 -14.484 -4.113 1 96.81 106 GLN B C 1
ATOM 2542 O O . GLN B 1 106 ? 27.359 -15.047 -4.703 1 96.81 106 GLN B O 1
ATOM 2547 N N . SER B 1 107 ? 25.875 -15.008 -3.061 1 94.44 107 SER B N 1
ATOM 2548 C CA . SER B 1 107 ? 26.391 -16.219 -2.43 1 94.44 107 SER B CA 1
ATOM 2549 C C . SER B 1 107 ? 26.156 -17.438 -3.307 1 94.44 107 SER B C 1
ATOM 2551 O O . SER B 1 107 ? 26.797 -18.484 -3.104 1 94.44 107 SER B O 1
ATOM 2553 N N . LEU B 1 108 ? 25.266 -17.359 -4.254 1 97.88 108 LEU B N 1
ATOM 2554 C CA . LEU B 1 108 ? 24.906 -18.5 -5.094 1 97.88 108 LEU B CA 1
ATOM 2555 C C . LEU B 1 108 ? 25.547 -18.391 -6.473 1 97.88 108 LEU B C 1
ATOM 2557 O O . LEU B 1 108 ? 25.344 -19.25 -7.328 1 97.88 108 LEU B O 1
ATOM 2561 N N . GLY B 1 109 ? 26.344 -17.312 -6.645 1 97.81 109 GLY B N 1
ATOM 2562 C CA . GLY B 1 109 ? 26.953 -17.062 -7.945 1 97.81 109 GLY B CA 1
ATOM 2563 C C . GLY B 1 109 ? 25.938 -16.672 -9.008 1 97.81 109 GLY B C 1
ATOM 2564 O O . GLY B 1 109 ? 26.078 -17.047 -10.18 1 97.81 109 GLY B O 1
ATOM 2565 N N . CYS B 1 110 ? 24.812 -16.047 -8.648 1 98.31 110 CYS B N 1
ATOM 2566 C CA . CYS B 1 110 ? 23.75 -15.617 -9.547 1 98.31 110 CYS B CA 1
ATOM 2567 C C . CYS B 1 110 ? 23.547 -14.109 -9.477 1 98.31 110 CYS B C 1
ATOM 2569 O O . CYS B 1 110 ? 23.906 -13.477 -8.484 1 98.31 110 CYS B O 1
ATOM 2571 N N . GLN B 1 111 ? 22.922 -13.555 -10.562 1 97 111 GLN B N 1
ATOM 2572 C CA . GLN B 1 111 ? 22.75 -12.109 -10.625 1 97 111 GLN B CA 1
ATOM 2573 C C . GLN B 1 111 ? 21.266 -11.727 -10.578 1 97 111 GLN B C 1
ATOM 2575 O O . GLN B 1 111 ? 20.922 -10.57 -10.336 1 97 111 GLN B O 1
ATOM 2580 N N . THR B 1 112 ? 20.453 -12.734 -10.914 1 97.06 112 THR B N 1
ATOM 2581 C CA . THR B 1 112 ? 19.016 -12.461 -10.984 1 97.06 112 THR B CA 1
ATOM 2582 C C . THR B 1 112 ? 18.219 -13.57 -10.312 1 97.06 112 THR B C 1
ATOM 2584 O O . THR B 1 112 ? 18.734 -14.68 -10.109 1 97.06 112 THR B O 1
ATOM 2587 N N . GLN B 1 113 ? 16.969 -13.266 -10.008 1 97.06 113 GLN B N 1
ATOM 2588 C CA . GLN B 1 113 ? 16.078 -14.289 -9.484 1 97.06 113 GLN B CA 1
ATOM 2589 C C . GLN B 1 113 ? 15.93 -15.445 -10.469 1 97.06 113 GLN B C 1
ATOM 2591 O O . GLN B 1 113 ? 15.945 -16.609 -10.062 1 97.06 113 GLN B O 1
ATOM 2596 N N . ALA B 1 114 ? 15.766 -15.117 -11.703 1 96.88 114 ALA B N 1
ATOM 2597 C CA . ALA B 1 114 ? 15.578 -16.141 -12.734 1 96.88 114 ALA B CA 1
ATOM 2598 C C . ALA B 1 114 ? 16.75 -17.094 -12.781 1 96.88 114 ALA B C 1
ATOM 2600 O O . ALA B 1 114 ? 16.578 -18.312 -12.922 1 96.88 114 ALA B O 1
ATOM 2601 N N . GLN B 1 115 ? 17.938 -16.516 -12.609 1 97.62 115 GLN B N 1
ATOM 2602 C CA . GLN B 1 115 ? 19.125 -17.359 -12.617 1 97.62 115 GLN B CA 1
ATOM 2603 C C . GLN B 1 115 ? 19.141 -18.312 -11.422 1 97.62 115 GLN B C 1
ATOM 2605 O O . GLN B 1 115 ? 19.5 -19.484 -11.562 1 97.62 115 GLN B O 1
ATOM 2610 N N . ILE B 1 116 ? 18.766 -17.828 -10.273 1 98.38 116 ILE B N 1
ATOM 2611 C CA . ILE B 1 116 ? 18.734 -18.672 -9.078 1 98.38 116 ILE B CA 1
ATOM 2612 C C . ILE B 1 116 ? 17.734 -19.797 -9.266 1 98.38 116 ILE B C 1
ATOM 2614 O O . ILE B 1 116 ? 18.016 -20.953 -8.961 1 98.38 116 ILE B O 1
ATOM 2618 N N . ILE B 1 117 ? 16.562 -19.438 -9.797 1 97.94 117 ILE B N 1
ATOM 2619 C CA . ILE B 1 117 ? 15.516 -20.422 -9.977 1 97.94 117 ILE B CA 1
ATOM 2620 C C . ILE B 1 117 ? 15.961 -21.469 -10.992 1 97.94 117 ILE B C 1
ATOM 2622 O O . ILE B 1 117 ? 15.758 -22.672 -10.797 1 97.94 117 ILE B O 1
ATOM 2626 N N . GLN B 1 118 ? 16.562 -21.016 -12.078 1 97.19 118 GLN B N 1
ATOM 2627 C CA . GLN B 1 118 ? 17.016 -21.922 -13.133 1 97.19 118 GLN B CA 1
ATOM 2628 C C . GLN B 1 118 ? 18.078 -22.875 -12.609 1 97.19 118 GLN B C 1
ATOM 2630 O O . GLN B 1 118 ? 18.047 -24.078 -12.898 1 97.19 118 GLN B O 1
ATOM 2635 N N . LYS B 1 119 ? 19.016 -22.391 -11.859 1 97.94 119 LYS B N 1
ATOM 2636 C CA . LYS B 1 119 ? 20.156 -23.172 -11.406 1 97.94 119 LYS B CA 1
ATOM 2637 C C . LYS B 1 119 ? 19.812 -24.016 -10.188 1 97.94 119 LYS B C 1
ATOM 2639 O O . LYS B 1 119 ? 20.328 -25.125 -10.008 1 97.94 119 LYS B O 1
ATOM 2644 N N . TYR B 1 120 ? 18.891 -23.469 -9.367 1 98 120 TYR B N 1
ATOM 2645 C CA . TYR B 1 120 ? 18.516 -24.125 -8.117 1 98 120 TYR B CA 1
ATOM 2646 C C . TYR B 1 120 ? 17.016 -24.391 -8.07 1 98 120 TYR B C 1
ATOM 2648 O O . TYR B 1 120 ? 16.531 -25.344 -8.703 1 98 120 TYR B O 1
ATOM 2656 N N . SER B 1 121 ? 16.219 -23.516 -7.387 1 97.81 121 SER B N 1
ATOM 2657 C CA . SER B 1 121 ? 14.766 -23.656 -7.301 1 97.81 121 SER B CA 1
ATOM 2658 C C . SER B 1 121 ? 14.125 -22.344 -6.824 1 97.81 121 SER B C 1
ATOM 2660 O O . SER B 1 121 ? 14.82 -21.438 -6.367 1 97.81 121 SER B O 1
ATOM 2662 N N . PHE B 1 122 ? 12.891 -22.312 -7 1 97.69 122 PHE B N 1
ATOM 2663 C CA . PHE B 1 122 ? 12.141 -21.188 -6.457 1 97.69 122 PHE B CA 1
ATOM 2664 C C . PHE B 1 122 ? 12.344 -21.078 -4.953 1 97.69 122 PHE B C 1
ATOM 2666 O O . PHE B 1 122 ? 12.547 -19.984 -4.422 1 97.69 122 PHE B O 1
ATOM 2673 N N . GLU B 1 123 ? 12.281 -22.219 -4.293 1 97.88 123 GLU B N 1
ATOM 2674 C CA . GLU B 1 123 ? 12.461 -22.25 -2.844 1 97.88 123 GLU B CA 1
ATOM 2675 C C . GLU B 1 123 ? 13.844 -21.75 -2.449 1 97.88 123 GLU B C 1
ATOM 2677 O O . GLU B 1 123 ? 13.992 -21.016 -1.469 1 97.88 123 GLU B O 1
ATOM 2682 N N . ALA B 1 124 ? 14.805 -22.141 -3.246 1 98 124 ALA B N 1
ATOM 2683 C CA . ALA B 1 124 ? 16.172 -21.703 -2.975 1 98 124 ALA B CA 1
ATOM 2684 C C . ALA B 1 124 ? 16.297 -20.188 -3.084 1 98 124 ALA B C 1
ATOM 2686 O O . ALA B 1 124 ? 17.047 -19.562 -2.322 1 98 124 ALA B O 1
ATOM 2687 N N . ALA B 1 125 ? 15.625 -19.625 -4.066 1 98.44 125 ALA B N 1
ATOM 2688 C CA . ALA B 1 125 ? 15.641 -18.172 -4.223 1 98.44 125 ALA B CA 1
ATOM 2689 C C . ALA B 1 125 ? 15.07 -17.484 -2.99 1 98.44 125 ALA B C 1
ATOM 2691 O O . ALA B 1 125 ? 15.633 -16.5 -2.508 1 98.44 125 ALA B O 1
ATOM 2692 N N . ARG B 1 126 ? 13.992 -18.031 -2.459 1 98.5 126 ARG B N 1
ATOM 2693 C CA . ARG B 1 126 ? 13.359 -17.469 -1.272 1 98.5 126 ARG B CA 1
ATOM 2694 C C . ARG B 1 126 ? 14.25 -17.641 -0.046 1 98.5 126 ARG B C 1
ATOM 2696 O O . ARG B 1 126 ? 14.391 -16.719 0.76 1 98.5 126 ARG B O 1
ATOM 2703 N N . ASP B 1 127 ? 14.797 -18.781 0.07 1 98.56 127 ASP B N 1
ATOM 2704 C CA . ASP B 1 127 ? 15.695 -19.047 1.189 1 98.56 127 ASP B CA 1
ATOM 2705 C C . ASP B 1 127 ? 16.906 -18.109 1.165 1 98.56 127 ASP B C 1
ATOM 2707 O O . ASP B 1 127 ? 17.328 -17.609 2.207 1 98.56 127 ASP B O 1
ATOM 2711 N N . ALA B 1 128 ? 17.453 -17.938 -0.034 1 98.56 128 ALA B N 1
ATOM 2712 C CA . ALA B 1 128 ? 18.594 -17.047 -0.188 1 98.56 128 ALA B CA 1
ATOM 2713 C C . ALA B 1 128 ? 18.25 -15.625 0.227 1 98.56 128 ALA B C 1
ATOM 2715 O O . ALA B 1 128 ? 19.031 -14.945 0.882 1 98.56 128 ALA B O 1
ATOM 2716 N N . MET B 1 129 ? 17.062 -15.18 -0.118 1 98.56 129 MET B N 1
ATOM 2717 C CA . MET B 1 129 ? 16.641 -13.836 0.26 1 98.56 129 MET B CA 1
ATOM 2718 C C . MET B 1 129 ? 16.453 -13.727 1.771 1 98.56 129 MET B C 1
ATOM 2720 O O . MET B 1 129 ? 16.859 -12.727 2.375 1 98.56 129 MET B O 1
ATOM 2724 N N . HIS B 1 130 ? 15.797 -14.734 2.312 1 98.56 130 HIS B N 1
ATOM 2725 C CA . HIS B 1 130 ? 15.617 -14.742 3.76 1 98.56 130 HIS B CA 1
ATOM 2726 C C . HIS B 1 130 ? 16.969 -14.68 4.48 1 98.56 130 HIS B C 1
ATOM 2728 O O . HIS B 1 130 ? 17.109 -13.969 5.477 1 98.56 130 HIS B O 1
ATOM 2734 N N . GLN B 1 131 ? 17.906 -15.367 3.98 1 97.88 131 GLN B N 1
ATOM 2735 C CA . GLN B 1 131 ? 19.234 -15.398 4.578 1 97.88 131 GLN B CA 1
ATOM 2736 C C . GLN B 1 131 ? 19.938 -14.047 4.426 1 97.88 131 GLN B C 1
ATOM 2738 O O . GLN B 1 131 ? 20.625 -13.602 5.336 1 97.88 131 GLN B O 1
ATOM 2743 N N . ALA B 1 132 ? 19.734 -13.414 3.295 1 97.94 132 ALA B N 1
ATOM 2744 C CA . ALA B 1 132 ? 20.406 -12.148 2.99 1 97.94 132 ALA B CA 1
ATOM 2745 C C . ALA B 1 132 ? 19.703 -10.977 3.666 1 97.94 132 ALA B C 1
ATOM 2747 O O . ALA B 1 132 ? 20.25 -9.875 3.738 1 97.94 132 ALA B O 1
ATOM 2748 N N . ASP B 1 133 ? 18.469 -11.141 4.113 1 97.62 133 ASP B N 1
ATOM 2749 C CA . ASP B 1 133 ? 17.656 -10.102 4.73 1 97.62 133 ASP B CA 1
ATOM 2750 C C . ASP B 1 133 ? 18.203 -9.719 6.105 1 97.62 133 ASP B C 1
ATOM 2752 O O . ASP B 1 133 ? 18.156 -10.523 7.039 1 97.62 133 ASP B O 1
ATOM 2756 N N . PRO B 1 134 ? 18.688 -8.477 6.293 1 96.12 134 PRO B N 1
ATOM 2757 C CA . PRO B 1 134 ? 19.328 -8.094 7.555 1 96.12 134 PRO B CA 1
ATOM 2758 C C . PRO B 1 134 ? 18.391 -8.258 8.758 1 96.12 134 PRO B C 1
ATOM 2760 O O . PRO B 1 134 ? 18.859 -8.508 9.875 1 96.12 134 PRO B O 1
ATOM 2763 N N . ARG B 1 135 ? 17.047 -8.203 8.594 1 95.81 135 ARG B N 1
ATOM 2764 C CA . ARG B 1 135 ? 16.094 -8.32 9.695 1 95.81 135 ARG B CA 1
ATOM 2765 C C . ARG B 1 135 ? 15.422 -9.688 9.703 1 95.81 135 ARG B C 1
ATOM 2767 O O . ARG B 1 135 ? 14.57 -9.969 10.555 1 95.81 135 ARG B O 1
ATOM 2774 N N . GLN B 1 136 ? 15.727 -10.453 8.68 1 96.19 136 GLN B N 1
ATOM 2775 C CA . GLN B 1 136 ? 15.211 -11.805 8.523 1 96.19 136 GLN B CA 1
ATOM 2776 C C . GLN B 1 136 ? 13.688 -11.82 8.555 1 96.19 136 GLN B C 1
ATOM 2778 O O . GLN B 1 136 ? 13.086 -12.688 9.195 1 96.19 136 GLN B O 1
ATOM 2783 N N . LEU B 1 137 ? 13.094 -10.836 7.918 1 97.5 137 LEU B N 1
ATOM 2784 C CA . LEU B 1 137 ? 11.648 -10.688 7.902 1 97.5 137 LEU B CA 1
ATOM 2785 C C . LEU B 1 137 ? 11.039 -11.359 6.676 1 97.5 137 LEU B C 1
ATOM 2787 O O . LEU B 1 137 ? 9.859 -11.711 6.676 1 97.5 137 LEU B O 1
ATOM 2791 N N . SER B 1 138 ? 11.852 -11.492 5.613 1 98.5 138 SER B N 1
ATOM 2792 C CA . SER B 1 138 ? 11.312 -12.016 4.363 1 98.5 138 SER B CA 1
ATOM 2793 C C . SER B 1 138 ? 10.891 -13.477 4.516 1 98.5 138 SER B C 1
ATOM 2795 O O . SER B 1 138 ? 11.508 -14.227 5.273 1 98.5 138 SER B O 1
ATOM 2797 N N . GLU B 1 139 ? 9.883 -13.867 3.854 1 98.56 139 GLU B N 1
ATOM 2798 C CA . GLU B 1 139 ? 9.445 -15.258 3.852 1 98.56 139 GLU B CA 1
ATOM 2799 C C . GLU B 1 139 ? 10.492 -16.156 3.199 1 98.56 139 GLU B C 1
ATOM 2801 O O . GLU B 1 139 ? 11.102 -15.789 2.193 1 98.56 139 GLU B O 1
ATOM 2806 N N . ASN B 1 140 ? 10.719 -17.297 3.838 1 98.5 140 ASN B N 1
ATOM 2807 C CA . ASN B 1 140 ? 11.469 -18.328 3.127 1 98.5 140 ASN B CA 1
ATOM 2808 C C . ASN B 1 140 ? 10.562 -19.188 2.264 1 98.5 140 ASN B C 1
ATOM 2810 O O . ASN B 1 140 ? 9.344 -18.984 2.23 1 98.5 140 ASN B O 1
ATOM 2814 N N . GLY B 1 141 ? 11.227 -20.125 1.563 1 98.44 141 GLY B N 1
ATOM 2815 C CA . GLY B 1 141 ? 10.492 -20.922 0.598 1 98.44 141 GLY B CA 1
ATOM 2816 C C . GLY B 1 141 ? 9.375 -21.734 1.225 1 98.44 141 GLY B C 1
ATOM 2817 O O . GLY B 1 141 ? 8.25 -21.75 0.712 1 98.44 141 GLY B O 1
ATOM 2818 N N . LEU B 1 142 ? 9.594 -22.328 2.318 1 98.5 142 LEU B N 1
ATOM 2819 C CA . LEU B 1 142 ? 8.625 -23.188 2.977 1 98.5 142 LEU B CA 1
ATOM 2820 C C . LEU B 1 142 ? 7.438 -22.391 3.494 1 98.5 142 LEU B C 1
ATOM 2822 O O . LEU B 1 142 ? 6.289 -22.812 3.355 1 98.5 142 LEU B O 1
ATOM 2826 N N . THR B 1 143 ? 7.715 -21.266 4.145 1 98.69 143 THR B N 1
ATOM 2827 C CA . THR B 1 143 ? 6.66 -20.406 4.676 1 98.69 143 THR B CA 1
ATOM 2828 C C . THR B 1 143 ? 5.734 -19.938 3.562 1 98.69 143 THR B C 1
ATOM 2830 O O . THR B 1 143 ? 4.512 -19.984 3.701 1 98.69 143 THR B O 1
ATOM 2833 N N . PHE B 1 144 ? 6.371 -19.516 2.486 1 98.75 144 PHE B N 1
ATOM 2834 C CA . PHE B 1 144 ? 5.586 -19.062 1.346 1 98.75 144 PHE B CA 1
ATOM 2835 C C . PHE B 1 144 ? 4.746 -20.203 0.777 1 98.75 144 PHE B C 1
ATOM 2837 O O . PHE B 1 144 ? 3.553 -20.047 0.523 1 98.75 144 PHE B O 1
ATOM 2844 N N . LYS B 1 145 ? 5.367 -21.312 0.584 1 98.38 145 LYS B N 1
ATOM 2845 C CA . LYS B 1 145 ? 4.68 -22.469 0.02 1 98.38 145 LYS B CA 1
ATOM 2846 C C . LYS B 1 145 ? 3.496 -22.891 0.89 1 98.38 145 LYS B C 1
ATOM 2848 O O . LYS B 1 145 ? 2.404 -23.141 0.379 1 98.38 145 LYS B O 1
ATOM 2853 N N . ARG B 1 146 ? 3.689 -22.922 2.174 1 98.5 146 ARG B N 1
ATOM 2854 C CA . ARG B 1 146 ? 2.643 -23.344 3.1 1 98.5 146 ARG B CA 1
ATOM 2855 C C . ARG B 1 146 ? 1.455 -22.375 3.055 1 98.5 146 ARG B C 1
ATOM 2857 O O . ARG B 1 146 ? 0.301 -22.812 3.082 1 98.5 146 ARG B O 1
ATOM 2864 N N . ARG B 1 147 ? 1.737 -21.141 3.004 1 98.38 147 ARG B N 1
ATOM 2865 C CA . ARG B 1 147 ? 0.688 -20.141 2.951 1 98.38 147 ARG B CA 1
ATOM 2866 C C . ARG B 1 147 ? -0.125 -20.25 1.667 1 98.38 147 ARG B C 1
ATOM 2868 O O . ARG B 1 147 ? -1.356 -20.25 1.702 1 98.38 147 ARG B O 1
ATOM 2875 N N . VAL B 1 148 ? 0.606 -20.391 0.553 1 98.56 148 VAL B N 1
ATOM 2876 C CA . VAL B 1 148 ? -0.041 -20.5 -0.75 1 98.56 148 VAL B CA 1
ATOM 2877 C C . VAL B 1 148 ? -0.879 -21.781 -0.804 1 98.56 148 VAL B C 1
ATOM 2879 O O . VAL B 1 148 ? -2.041 -21.75 -1.218 1 98.56 148 VAL B O 1
ATOM 2882 N N . ASP B 1 149 ? -0.315 -22.875 -0.328 1 98.44 149 ASP B N 1
ATOM 2883 C CA . ASP B 1 149 ? -1.013 -24.156 -0.359 1 98.44 149 ASP B CA 1
ATOM 2884 C C . ASP B 1 149 ? -2.264 -24.125 0.517 1 98.44 149 ASP B C 1
ATOM 2886 O O . ASP B 1 149 ? -3.291 -24.703 0.165 1 98.44 149 ASP B O 1
ATOM 2890 N N . ALA B 1 150 ? -2.158 -23.438 1.612 1 98.44 150 ALA B N 1
ATOM 2891 C CA . ALA B 1 150 ? -3.322 -23.312 2.482 1 98.44 150 ALA B CA 1
ATOM 2892 C C . ALA B 1 150 ? -4.453 -22.578 1.777 1 98.44 150 ALA B C 1
ATOM 2894 O O . ALA B 1 150 ? -5.625 -22.938 1.907 1 98.44 150 ALA B O 1
ATOM 2895 N N . GLY B 1 151 ? -4.117 -21.562 1.054 1 98.62 151 GLY B N 1
ATOM 2896 C CA . GLY B 1 151 ? -5.113 -20.828 0.283 1 98.62 151 GLY B CA 1
ATOM 2897 C C . GLY B 1 151 ? -5.758 -21.656 -0.804 1 98.62 151 GLY B C 1
ATOM 2898 O O . GLY B 1 151 ? -6.98 -21.656 -0.956 1 98.62 151 GLY B O 1
ATOM 2899 N N . LEU B 1 152 ? -4.945 -22.391 -1.534 1 98.69 152 LEU B N 1
ATOM 2900 C CA . LEU B 1 152 ? -5.449 -23.25 -2.602 1 98.69 152 LEU B CA 1
ATOM 2901 C C . LEU B 1 152 ? -6.34 -24.359 -2.041 1 98.69 152 LEU B C 1
ATOM 2903 O O . LEU B 1 152 ? -7.398 -24.641 -2.598 1 98.69 152 LEU B O 1
ATOM 2907 N N . GLN B 1 153 ? -5.855 -24.906 -0.97 1 97.75 153 GLN B N 1
ATOM 2908 C CA . GLN B 1 153 ? -6.629 -25.969 -0.325 1 97.75 153 GLN B CA 1
ATOM 2909 C C . GLN B 1 153 ? -7.98 -25.453 0.153 1 97.75 153 GLN B C 1
ATOM 2911 O O . GLN B 1 153 ? -8.992 -26.156 0.062 1 97.75 153 GLN B O 1
ATOM 2916 N N . ARG B 1 154 ? -8.008 -24.281 0.72 1 98.06 154 ARG B N 1
ATOM 2917 C CA . ARG B 1 154 ? -9.258 -23.688 1.183 1 98.06 154 ARG B CA 1
ATOM 2918 C C . ARG B 1 154 ? -10.227 -23.484 0.026 1 98.06 154 ARG B C 1
ATOM 2920 O O . ARG B 1 154 ? -11.43 -23.734 0.162 1 98.06 154 ARG B O 1
ATOM 2927 N N . LEU B 1 155 ? -9.719 -22.984 -1.136 1 98.31 155 LEU B N 1
ATOM 2928 C CA . LEU B 1 155 ? -10.586 -22.828 -2.301 1 98.31 155 LEU B CA 1
ATOM 2929 C C . LEU B 1 155 ? -11.172 -24.172 -2.725 1 98.31 155 LEU B C 1
ATOM 2931 O O . LEU B 1 155 ? -12.383 -24.297 -2.941 1 98.31 155 LEU B O 1
ATOM 2935 N N . LEU B 1 156 ? -10.312 -25.156 -2.82 1 98.06 156 LEU B N 1
ATOM 2936 C CA . LEU B 1 156 ? -10.734 -26.469 -3.297 1 98.06 156 LEU B CA 1
ATOM 2937 C C . LEU B 1 156 ? -11.781 -27.078 -2.367 1 98.06 156 LEU B C 1
ATOM 2939 O O . LEU B 1 156 ? -12.734 -27.719 -2.826 1 98.06 156 LEU B O 1
ATOM 2943 N N . SER B 1 157 ? -11.633 -26.891 -1.076 1 97 157 SER B N 1
ATOM 2944 C CA . SER B 1 157 ? -12.547 -27.453 -0.091 1 97 157 SER B CA 1
ATOM 2945 C C . SER B 1 157 ? -13.875 -26.703 -0.078 1 97 157 SER B C 1
ATOM 2947 O O . SER B 1 157 ? -14.922 -27.312 0.171 1 97 157 SER B O 1
ATOM 2949 N N . ARG B 1 158 ? -13.891 -25.469 -0.322 1 97.88 158 ARG B N 1
ATOM 2950 C CA . ARG B 1 158 ? -15.047 -24.609 -0.109 1 97.88 158 ARG B CA 1
ATOM 2951 C C . ARG B 1 158 ? -16.016 -24.703 -1.281 1 97.88 158 ARG B C 1
ATOM 2953 O O . ARG B 1 158 ? -17.234 -24.562 -1.103 1 97.8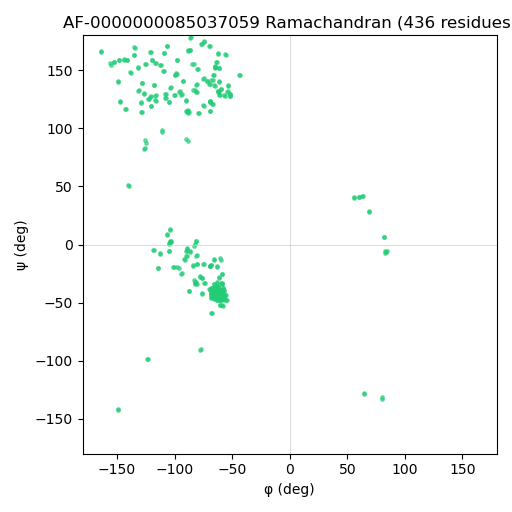8 158 ARG B O 1
ATOM 2960 N N . TYR B 1 159 ? -15.469 -24.922 -2.484 1 98.38 159 TYR B N 1
ATOM 2961 C CA . TYR B 1 159 ? -16.328 -24.766 -3.65 1 98.38 159 TYR B CA 1
ATOM 2962 C C . TYR B 1 159 ? -16.625 -26.125 -4.289 1 98.38 159 TYR B C 1
ATOM 2964 O O . TYR B 1 159 ? -15.961 -27.109 -3.986 1 98.38 159 TYR B O 1
ATOM 2972 N N . ALA B 1 160 ? -17.656 -26.172 -5.172 1 98.31 160 ALA B N 1
ATOM 2973 C CA . ALA B 1 160 ? -18.156 -27.422 -5.73 1 98.31 160 ALA B CA 1
ATOM 2974 C C . ALA B 1 160 ? -17.391 -27.797 -6.992 1 98.31 160 ALA B C 1
ATOM 2976 O O . ALA B 1 160 ? -16.672 -26.984 -7.559 1 98.31 160 ALA B O 1
ATOM 2977 N N . ASP B 1 161 ? -17.594 -29.047 -7.395 1 98.44 161 ASP B N 1
ATOM 2978 C CA . ASP B 1 161 ? -16.969 -29.547 -8.617 1 98.44 161 ASP B CA 1
ATOM 2979 C C . ASP B 1 161 ? -17.344 -28.688 -9.82 1 98.44 161 ASP B C 1
ATOM 2981 O O . ASP B 1 161 ? -18.5 -28.297 -9.977 1 98.44 161 ASP B O 1
ATOM 2985 N N . GLN B 1 162 ? -16.344 -28.25 -10.555 1 98.44 162 GLN B N 1
ATOM 2986 C CA . GLN B 1 162 ? -16.453 -27.531 -11.812 1 98.44 162 GLN B CA 1
ATOM 2987 C C . GLN B 1 162 ? -16.719 -26.047 -11.578 1 98.44 162 GLN B C 1
ATOM 2989 O O . GLN B 1 162 ? -16.906 -25.281 -12.531 1 98.44 162 GLN B O 1
ATOM 2994 N N . ASP B 1 163 ? -16.672 -25.594 -10.273 1 98.62 163 ASP B N 1
ATOM 2995 C CA . ASP B 1 163 ? -16.766 -24.156 -10.016 1 98.62 163 ASP B CA 1
ATOM 2996 C C . ASP B 1 163 ? -15.562 -23.422 -10.586 1 98.62 163 ASP B C 1
ATOM 2998 O O . ASP B 1 163 ? -14.484 -24 -10.742 1 98.62 163 ASP B O 1
ATOM 3002 N N . ARG B 1 164 ? -15.758 -22.156 -10.914 1 98.62 164 ARG B N 1
ATOM 3003 C CA . ARG B 1 164 ? -14.695 -21.297 -11.406 1 98.62 164 ARG B CA 1
ATOM 3004 C C . ARG B 1 164 ? -14.555 -20.062 -10.523 1 98.62 164 ARG B C 1
ATOM 3006 O O . ARG B 1 164 ? -15.539 -19.391 -10.227 1 98.62 164 ARG B O 1
ATOM 3013 N N . ILE B 1 165 ? -13.344 -19.859 -10.047 1 98.81 165 ILE B N 1
ATOM 3014 C CA . ILE B 1 165 ? -13.039 -18.797 -9.086 1 98.81 165 ILE B CA 1
ATOM 3015 C C . ILE B 1 165 ? -12.047 -17.812 -9.703 1 98.81 165 ILE B C 1
ATOM 3017 O O . ILE B 1 165 ? -11.117 -18.234 -10.406 1 98.81 165 ILE B O 1
ATOM 3021 N N . LEU B 1 166 ? -12.258 -16.531 -9.508 1 98.94 166 LEU B N 1
ATOM 3022 C CA . LEU B 1 166 ? -11.281 -15.5 -9.867 1 98.94 166 LEU B CA 1
ATOM 3023 C C . LEU B 1 166 ? -10.43 -15.117 -8.664 1 98.94 166 LEU B C 1
ATOM 3025 O O . LEU B 1 166 ? -10.953 -14.906 -7.566 1 98.94 166 LEU B O 1
ATOM 3029 N N . VAL B 1 167 ? -9.133 -15.078 -8.82 1 98.94 167 VAL B N 1
ATOM 3030 C CA . VAL B 1 167 ? -8.227 -14.578 -7.797 1 98.94 167 VAL B CA 1
ATOM 3031 C C . VAL B 1 167 ? -7.285 -13.531 -8.398 1 98.94 167 VAL B C 1
ATOM 3033 O O . VAL B 1 167 ? -6.48 -13.844 -9.281 1 98.94 167 VAL B O 1
ATOM 3036 N N . VAL B 1 168 ? -7.383 -12.281 -7.977 1 98.94 168 VAL B N 1
ATOM 3037 C CA . VAL B 1 168 ? -6.441 -11.25 -8.391 1 98.94 168 VAL B CA 1
ATOM 3038 C C . VAL B 1 168 ? -5.266 -11.203 -7.414 1 98.94 168 VAL B C 1
ATOM 3040 O O . VAL B 1 168 ? -5.457 -11.031 -6.207 1 98.94 168 VAL B O 1
ATOM 3043 N N . THR B 1 169 ? -4.102 -11.352 -7.945 1 98.88 169 THR B N 1
ATOM 3044 C CA . THR B 1 169 ? -2.918 -11.539 -7.113 1 98.88 169 THR B CA 1
ATOM 3045 C C . THR B 1 169 ? -1.681 -10.953 -7.793 1 98.88 169 THR B C 1
ATOM 3047 O O . THR B 1 169 ? -1.745 -9.891 -8.406 1 98.88 169 THR B O 1
ATOM 3050 N N . HIS B 1 170 ? -0.531 -11.602 -7.691 1 98.94 170 HIS B N 1
ATOM 3051 C CA . HIS B 1 170 ? 0.728 -10.922 -7.984 1 98.94 170 HIS B CA 1
ATOM 3052 C C . HIS B 1 170 ? 1.631 -11.797 -8.852 1 98.94 170 HIS B C 1
ATOM 3054 O O . HIS B 1 170 ? 1.328 -12.961 -9.094 1 98.94 170 HIS B O 1
ATOM 3060 N N . GLY B 1 171 ? 2.686 -11.188 -9.336 1 98.69 171 GLY B N 1
ATOM 3061 C CA . GLY B 1 171 ? 3.531 -11.789 -10.352 1 98.69 171 GLY B CA 1
ATOM 3062 C C . GLY B 1 171 ? 4.305 -12.992 -9.844 1 98.69 171 GLY B C 1
ATOM 3063 O O . GLY B 1 171 ? 4.184 -14.094 -10.391 1 98.69 171 GLY B O 1
ATOM 3064 N N . THR B 1 172 ? 5.156 -12.828 -8.789 1 98.5 172 THR B N 1
ATOM 3065 C CA . THR B 1 172 ? 5.969 -13.922 -8.258 1 98.5 172 THR B CA 1
ATOM 3066 C C . THR B 1 172 ? 5.086 -15.031 -7.703 1 98.5 172 THR B C 1
ATOM 3068 O O . THR B 1 172 ? 5.43 -16.219 -7.801 1 98.5 172 THR B O 1
ATOM 3071 N N . PHE B 1 173 ? 3.947 -14.656 -7.164 1 98.81 173 PHE B N 1
ATOM 3072 C CA . PHE B 1 173 ? 2.957 -15.625 -6.711 1 98.81 173 PHE B CA 1
ATOM 3073 C C . PHE B 1 173 ? 2.525 -16.531 -7.859 1 98.81 173 PHE B C 1
ATOM 3075 O O . PHE B 1 173 ? 2.633 -17.766 -7.762 1 98.81 173 PHE B O 1
ATOM 3082 N N . ILE B 1 174 ? 2.111 -15.945 -8.969 1 98.88 174 ILE B N 1
ATOM 3083 C CA . ILE B 1 174 ? 1.632 -16.688 -10.125 1 98.88 174 ILE B CA 1
ATOM 3084 C C . ILE B 1 174 ? 2.775 -17.516 -10.719 1 98.88 174 ILE B C 1
ATOM 3086 O O . ILE B 1 174 ? 2.584 -18.672 -11.109 1 98.88 174 ILE B O 1
ATOM 3090 N N . ARG B 1 175 ? 3.963 -16.906 -10.773 1 98.56 175 ARG B N 1
ATOM 3091 C CA . ARG B 1 175 ? 5.133 -17.625 -11.273 1 98.56 175 ARG B CA 1
ATOM 3092 C C . ARG B 1 175 ? 5.355 -18.922 -10.492 1 98.56 175 ARG B C 1
ATOM 3094 O O . ARG B 1 175 ? 5.668 -19.953 -11.086 1 98.56 175 ARG B O 1
ATOM 3101 N N . SER B 1 176 ? 5.215 -18.828 -9.172 1 98.44 176 SER B N 1
ATOM 3102 C CA . SER B 1 176 ? 5.438 -20 -8.336 1 98.44 176 SER B CA 1
ATOM 3103 C C . SER B 1 176 ? 4.445 -21.125 -8.664 1 98.44 176 SER B C 1
ATOM 3105 O O . SER B 1 176 ? 4.797 -22.297 -8.641 1 98.44 176 SER B O 1
ATOM 3107 N N . LEU B 1 177 ? 3.211 -20.75 -8.984 1 98.69 177 LEU B N 1
ATOM 3108 C CA . LEU B 1 177 ? 2.191 -21.734 -9.344 1 98.69 177 LEU B CA 1
ATOM 3109 C C . LEU B 1 177 ? 2.523 -22.391 -10.68 1 98.69 177 LEU B C 1
ATOM 3111 O O . LEU B 1 177 ? 2.391 -23.609 -10.828 1 98.69 177 LEU B O 1
ATOM 3115 N N . VAL B 1 178 ? 2.973 -21.578 -11.602 1 98.75 178 VAL B N 1
ATOM 3116 C CA . VAL B 1 178 ? 3.256 -22.094 -12.938 1 98.75 178 VAL B CA 1
ATOM 3117 C C . VAL B 1 178 ? 4.473 -23.016 -12.898 1 98.75 178 VAL B C 1
ATOM 3119 O O . VAL B 1 178 ? 4.504 -24.047 -13.562 1 98.75 178 VAL B O 1
ATOM 3122 N N . LEU B 1 179 ? 5.445 -22.672 -12.133 1 98.38 179 LEU B N 1
ATOM 3123 C CA . LEU B 1 179 ? 6.617 -23.516 -11.969 1 98.38 179 LEU B CA 1
ATOM 3124 C C . LEU B 1 179 ? 6.223 -24.891 -11.422 1 98.38 179 LEU B C 1
ATOM 3126 O O . LEU B 1 179 ? 6.801 -25.906 -11.805 1 98.38 179 LEU B O 1
ATOM 3130 N N . ARG B 1 180 ? 5.219 -24.969 -10.594 1 97.75 180 ARG B N 1
ATOM 3131 C CA . ARG B 1 180 ? 4.816 -26.203 -9.922 1 97.75 180 ARG B CA 1
ATOM 3132 C C . ARG B 1 180 ? 3.838 -27 -10.773 1 97.75 180 ARG B C 1
ATOM 3134 O O . ARG B 1 180 ? 3.918 -28.234 -10.844 1 97.75 180 ARG B O 1
ATOM 3141 N N . PHE B 1 181 ? 2.898 -26.234 -11.422 1 98.25 181 PHE B N 1
ATOM 3142 C CA . PHE B 1 181 ? 1.745 -26.922 -11.984 1 98.25 181 PHE B CA 1
ATOM 3143 C C . PHE B 1 181 ? 1.687 -26.75 -13.492 1 98.25 181 PHE B C 1
ATOM 3145 O O . PHE B 1 181 ? 0.797 -27.297 -14.156 1 98.25 181 PHE B O 1
ATOM 3152 N N . GLY B 1 182 ? 2.537 -25.984 -14.07 1 98.25 182 GLY B N 1
ATOM 3153 C CA . GLY B 1 182 ? 2.57 -25.719 -15.492 1 98.25 182 GLY B CA 1
ATOM 3154 C C . GLY B 1 182 ? 3.979 -25.672 -16.062 1 98.25 182 GLY B C 1
ATOM 3155 O O . GLY B 1 182 ? 4.344 -24.703 -16.734 1 98.25 182 GLY B O 1
ATOM 3156 N N . PRO B 1 183 ? 4.781 -26.75 -15.742 1 95.06 183 PRO B N 1
ATOM 3157 C CA . PRO B 1 183 ? 6.188 -26.734 -16.141 1 95.06 183 PRO B CA 1
ATOM 3158 C C . PRO B 1 183 ? 6.367 -26.609 -17.656 1 95.06 183 PRO B C 1
ATOM 3160 O O . PRO B 1 183 ? 7.469 -26.328 -18.125 1 95.06 183 PRO B O 1
ATOM 3163 N N . GLN B 1 184 ? 5.324 -26.797 -18.453 1 96.38 184 GLN B N 1
ATOM 3164 C CA . GLN B 1 184 ? 5.414 -26.688 -19.906 1 96.38 184 GLN B CA 1
ATOM 3165 C C . GLN B 1 184 ? 5.516 -25.219 -20.344 1 96.38 184 GLN B C 1
ATOM 3167 O O . GLN B 1 184 ? 5.859 -24.922 -21.484 1 96.38 184 GLN B O 1
ATOM 3172 N N . PHE B 1 185 ? 5.176 -24.312 -19.484 1 97.69 185 PHE B N 1
ATOM 3173 C CA . PHE B 1 185 ? 5.266 -22.891 -19.797 1 97.69 185 PHE B CA 1
ATOM 3174 C C . PHE B 1 185 ? 6.605 -22.328 -19.344 1 97.69 185 PHE B C 1
ATOM 3176 O O . PHE B 1 185 ? 7.105 -22.688 -18.266 1 97.69 185 PHE B O 1
ATOM 3183 N N . ASP B 1 186 ? 7.203 -21.469 -20.109 1 95.62 186 ASP B N 1
ATOM 3184 C CA . ASP B 1 186 ? 8.469 -20.828 -19.766 1 95.62 186 ASP B CA 1
ATOM 3185 C C . ASP B 1 186 ? 8.242 -19.547 -18.969 1 95.62 186 ASP B C 1
ATOM 3187 O O . ASP B 1 186 ? 8.289 -18.453 -19.531 1 95.62 186 ASP B O 1
ATOM 3191 N N . VAL B 1 187 ? 8.188 -19.719 -17.719 1 94.44 187 VAL B N 1
ATOM 3192 C CA . VAL B 1 187 ? 7.883 -18.578 -16.859 1 94.44 187 VAL B CA 1
ATOM 3193 C C . VAL B 1 187 ? 9.18 -17.859 -16.469 1 94.44 187 VAL B C 1
ATOM 3195 O O . VAL B 1 187 ? 9.148 -16.797 -15.867 1 94.44 187 VAL B O 1
ATOM 3198 N N . LEU B 1 188 ? 10.336 -18.359 -16.812 1 94.12 188 LEU B N 1
ATOM 3199 C CA . LEU B 1 188 ? 11.617 -17.734 -16.484 1 94.12 188 LEU B CA 1
ATOM 3200 C C . LEU B 1 188 ? 11.945 -16.625 -17.484 1 94.12 188 LEU B C 1
ATOM 3202 O O . LEU B 1 188 ? 12.484 -15.586 -17.109 1 94.12 188 LEU B O 1
ATOM 3206 N N . SER B 1 189 ? 11.531 -16.875 -18.703 1 93.38 189 SER B N 1
ATOM 3207 C CA . SER B 1 189 ? 11.789 -15.875 -19.734 1 93.38 189 SER B CA 1
ATOM 3208 C C . SER B 1 189 ? 10.578 -14.969 -19.938 1 93.38 189 SER B C 1
ATOM 3210 O O . SER B 1 189 ? 10.695 -13.883 -20.5 1 93.38 189 SER B O 1
ATOM 3212 N N . SER B 1 190 ? 9.43 -15.484 -19.5 1 95.62 190 SER B N 1
ATOM 3213 C CA . SER B 1 190 ? 8.195 -14.727 -19.625 1 95.62 190 SER B CA 1
ATOM 3214 C C . SER B 1 190 ? 7.504 -14.562 -18.281 1 95.62 190 SER B C 1
ATOM 3216 O O . SER B 1 190 ? 6.613 -15.344 -17.938 1 95.62 190 SER B O 1
ATOM 3218 N N . PHE B 1 191 ? 7.914 -13.523 -17.625 1 96.69 191 PHE B N 1
ATOM 3219 C CA . PHE B 1 191 ? 7.324 -13.219 -16.328 1 96.69 191 PHE B CA 1
ATOM 3220 C C . PHE B 1 191 ? 5.859 -12.828 -16.469 1 96.69 191 PHE B C 1
ATOM 3222 O O . PHE B 1 191 ? 5.473 -12.195 -17.469 1 96.69 191 PHE B O 1
ATOM 3229 N N . PRO B 1 192 ? 4.988 -13.227 -15.578 1 97.88 192 PRO B N 1
ATOM 3230 C CA . PRO B 1 192 ? 3.584 -12.828 -15.703 1 97.88 192 PRO B CA 1
ATOM 3231 C C . PRO B 1 192 ? 3.418 -11.32 -15.867 1 97.88 192 PRO B C 1
ATOM 3233 O O . PRO B 1 192 ? 3.883 -10.539 -15.031 1 97.88 192 PRO B O 1
ATOM 3236 N N . ALA B 1 193 ? 2.705 -10.945 -16.875 1 98.19 193 ALA B N 1
ATOM 3237 C CA . ALA B 1 193 ? 2.477 -9.531 -17.141 1 98.19 193 ALA B CA 1
ATOM 3238 C C . ALA B 1 193 ? 1.369 -8.977 -16.266 1 98.19 193 ALA B C 1
ATOM 3240 O O . ALA B 1 193 ? 0.474 -9.711 -15.836 1 98.19 193 ALA B O 1
ATOM 3241 N N . ASN B 1 194 ? 1.439 -7.699 -15.953 1 98.62 194 ASN B N 1
ATOM 3242 C CA . ASN B 1 194 ? 0.279 -7.062 -15.336 1 98.62 194 ASN B CA 1
ATOM 3243 C C . ASN B 1 194 ? -0.981 -7.266 -16.172 1 98.62 194 ASN B C 1
ATOM 3245 O O . ASN B 1 194 ? -0.96 -7.074 -17.391 1 98.62 194 ASN B O 1
ATOM 3249 N N . GLY B 1 195 ? -2.029 -7.672 -15.516 1 98.38 195 GLY B N 1
ATOM 3250 C CA . GLY B 1 195 ? -3.275 -7.926 -16.219 1 98.38 195 GLY B CA 1
ATOM 3251 C C . GLY B 1 195 ? -3.328 -9.297 -16.859 1 98.38 195 GLY B C 1
ATOM 3252 O O . GLY B 1 195 ? -4.359 -9.695 -17.406 1 98.38 195 GLY B O 1
ATOM 3253 N N . GLY B 1 196 ? -2.215 -10.039 -16.844 1 98.56 196 GLY B N 1
ATOM 3254 C CA . GLY B 1 196 ? -2.182 -11.359 -17.438 1 98.56 196 GLY B CA 1
ATOM 3255 C C . GLY B 1 196 ? -3.01 -12.383 -16.672 1 98.56 196 GLY B C 1
ATOM 3256 O O . GLY B 1 196 ? -2.992 -12.398 -15.438 1 98.56 196 GLY B O 1
ATOM 3257 N N . VAL B 1 197 ? -3.736 -13.227 -17.391 1 98.81 197 VAL B N 1
ATOM 3258 C CA . VAL B 1 197 ? -4.613 -14.234 -16.797 1 98.81 197 VAL B CA 1
ATOM 3259 C C . VAL B 1 197 ? -3.967 -15.617 -16.906 1 98.81 197 VAL B C 1
ATOM 3261 O O . VAL B 1 197 ? -3.586 -16.047 -18 1 98.81 197 VAL B O 1
ATOM 3264 N N . THR B 1 198 ? -3.768 -16.266 -15.844 1 98.88 198 THR B N 1
ATOM 3265 C CA . THR B 1 198 ? -3.271 -17.641 -15.773 1 98.88 198 THR B CA 1
ATOM 3266 C C . THR B 1 198 ? -4.316 -18.562 -15.148 1 98.88 198 THR B C 1
ATOM 3268 O O . THR B 1 198 ? -4.867 -18.25 -14.086 1 98.88 198 THR B O 1
ATOM 3271 N N . THR B 1 199 ? -4.621 -19.656 -15.82 1 98.94 199 THR B N 1
ATOM 3272 C CA . THR B 1 199 ? -5.691 -20.547 -15.367 1 98.94 199 THR B CA 1
ATOM 3273 C C . THR B 1 199 ? -5.121 -21.828 -14.789 1 98.94 199 THR B C 1
ATOM 3275 O O . THR B 1 199 ? -4.305 -22.5 -15.43 1 98.94 199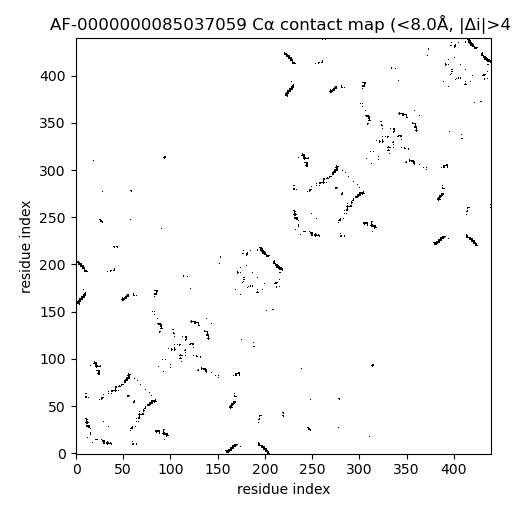 THR B O 1
ATOM 3278 N N . LEU B 1 200 ? -5.531 -22.125 -13.578 1 98.88 200 LEU B N 1
ATOM 3279 C CA . LEU B 1 200 ? -5.117 -23.328 -12.867 1 98.88 200 LEU B CA 1
ATOM 3280 C C . LEU B 1 200 ? -6.312 -24.234 -12.586 1 98.88 200 LEU B C 1
ATOM 3282 O O . LEU B 1 200 ? -7.32 -23.781 -12.039 1 98.88 200 LEU B O 1
ATOM 3286 N N . GLN B 1 201 ? -6.27 -25.453 -13 1 98.81 201 GLN B N 1
ATOM 3287 C CA . GLN B 1 201 ? -7.203 -26.484 -12.547 1 98.81 201 GLN B CA 1
ATOM 3288 C C . GLN B 1 201 ? -6.68 -27.188 -11.297 1 98.81 201 GLN B C 1
ATOM 3290 O O . GLN B 1 201 ? -5.602 -27.781 -11.32 1 98.81 201 GLN B O 1
ATOM 3295 N N . LEU B 1 202 ? -7.406 -27 -10.227 1 98.31 202 LEU B N 1
ATOM 3296 C CA . LEU B 1 202 ? -7.07 -27.625 -8.945 1 98.31 202 LEU B CA 1
ATOM 3297 C C . LEU B 1 202 ? -7.922 -28.859 -8.703 1 98.31 202 LEU B C 1
ATOM 3299 O O . LEU B 1 202 ? -9.148 -28.812 -8.805 1 98.31 202 LEU B O 1
ATOM 3303 N N . THR B 1 203 ? -7.285 -29.984 -8.375 1 98.12 203 THR B N 1
ATOM 3304 C CA . THR B 1 203 ? -8 -31.234 -8.211 1 98.12 203 THR B CA 1
ATOM 3305 C C . THR B 1 203 ? -7.66 -31.891 -6.867 1 98.12 203 THR B C 1
ATOM 3307 O O . THR B 1 203 ? -6.52 -31.812 -6.41 1 98.12 203 THR B O 1
ATOM 3310 N N . THR B 1 204 ? -8.68 -32.438 -6.23 1 96.5 204 THR B N 1
ATOM 3311 C CA . THR B 1 204 ? -8.438 -33.156 -4.984 1 96.5 204 THR B CA 1
ATOM 3312 C C . THR B 1 204 ? -7.48 -34.312 -5.211 1 96.5 204 THR B C 1
ATOM 3314 O O . THR B 1 204 ? -7.547 -35 -6.242 1 96.5 204 THR B O 1
ATOM 3317 N N . ALA B 1 205 ? -6.574 -34.375 -4.34 1 91.81 205 ALA B N 1
ATOM 3318 C CA . ALA B 1 205 ? -5.652 -35.5 -4.316 1 91.81 205 ALA B CA 1
ATOM 3319 C C . ALA B 1 205 ? -5.516 -36.094 -2.908 1 91.81 205 ALA B C 1
ATOM 3321 O O . ALA B 1 205 ? -5.996 -35.469 -1.941 1 91.81 205 ALA B O 1
ATOM 3322 N N . ASN B 1 206 ? -5.203 -37.375 -2.789 1 86.44 206 ASN B N 1
ATOM 3323 C CA . ASN B 1 206 ? -4.98 -38.031 -1.497 1 86.44 206 ASN B CA 1
ATOM 3324 C C . ASN B 1 206 ? -3.516 -38.406 -1.3 1 86.44 206 ASN B C 1
ATOM 3326 O O . ASN B 1 206 ? -3.039 -39.375 -1.863 1 86.44 206 ASN B O 1
ATOM 3330 N N . PRO B 1 207 ? -2.836 -37.531 -0.559 1 86.31 207 PRO B N 1
ATOM 3331 C CA . PRO B 1 207 ? -3.336 -36.406 0.248 1 86.31 207 PRO B CA 1
ATOM 3332 C C . PRO B 1 207 ? -3.248 -35.062 -0.48 1 86.31 207 PRO B C 1
ATOM 3334 O O . PRO B 1 207 ? -2.508 -34.938 -1.459 1 86.31 207 PRO B O 1
ATOM 3337 N N . GLY B 1 208 ? -4.008 -34.094 -0.091 1 91.12 208 GLY B N 1
ATOM 3338 C CA . GLY B 1 208 ? -3.91 -32.719 -0.548 1 91.12 208 GLY B CA 1
ATOM 3339 C C . GLY B 1 208 ? -4.559 -32.469 -1.9 1 91.12 208 GLY B C 1
ATOM 3340 O O . GLY B 1 208 ? -5.727 -32.812 -2.102 1 91.12 208 GLY B O 1
ATOM 3341 N N . PHE B 1 209 ? -3.795 -31.797 -2.762 1 97.38 209 PHE B N 1
ATOM 3342 C CA . PHE B 1 209 ? -4.34 -31.438 -4.066 1 97.38 209 PHE B CA 1
ATOM 3343 C C . PHE B 1 209 ? -3.264 -31.516 -5.145 1 97.38 209 PHE B C 1
ATOM 3345 O O . PHE B 1 209 ? -2.076 -31.625 -4.836 1 97.38 209 PHE B O 1
ATOM 3352 N N . ASP B 1 210 ? -3.705 -31.641 -6.348 1 97.12 210 ASP B N 1
ATOM 3353 C CA . ASP B 1 210 ? -2.879 -31.5 -7.547 1 97.12 210 ASP B CA 1
ATOM 3354 C C . ASP B 1 210 ? -3.4 -30.375 -8.438 1 97.12 210 ASP B C 1
ATOM 3356 O O . ASP B 1 210 ? -4.457 -29.797 -8.172 1 97.12 210 ASP B O 1
ATOM 3360 N N . GLY B 1 211 ? -2.564 -29.984 -9.375 1 97.81 211 GLY B N 1
ATOM 3361 C CA . GLY B 1 211 ? -2.953 -28.875 -10.234 1 97.81 211 GLY B CA 1
ATOM 3362 C C . GLY B 1 211 ? -2.381 -28.984 -11.641 1 97.81 211 GLY B C 1
ATOM 3363 O O . GLY B 1 211 ? -1.449 -29.75 -11.875 1 97.81 211 GLY B O 1
ATOM 3364 N N . LEU B 1 212 ? -3.023 -28.297 -12.523 1 98.56 212 LEU B N 1
ATOM 3365 C CA . LEU B 1 212 ? -2.57 -28.156 -13.898 1 98.56 212 LEU B CA 1
ATOM 3366 C C . LEU B 1 212 ? -2.85 -26.766 -14.43 1 98.56 212 LEU B C 1
ATOM 3368 O O . LEU B 1 212 ? -4.008 -26.344 -14.508 1 98.56 212 LEU B O 1
ATOM 3372 N N . VAL B 1 213 ? -1.778 -26.047 -14.75 1 98.81 213 VAL B N 1
ATOM 3373 C CA . VAL B 1 213 ? -1.98 -24.766 -15.422 1 98.81 213 VAL B CA 1
ATOM 3374 C C . VAL B 1 213 ? -2.371 -25 -16.875 1 98.81 213 VAL B C 1
ATOM 3376 O O . VAL B 1 213 ? -1.612 -25.609 -17.641 1 98.81 213 VAL B O 1
ATOM 3379 N N . THR B 1 214 ? -3.549 -24.547 -17.266 1 98.69 214 THR B N 1
ATOM 3380 C CA . THR B 1 214 ? -4.062 -24.828 -18.594 1 98.69 214 THR B CA 1
ATOM 3381 C C . THR B 1 214 ? -3.857 -23.625 -19.516 1 98.69 214 THR B C 1
ATOM 3383 O O . THR B 1 214 ? -3.957 -23.75 -20.75 1 98.69 214 THR B O 1
ATOM 3386 N N . SER B 1 215 ? -3.658 -22.484 -19.031 1 98.44 215 SER B N 1
ATOM 3387 C CA . SER B 1 215 ? -3.361 -21.266 -19.766 1 98.44 215 SER B CA 1
ATOM 3388 C C . SER B 1 215 ? -2.48 -20.328 -18.938 1 98.44 215 SER B C 1
ATOM 3390 O O . SER B 1 215 ? -2.664 -20.203 -17.719 1 98.44 215 SER B O 1
ATOM 3392 N N . TYR B 1 216 ? -1.506 -19.688 -19.625 1 98.38 216 TYR B N 1
ATOM 3393 C CA . TYR B 1 216 ? -0.542 -18.844 -18.938 1 98.38 216 TYR B CA 1
ATOM 3394 C C . TYR B 1 216 ? -0.464 -17.469 -19.609 1 98.38 216 TYR B C 1
ATOM 3396 O O . TYR B 1 216 ? -0.263 -17.359 -20.812 1 98.38 216 TYR B O 1
ATOM 3404 N N . ASN B 1 217 ? -0.742 -16.484 -18.766 1 98 217 ASN B N 1
ATOM 3405 C CA . ASN B 1 217 ? -0.419 -15.109 -19.141 1 98 217 ASN B CA 1
ATOM 3406 C C . ASN B 1 217 ? -1.211 -14.664 -20.375 1 98 217 ASN B C 1
ATOM 3408 O O . ASN B 1 217 ? -0.652 -14.07 -21.297 1 98 217 ASN B O 1
ATOM 3412 N N . ARG B 1 218 ? -2.523 -15.031 -20.422 1 97.06 218 ARG B N 1
ATOM 3413 C CA . ARG B 1 218 ? -3.404 -14.547 -21.469 1 97.06 218 ARG B CA 1
ATOM 3414 C C . ARG B 1 218 ? -3.67 -13.055 -21.312 1 97.06 218 ARG B C 1
ATOM 3416 O O . ARG B 1 218 ? -4.125 -12.602 -20.25 1 97.06 218 ARG B O 1
ATOM 3423 N N . LEU B 1 219 ? -3.357 -12.32 -22.312 1 92.94 219 LEU B N 1
ATOM 3424 C CA . LEU B 1 219 ? -3.521 -10.867 -22.297 1 92.94 219 LEU B CA 1
ATOM 3425 C C . LEU B 1 219 ? -4.613 -10.438 -23.281 1 92.94 219 LEU B C 1
ATOM 3427 O O . LEU B 1 219 ? -4.957 -11.18 -24.203 1 92.94 219 LEU B O 1
ATOM 3431 N N . SER B 1 220 ? -5.215 -9.227 -22.953 1 82.19 220 SER B N 1
ATOM 3432 C CA . SER B 1 220 ? -6.207 -8.648 -23.859 1 82.19 220 SER B CA 1
ATOM 3433 C C . SER B 1 220 ? -5.543 -8.078 -25.109 1 82.19 220 SER B C 1
ATOM 3435 O O . SER B 1 220 ? -4.375 -7.691 -25.078 1 82.19 220 SER B O 1
#

Sequence (440 aa):
MKTITVDFVRHGQTIFNTMNKLQGWADSPLTKAGIATADQAGQLLKNVTYQATYASDLKRAMDTAQHILQPNAFTGELQTDTAFREVFFGSFEGLDNDESWQTVGQSLGCQTQAQIIQKYSFEAARDAMHQADPRQLSENGLTFKRRVDAGLQRLLSRYADQDRILVVTHGTFIRSLVLRFGPQFDVLSSFPANGGVTTLQLTTANPGFDGLVTSYNRLSMKTITVDFVRHGQTIFNTMNKLQGWADSPLTKAGIATADQAGQLLKNVTYQATYASDLKRAMDTAQHILQPNAFTGELQTDTAFREVFFGSFEGLDNDESWQTVGQSLGCQTQAQIIQKYSFEAARDAMHQADPRQLSENGLTFKRRVDAGLQRLLSRYADQDRILVVTHGTFIRSLVLRFGPQFDVLSSFPANGGVTTLQLTTANPGFDGLVTSYNRLS

Radius of gyration: 23.14 Å; Cα contacts (8 Å, |Δi|>4): 993; chains: 2; bounding box: 50×74×48 Å

Organism: Levilactobacillus brevis (strain ATCC 367 / BCRC 12310 / CIP 105137 / JCM 1170 / LMG 11437 / NCIMB 947 / NCTC 947) (NCBI:txid387344)

Secondary structure (DSSP, 8-state):
--EEEEEEEEPPPBHHHHTTB--SS-B-PBPHHHHHHHHHHHHHTTT---SEEEE-SSHHHHHHHHHHHTTS---SPEEE-GGGSPP--GGGTTSBHHHHHHHHHGGGT-SSHHHHHHHS-HHHHHHHHHHH-TT--S--HHHHHHHHHHHHHHHHHHS-TT-EEEEEE-HHHHHHHHHHH-TTS-TTTSPPPTT-EEEEEEEE-SSSEEEEEEEEEE--/--EEEEEEEEPPPBHHHHTTB--SS-B-PBPHHHHHHHHHHHHHTTT---SEEEE-SSHHHHHHHHHHHTTS---SPEEE-GGGSPP--GGGTTSBHHHHHHHHHGGGT-SSHHHHHHHS-HHHHHHHHHHH-TT--S--HHHHHHHHHHHHHHHHHHS-TT-EEEEEE-HHHHHHHHHHH-TTS-TTTSPPPTT-EEEEEEEE-SSSEEEEEEEEEE--